Protein AF-A0A7V1JKI2-F1 (afdb_monomer_lite)

Structure (mmCIF, N/CA/C/O backbone):
data_AF-A0A7V1JKI2-F1
#
_entry.id   AF-A0A7V1JKI2-F1
#
loop_
_atom_site.group_PDB
_atom_site.id
_atom_site.type_symbol
_atom_site.label_atom_id
_atom_site.label_alt_id
_atom_site.label_comp_id
_atom_site.label_asym_id
_atom_site.label_entity_id
_atom_site.label_seq_id
_atom_site.pdbx_PDB_ins_code
_atom_site.Cartn_x
_atom_site.Cartn_y
_atom_site.Cartn_z
_atom_site.occupancy
_atom_site.B_iso_or_equiv
_atom_site.auth_seq_id
_atom_site.auth_comp_id
_atom_site.auth_asym_id
_atom_site.auth_atom_id
_atom_site.pdbx_PDB_model_num
ATOM 1 N N . MET A 1 1 ? -50.872 -0.831 -0.477 1.00 39.09 1 MET A N 1
ATOM 2 C CA . MET A 1 1 ? -51.182 0.027 0.691 1.00 39.09 1 MET A CA 1
ATOM 3 C C . MET A 1 1 ? -50.382 -0.323 1.954 1.00 39.09 1 MET A C 1
ATOM 5 O O . MET A 1 1 ? -49.853 0.589 2.568 1.00 39.09 1 MET A O 1
ATOM 9 N N . PHE A 1 2 ? -50.173 -1.600 2.306 1.00 35.00 2 PHE A N 1
ATOM 10 C CA . PHE A 1 2 ? -49.439 -2.001 3.529 1.00 35.00 2 PHE A CA 1
ATOM 11 C C . PHE A 1 2 ? -47.931 -1.629 3.564 1.00 35.00 2 PHE A C 1
ATOM 13 O O . PHE A 1 2 ? -47.375 -1.390 4.629 1.00 35.00 2 PHE A O 1
ATOM 20 N N . ARG A 1 3 ? -47.265 -1.492 2.403 1.00 34.59 3 ARG A N 1
ATOM 21 C CA . ARG A 1 3 ? -45.842 -1.076 2.310 1.00 34.59 3 ARG A CA 1
ATOM 22 C C . ARG A 1 3 ? -45.596 0.435 2.444 1.00 34.59 3 ARG A C 1
ATOM 24 O O . ARG A 1 3 ? -44.470 0.835 2.714 1.00 34.59 3 ARG A O 1
ATOM 31 N N . GLN A 1 4 ? -46.617 1.277 2.265 1.00 35.78 4 GLN A N 1
ATOM 32 C CA . GLN A 1 4 ? -46.481 2.730 2.460 1.00 35.78 4 GLN A CA 1
ATOM 33 C C . GLN A 1 4 ? -46.630 3.127 3.935 1.00 35.78 4 GLN A C 1
ATOM 35 O O . GLN A 1 4 ? -45.962 4.058 4.370 1.00 35.78 4 GLN A O 1
ATOM 40 N N . LEU A 1 5 ? -47.387 2.360 4.731 1.00 34.12 5 LEU A N 1
ATOM 41 C CA . LEU A 1 5 ? -47.491 2.559 6.183 1.00 34.12 5 LEU A CA 1
ATOM 42 C C . LEU A 1 5 ? -46.189 2.208 6.930 1.00 34.12 5 LEU A C 1
ATOM 44 O O . LEU A 1 5 ? -45.829 2.902 7.875 1.00 34.12 5 LEU A O 1
ATOM 48 N N . GLN A 1 6 ? -45.404 1.235 6.451 1.00 36.06 6 GLN A N 1
ATOM 49 C CA . GLN A 1 6 ? -44.074 0.941 7.017 1.00 36.06 6 GLN A CA 1
ATOM 50 C C . GLN A 1 6 ? -43.023 2.028 6.740 1.00 36.06 6 GLN A C 1
ATOM 52 O O . GLN A 1 6 ? -42.094 2.188 7.526 1.00 36.06 6 GLN A O 1
ATOM 57 N N . LYS A 1 7 ? -43.162 2.800 5.653 1.00 34.78 7 LYS A N 1
ATOM 58 C CA . LYS A 1 7 ? -42.236 3.904 5.338 1.00 34.78 7 LYS A CA 1
ATOM 59 C C . LYS A 1 7 ? -42.530 5.190 6.114 1.00 34.78 7 LYS A C 1
ATOM 61 O O . LYS A 1 7 ? -41.659 6.048 6.189 1.00 34.78 7 LYS A O 1
ATOM 66 N N . VAL A 1 8 ? -43.718 5.309 6.707 1.00 34.31 8 VAL A N 1
ATOM 67 C CA . VAL A 1 8 ? -44.114 6.472 7.521 1.00 34.31 8 VAL A CA 1
ATOM 68 C C . VAL A 1 8 ? -44.011 6.177 9.027 1.00 34.31 8 VAL A C 1
ATOM 70 O O . VAL A 1 8 ? -43.753 7.093 9.799 1.00 34.31 8 VAL A O 1
ATOM 73 N N . ALA A 1 9 ? -44.058 4.905 9.441 1.00 32.34 9 ALA A N 1
ATOM 74 C CA . ALA A 1 9 ? -43.814 4.471 10.826 1.00 32.34 9 ALA A CA 1
ATOM 75 C C . ALA A 1 9 ? -42.322 4.441 11.239 1.00 32.34 9 ALA A C 1
ATOM 77 O O . ALA A 1 9 ? -41.996 4.139 12.381 1.00 32.34 9 ALA A O 1
ATOM 78 N N . GLY A 1 10 ? -41.400 4.751 10.317 1.00 28.00 10 GLY A N 1
ATOM 79 C CA . GLY A 1 10 ? -39.952 4.815 10.569 1.00 28.00 10 GLY A CA 1
ATOM 80 C C . GLY A 1 10 ? -39.462 6.126 11.198 1.00 28.00 10 GLY A C 1
ATOM 81 O O . GLY A 1 10 ? -38.266 6.271 11.450 1.00 28.00 10 GLY A O 1
ATOM 82 N N . ARG A 1 11 ? -40.355 7.089 11.468 1.00 38.03 11 ARG A N 1
ATOM 83 C CA . ARG A 1 11 ? -40.062 8.159 12.428 1.00 38.03 11 ARG A CA 1
ATOM 84 C C . ARG A 1 11 ? -40.192 7.550 13.812 1.00 38.03 11 ARG A C 1
ATOM 86 O O . ARG A 1 11 ? -41.292 7.382 14.310 1.00 38.03 11 ARG A O 1
ATOM 93 N N . VAL A 1 12 ? -39.035 7.168 14.338 1.00 38.66 12 VAL A N 1
ATOM 94 C CA . VAL A 1 12 ? -38.784 6.565 15.644 1.00 38.66 12 VAL A CA 1
ATOM 95 C C . VAL A 1 12 ? -39.618 7.245 16.736 1.00 38.66 12 VAL A C 1
ATOM 97 O O . VAL A 1 12 ? -39.172 8.191 17.382 1.00 38.66 12 VAL A O 1
ATOM 100 N N . GLU A 1 13 ? -40.825 6.736 16.972 1.00 31.34 13 GLU A N 1
ATOM 101 C CA . GLU A 1 13 ? -41.459 6.798 18.280 1.00 31.34 13 GLU A CA 1
ATOM 102 C C . GLU A 1 13 ? -40.585 5.951 19.204 1.00 31.34 13 GLU A C 1
ATOM 104 O O . GLU A 1 13 ? -40.728 4.733 19.313 1.00 31.34 13 GLU A O 1
ATOM 109 N N . LYS A 1 14 ? -39.620 6.604 19.860 1.00 36.06 14 LYS A N 1
ATOM 110 C CA . LYS A 1 14 ? -39.108 6.100 21.128 1.00 36.06 14 LYS A CA 1
ATOM 111 C C . LYS A 1 14 ? -40.286 6.146 22.093 1.00 36.06 14 LYS A C 1
ATOM 113 O O . LYS A 1 14 ? -40.539 7.175 22.713 1.00 36.06 14 LYS A O 1
ATOM 118 N N . ILE A 1 15 ? -41.005 5.036 22.221 1.00 29.50 15 ILE A N 1
ATOM 119 C CA . ILE A 1 15 ? -41.863 4.803 23.379 1.00 29.50 15 ILE A CA 1
ATOM 120 C C . ILE A 1 15 ? -40.904 4.569 24.551 1.00 29.50 15 ILE A C 1
ATOM 122 O O . ILE A 1 15 ? -40.597 3.442 24.924 1.00 29.50 15 ILE A O 1
ATOM 126 N N . TYR A 1 16 ? -40.342 5.659 25.076 1.00 40.72 16 TYR A N 1
ATOM 127 C CA . TYR A 1 16 ? -39.785 5.669 26.416 1.00 40.72 16 TYR A CA 1
ATOM 128 C C . TYR A 1 16 ? -40.953 5.316 27.338 1.00 40.72 16 TYR A C 1
ATOM 130 O O . TYR A 1 16 ? -41.956 6.026 27.376 1.00 40.72 16 TYR A O 1
ATOM 138 N N . THR A 1 17 ? -40.839 4.233 28.097 1.00 34.38 17 THR A N 1
ATOM 139 C CA . THR A 1 17 ? -41.605 4.068 29.338 1.00 34.38 17 THR A CA 1
ATOM 140 C C . THR A 1 17 ? -40.689 4.466 30.497 1.00 34.38 17 THR A C 1
ATOM 142 O O . THR A 1 17 ? -40.120 3.592 31.149 1.00 34.38 17 THR A O 1
ATOM 145 N N . PRO A 1 18 ? -40.507 5.777 30.761 1.00 41.66 18 PRO A N 1
ATOM 146 C CA . PRO A 1 18 ? -39.494 6.294 31.686 1.00 41.66 18 PRO A CA 1
ATOM 147 C C . PRO A 1 18 ? -39.791 5.984 33.163 1.00 41.66 18 PRO A C 1
ATOM 149 O O . PRO A 1 18 ? -38.932 6.173 34.024 1.00 41.66 18 PRO A O 1
ATOM 152 N N . VAL A 1 19 ? -40.999 5.504 33.477 1.00 39.25 19 VAL A N 1
ATOM 153 C CA . VAL A 1 19 ? -41.484 5.358 34.858 1.00 39.25 19 VAL A CA 1
ATOM 154 C C . VAL A 1 19 ? -40.894 4.125 35.557 1.00 39.25 19 VAL A C 1
ATOM 156 O O . VAL A 1 19 ? -40.525 4.217 36.723 1.00 39.25 19 VAL A O 1
ATOM 159 N N . GLN A 1 20 ? -40.711 2.996 34.858 1.00 51.28 20 GLN A N 1
ATOM 160 C CA . GLN A 1 20 ? -40.115 1.793 35.470 1.00 51.28 20 GLN A CA 1
ATOM 161 C C . GLN A 1 20 ? -38.596 1.936 35.692 1.00 51.28 20 GLN A C 1
ATOM 163 O O . GLN A 1 20 ? -38.054 1.403 36.660 1.00 51.28 20 GLN A O 1
ATOM 168 N N . GLU A 1 21 ? -37.899 2.691 34.838 1.00 58.41 21 GLU A N 1
ATOM 169 C CA . GLU A 1 21 ? -36.433 2.830 34.877 1.00 58.41 21 GLU A CA 1
ATOM 170 C C . GLU A 1 21 ? -35.927 3.649 36.074 1.00 58.41 21 GLU A C 1
ATOM 172 O O . GLU A 1 21 ? -34.903 3.304 36.675 1.00 58.41 21 GLU A O 1
ATOM 177 N N . HIS A 1 22 ? -36.661 4.694 36.473 1.00 66.06 22 HIS A N 1
ATOM 178 C CA . HIS A 1 22 ? -36.311 5.509 37.642 1.00 66.06 22 HIS A CA 1
ATOM 179 C C . HIS A 1 22 ? -36.378 4.696 38.942 1.00 66.06 22 HIS A C 1
ATOM 181 O O . HIS A 1 22 ? -35.482 4.790 39.789 1.00 66.06 22 HIS A O 1
ATOM 187 N N . GLU A 1 23 ? -37.394 3.840 39.083 1.00 73.75 23 GLU A N 1
ATOM 188 C CA . GLU A 1 23 ? -37.534 2.962 40.245 1.00 73.75 23 GLU A CA 1
ATOM 189 C C . GLU A 1 23 ? -36.361 1.984 40.336 1.00 73.75 23 GLU A C 1
ATOM 191 O O . GLU A 1 23 ? -35.713 1.883 41.380 1.00 73.75 23 GLU A O 1
ATOM 196 N N . ILE A 1 24 ? -36.018 1.326 39.228 1.00 82.06 24 ILE A N 1
ATOM 197 C CA . ILE A 1 24 ? -34.923 0.350 39.173 1.00 82.06 24 ILE A CA 1
ATOM 198 C C . ILE A 1 24 ? -33.578 0.996 39.507 1.00 82.06 24 ILE A C 1
ATOM 200 O O . ILE A 1 24 ? -32.815 0.450 40.306 1.00 82.06 24 ILE A O 1
ATOM 204 N N . THR A 1 25 ? -33.304 2.174 38.949 1.00 87.69 25 THR A N 1
ATOM 205 C CA . THR A 1 25 ? -32.070 2.923 39.210 1.00 87.69 25 THR A CA 1
ATOM 206 C C . THR A 1 25 ? -31.923 3.237 40.701 1.00 87.69 25 THR A C 1
ATOM 208 O O . THR A 1 25 ? -30.878 2.979 41.306 1.00 87.69 25 THR A O 1
ATOM 211 N N . SER A 1 26 ? -33.009 3.693 41.337 1.00 85.75 26 SER A N 1
ATOM 212 C CA . SER A 1 26 ? -33.025 3.972 42.776 1.00 85.75 26 SER A CA 1
ATOM 213 C C . SER A 1 26 ? -32.804 2.712 43.632 1.00 85.75 26 SER A C 1
ATOM 215 O O . SER A 1 26 ? -32.120 2.769 44.661 1.00 85.75 26 SER A O 1
ATOM 217 N N . VAL A 1 27 ? -33.325 1.557 43.194 1.00 88.50 27 VAL A N 1
ATOM 218 C CA . VAL A 1 27 ? -33.132 0.255 43.854 1.00 88.50 27 VAL A CA 1
ATOM 219 C C . VAL A 1 27 ? -31.681 -0.207 43.743 1.00 88.50 27 VAL A C 1
ATOM 221 O O . VAL A 1 27 ? -31.121 -0.671 44.738 1.00 88.50 27 VAL A O 1
ATOM 224 N N . ILE A 1 28 ? -31.060 -0.063 42.567 1.00 90.00 28 ILE A N 1
ATOM 225 C CA . ILE A 1 28 ? -29.648 -0.406 42.347 1.00 90.00 28 ILE A CA 1
ATOM 226 C C . ILE A 1 28 ? -28.761 0.410 43.289 1.00 90.00 28 ILE A C 1
ATOM 228 O O . ILE A 1 28 ? -27.967 -0.169 44.033 1.00 90.00 28 ILE A O 1
ATOM 232 N N . ARG A 1 29 ? -28.959 1.735 43.327 1.00 90.12 29 ARG A N 1
ATOM 233 C CA . ARG A 1 29 ? -28.215 2.641 44.211 1.00 90.12 29 ARG A CA 1
ATOM 234 C C . ARG A 1 29 ? -28.322 2.222 45.678 1.00 90.12 29 ARG A C 1
ATOM 236 O O . ARG A 1 29 ? -27.298 2.023 46.324 1.00 90.12 29 ARG A O 1
ATOM 243 N N . ARG A 1 30 ? -29.546 2.031 46.190 1.00 90.56 30 ARG A N 1
ATOM 244 C CA . ARG A 1 30 ? -29.798 1.667 47.601 1.00 90.56 30 ARG A CA 1
ATOM 245 C C . ARG A 1 30 ? -29.219 0.310 47.999 1.00 90.56 30 ARG A C 1
ATOM 247 O O . ARG A 1 30 ? -28.892 0.112 49.162 1.00 90.56 30 ARG A O 1
ATOM 254 N N . ARG A 1 31 ? -29.130 -0.643 47.065 1.00 92.75 31 ARG A N 1
ATOM 255 C CA . ARG A 1 31 ? -28.575 -1.976 47.346 1.00 92.75 31 ARG A CA 1
ATOM 256 C C . ARG A 1 31 ? -27.051 -2.003 47.361 1.00 92.75 31 ARG A C 1
ATOM 258 O O . ARG A 1 31 ? -26.489 -2.830 48.068 1.00 92.75 31 ARG A O 1
ATOM 265 N N . LEU A 1 32 ? -26.401 -1.151 46.569 1.00 93.81 32 LEU A N 1
ATOM 266 C CA . LEU A 1 32 ? -24.941 -1.118 46.455 1.00 93.81 32 LEU A CA 1
ATOM 267 C C . LEU A 1 32 ? -24.291 -0.129 47.427 1.00 93.81 32 LEU A C 1
ATOM 269 O O . LEU A 1 32 ? -23.176 -0.374 47.879 1.00 93.81 32 LEU A O 1
ATOM 273 N N . PHE A 1 33 ? -24.981 0.960 47.769 1.00 93.69 33 PHE A N 1
ATOM 274 C CA . PHE A 1 33 ? -24.452 2.020 48.620 1.00 93.69 33 PHE A CA 1
ATOM 275 C C . PHE A 1 33 ? -25.376 2.275 49.806 1.00 93.69 33 PHE A C 1
ATOM 277 O O . PHE A 1 33 ? -26.537 2.648 49.640 1.00 93.69 33 PHE A O 1
ATOM 284 N N . ALA A 1 34 ? -24.830 2.120 51.013 1.00 93.00 34 ALA A N 1
ATOM 285 C CA . ALA A 1 34 ? -25.552 2.408 52.250 1.00 93.00 34 ALA A CA 1
ATOM 286 C C . ALA A 1 34 ? -25.772 3.917 52.467 1.00 93.00 34 ALA A C 1
ATOM 288 O O . ALA A 1 34 ? -26.763 4.314 53.073 1.00 93.00 34 ALA A O 1
ATOM 289 N N . PHE A 1 35 ? -24.855 4.755 51.973 1.00 93.56 35 PHE A N 1
ATOM 290 C CA . PHE A 1 35 ? -24.877 6.203 52.160 1.00 93.56 35 PHE A CA 1
ATOM 291 C C . PHE A 1 35 ? -24.310 6.932 50.936 1.00 93.56 35 PHE A C 1
ATOM 293 O O . PHE A 1 35 ? -23.339 6.475 50.334 1.00 93.56 35 PHE A O 1
ATOM 300 N N . ILE A 1 36 ? -24.902 8.083 50.601 1.00 93.25 36 ILE A N 1
ATOM 301 C CA . ILE A 1 36 ? -24.435 9.014 49.567 1.00 93.25 36 ILE A CA 1
ATOM 302 C C . ILE A 1 36 ? -24.383 10.414 50.181 1.00 93.25 36 ILE A C 1
ATOM 304 O O . ILE A 1 36 ? -25.377 10.899 50.716 1.00 93.25 36 ILE A O 1
ATOM 308 N N . ALA A 1 37 ? -23.235 11.082 50.072 1.00 94.81 37 ALA A N 1
ATOM 309 C CA . ALA A 1 37 ? -23.098 12.475 50.479 1.00 94.81 37 ALA A CA 1
ATOM 310 C C . ALA A 1 37 ? -23.763 13.395 49.438 1.00 94.81 37 ALA A C 1
ATOM 312 O O . ALA A 1 37 ? -23.151 13.733 48.426 1.00 94.81 37 ALA A O 1
ATOM 313 N N . GLU A 1 38 ? -25.015 13.800 49.678 1.00 94.62 38 GLU A N 1
ATOM 314 C CA . GLU A 1 38 ? -25.832 14.545 48.702 1.00 94.62 38 GLU A CA 1
ATOM 315 C C . GLU A 1 38 ? -25.179 15.837 48.202 1.00 94.62 38 GLU A C 1
ATOM 317 O O . GLU A 1 38 ? -25.223 16.125 47.007 1.00 94.62 38 GLU A O 1
ATOM 322 N N . GLN A 1 39 ? -24.537 16.599 49.091 1.00 96.06 39 GLN A N 1
ATOM 323 C CA . GLN A 1 39 ? -23.857 17.834 48.703 1.00 96.06 39 GLN A CA 1
ATOM 324 C C . GLN A 1 39 ? -22.726 17.552 47.705 1.00 96.06 39 GLN A C 1
ATOM 326 O O . GLN A 1 39 ? -22.629 18.208 46.670 1.00 96.06 39 GLN A O 1
ATOM 331 N N . ARG A 1 40 ? -21.933 16.505 47.963 1.00 94.94 40 ARG A N 1
ATOM 332 C CA . ARG A 1 40 ? -20.841 16.093 47.078 1.00 94.94 40 ARG A CA 1
ATOM 333 C C . ARG A 1 40 ? -21.354 15.547 45.749 1.00 94.94 40 ARG A C 1
ATOM 335 O O . ARG A 1 40 ? -20.773 15.837 44.710 1.00 94.94 40 ARG A O 1
ATOM 342 N N . MET A 1 41 ? -22.451 14.792 45.774 1.00 96.50 41 MET A N 1
ATOM 343 C CA . MET A 1 41 ? -23.136 14.341 44.562 1.00 96.50 41 MET A CA 1
ATOM 344 C C . MET A 1 41 ? -23.542 15.535 43.691 1.00 96.50 41 MET A C 1
ATOM 346 O O . MET A 1 41 ? -23.219 15.548 42.508 1.00 96.50 41 MET A O 1
ATOM 350 N N . ARG A 1 42 ? -24.210 16.552 44.258 1.00 97.19 42 ARG A N 1
ATOM 351 C CA . ARG A 1 42 ? -24.651 17.739 43.501 1.00 97.19 42 ARG A CA 1
ATOM 352 C C . ARG A 1 42 ? -23.480 18.507 42.887 1.00 97.19 42 ARG A C 1
ATOM 354 O O . ARG A 1 42 ? -23.595 18.961 41.751 1.00 97.19 42 ARG A O 1
ATOM 361 N N . GLU A 1 43 ? -22.362 18.621 43.607 1.00 96.62 43 GLU A N 1
ATOM 362 C CA . GLU A 1 43 ? -21.119 19.210 43.088 1.00 96.62 43 GLU A CA 1
ATOM 363 C C . GLU A 1 43 ? -20.579 18.423 41.889 1.00 96.62 43 GLU A C 1
ATOM 365 O O . GLU A 1 43 ? -20.333 19.007 40.837 1.00 96.62 43 GLU A O 1
ATOM 370 N N . VAL A 1 44 ? -20.434 17.100 42.023 1.00 96.44 44 VAL A N 1
ATOM 371 C CA . VAL A 1 44 ? -19.902 16.234 40.959 1.00 96.44 44 VAL A CA 1
ATOM 372 C C . VAL A 1 44 ? -20.811 16.230 39.730 1.00 96.44 44 VAL A C 1
ATOM 374 O O . VAL A 1 44 ? -20.329 16.381 38.607 1.00 96.44 44 VAL A O 1
ATOM 377 N N . VAL A 1 45 ? -22.123 16.087 39.929 1.00 97.44 45 VAL A N 1
ATOM 378 C CA . VAL A 1 45 ? -23.105 16.114 38.837 1.00 97.44 45 VAL A CA 1
ATOM 379 C C . VAL A 1 45 ? -23.098 17.480 38.148 1.00 97.44 45 VAL A C 1
ATOM 381 O O . VAL A 1 45 ? -23.139 17.537 36.922 1.00 97.44 45 VAL A O 1
ATOM 384 N N . GLY A 1 46 ? -22.999 18.573 38.912 1.00 96.94 46 GLY A N 1
ATOM 385 C CA . GLY A 1 46 ? -22.865 19.925 38.369 1.00 96.94 46 GLY A CA 1
ATOM 386 C C . GLY A 1 46 ? -21.622 20.083 37.496 1.00 96.94 46 GLY A C 1
ATOM 387 O O . GLY A 1 46 ? -21.749 20.461 36.338 1.00 96.94 46 GLY A O 1
ATOM 388 N N . GLN A 1 47 ? -20.452 19.694 38.007 1.00 96.00 47 GLN A N 1
ATOM 389 C CA . GLN A 1 47 ? -19.189 19.759 37.263 1.00 96.00 47 GLN A CA 1
ATOM 390 C C . GLN A 1 47 ? -19.227 18.937 35.971 1.00 96.00 47 GLN A C 1
ATOM 392 O O . GLN A 1 47 ? -18.756 19.393 34.930 1.00 96.00 47 GLN A O 1
ATOM 397 N N . PHE A 1 48 ? -19.798 17.729 36.018 1.00 96.31 48 PHE A N 1
ATOM 398 C CA . PHE A 1 48 ? -19.963 16.917 34.816 1.00 96.31 48 PHE A CA 1
ATOM 399 C C . PHE A 1 48 ? -20.916 17.568 33.813 1.00 96.31 48 PHE A C 1
ATOM 401 O O . PHE A 1 48 ? -20.637 17.539 32.621 1.00 96.31 48 PHE A O 1
ATOM 408 N N . LEU A 1 49 ? -22.033 18.146 34.265 1.00 96.56 49 LEU A N 1
ATOM 409 C CA . LEU A 1 49 ? -22.986 18.819 33.381 1.00 96.56 49 LEU A CA 1
ATOM 410 C C . LEU A 1 49 ? -22.382 20.040 32.702 1.00 96.56 49 LEU A C 1
ATOM 412 O O . LEU A 1 49 ? -22.572 20.195 31.501 1.00 96.56 49 LEU A O 1
ATOM 416 N N . ASP A 1 50 ? -21.646 20.868 33.441 1.00 96.19 50 ASP A N 1
ATOM 417 C CA . ASP A 1 50 ? -20.976 22.045 32.883 1.00 96.19 50 ASP A CA 1
ATOM 418 C C . ASP A 1 50 ? -20.006 21.621 31.770 1.00 96.19 50 ASP A C 1
ATOM 420 O O . ASP A 1 50 ? -20.037 22.162 30.663 1.00 96.19 50 ASP A O 1
ATOM 424 N N . TYR A 1 51 ? -19.221 20.570 32.028 1.00 95.81 51 TYR A N 1
ATOM 425 C CA . TYR A 1 51 ? -18.353 19.942 31.033 1.00 95.81 51 TYR A CA 1
ATOM 426 C C . TYR A 1 51 ? -19.141 19.365 29.845 1.00 95.81 51 TYR A C 1
ATOM 428 O O . TYR A 1 51 ? -18.816 19.632 28.690 1.00 95.81 51 TYR A O 1
ATOM 436 N N . ALA A 1 52 ? -20.201 18.597 30.102 1.00 95.19 52 ALA A N 1
ATOM 437 C CA . ALA A 1 52 ? -20.991 17.938 29.069 1.00 95.19 52 ALA A CA 1
ATOM 438 C C . ALA A 1 52 ? -21.733 18.935 28.170 1.00 95.19 52 ALA A C 1
ATOM 440 O O . ALA A 1 52 ? -21.907 18.665 26.984 1.00 95.19 52 ALA A O 1
ATOM 441 N N . VAL A 1 53 ? -22.156 20.084 28.700 1.00 95.25 53 VAL A N 1
ATOM 442 C CA . VAL A 1 53 ? -22.731 21.177 27.907 1.00 95.25 53 VAL A CA 1
ATOM 443 C C . VAL A 1 53 ? -21.645 21.842 27.065 1.00 95.25 53 VAL A C 1
ATOM 445 O O . VAL A 1 53 ? -21.827 21.976 25.855 1.00 95.25 53 VAL A O 1
ATOM 448 N N . ALA A 1 54 ? -20.504 22.197 27.667 1.00 95.19 54 ALA A N 1
ATOM 449 C CA . ALA A 1 54 ? -19.393 22.838 26.962 1.00 95.19 54 ALA A CA 1
ATOM 450 C C . ALA A 1 54 ? -18.865 21.984 25.793 1.00 95.19 54 ALA A C 1
ATOM 452 O O . ALA A 1 54 ? -18.620 22.495 24.704 1.00 95.19 54 ALA A O 1
ATOM 453 N N . GLU A 1 55 ? -18.768 20.670 25.991 1.00 95.00 55 GLU A N 1
ATOM 454 C CA . GLU A 1 55 ? -18.269 19.711 25.000 1.00 95.00 55 GLU A CA 1
ATOM 455 C C . GLU A 1 55 ? -19.380 19.124 24.102 1.00 95.00 55 GLU A C 1
ATOM 457 O O . GLU A 1 55 ? -19.125 18.218 23.304 1.00 95.00 55 GLU A O 1
ATOM 462 N N . SER A 1 56 ? -20.623 19.622 24.208 1.00 93.88 56 SER A N 1
ATOM 463 C CA . SER A 1 56 ? -21.786 19.154 23.428 1.00 93.88 56 SER A CA 1
ATOM 464 C C . SER A 1 56 ? -22.018 17.638 23.515 1.00 93.88 56 SER A C 1
ATOM 466 O O . SER A 1 56 ? -22.278 16.951 22.524 1.00 93.88 56 SER A O 1
ATOM 468 N N . LEU A 1 57 ? -21.896 17.100 24.725 1.00 94.12 57 LEU A N 1
ATOM 469 C CA . LEU A 1 57 ? -21.974 15.676 25.005 1.00 94.12 57 LEU A CA 1
ATOM 470 C C . LEU A 1 57 ? -23.374 15.201 25.361 1.00 94.12 57 LEU A C 1
ATOM 472 O O . LEU A 1 57 ? -23.594 13.999 25.306 1.00 94.12 57 LEU A O 1
ATOM 476 N N . LEU A 1 58 ? -24.325 16.067 25.707 1.00 94.12 58 LEU A N 1
ATOM 477 C CA . LEU A 1 58 ? -25.667 15.622 26.100 1.00 94.12 58 LEU A CA 1
ATOM 478 C C . LEU A 1 58 ? -26.377 14.827 24.982 1.00 94.12 58 LEU A C 1
ATOM 480 O O . LEU A 1 58 ? -26.154 15.083 23.794 1.00 94.12 58 LEU A O 1
ATOM 484 N N . PRO A 1 59 ? -27.220 13.832 25.325 1.00 92.50 59 PRO A N 1
ATOM 485 C CA . PRO A 1 59 ? -28.006 13.114 24.328 1.00 92.50 59 PRO A CA 1
ATOM 486 C C . PRO A 1 59 ? -28.906 14.061 23.522 1.00 92.50 59 PRO A C 1
ATOM 488 O O . PRO A 1 59 ? -29.465 15.017 24.057 1.00 92.50 59 PRO A O 1
ATOM 491 N N . ALA A 1 60 ? -29.078 13.778 22.228 1.00 88.19 60 ALA A N 1
ATOM 492 C CA . ALA A 1 60 ? -29.902 14.610 21.357 1.00 88.19 60 ALA A CA 1
ATOM 493 C C . ALA A 1 60 ? -31.352 14.687 21.866 1.00 88.19 60 ALA A C 1
ATOM 495 O O . ALA A 1 60 ? -31.994 13.653 22.066 1.00 88.19 60 ALA A O 1
ATOM 496 N N . GLY A 1 61 ? -31.857 15.911 22.035 1.00 88.69 61 GLY A N 1
ATOM 497 C CA . GLY A 1 61 ? -33.217 16.181 22.509 1.00 88.69 61 GLY A CA 1
ATOM 498 C C . GLY A 1 61 ? -33.417 16.070 24.024 1.00 88.69 61 GLY A C 1
ATOM 499 O O . GLY A 1 61 ? -34.560 16.137 24.458 1.00 88.69 61 GLY A O 1
ATOM 500 N N . VAL A 1 62 ? -32.348 15.894 24.811 1.00 92.44 62 VAL A N 1
ATOM 501 C CA . VAL A 1 62 ? -32.410 15.879 26.281 1.00 92.44 62 VAL A CA 1
ATOM 502 C C . VAL A 1 62 ? -31.922 17.217 26.828 1.00 92.44 62 VAL A C 1
ATOM 504 O O . VAL A 1 62 ? -30.798 17.636 26.548 1.00 92.44 62 VAL A O 1
ATOM 507 N N . GLU A 1 63 ? -32.754 17.866 27.639 1.00 93.81 63 GLU A N 1
ATOM 508 C CA . GLU A 1 63 ? -32.405 19.130 28.289 1.00 93.81 63 GLU A CA 1
ATOM 509 C C . GLU A 1 63 ? -31.378 18.917 29.422 1.00 93.81 63 GLU A C 1
ATOM 511 O O . GLU A 1 63 ? -31.424 17.897 30.122 1.00 93.81 63 GLU A O 1
ATOM 516 N N . PRO A 1 64 ? -30.474 19.882 29.692 1.00 95.12 64 PRO A N 1
ATOM 517 C CA . PRO A 1 64 ? -29.492 19.760 30.775 1.00 95.12 64 PRO A CA 1
ATOM 518 C C . PRO A 1 64 ? -30.119 19.501 32.155 1.00 95.12 64 PRO A C 1
ATOM 520 O O . PRO A 1 64 ? -29.551 18.777 32.974 1.00 95.12 64 PRO A O 1
ATOM 523 N N . SER A 1 65 ? -31.298 20.072 32.421 1.00 95.56 65 SER A N 1
ATOM 524 C CA . SER A 1 65 ? -32.047 19.874 33.670 1.00 95.56 65 SER A CA 1
ATOM 525 C C . SER A 1 65 ? -32.595 18.452 33.808 1.00 95.56 65 SER A C 1
ATOM 527 O O . SER A 1 65 ? -32.545 17.880 34.896 1.00 95.56 65 SER A O 1
ATOM 529 N N . GLU A 1 66 ? -33.064 17.860 32.711 1.00 95.25 66 GLU A N 1
ATOM 530 C CA . GLU A 1 66 ? -33.537 16.478 32.668 1.00 95.25 66 GLU A CA 1
ATOM 531 C C . GLU A 1 66 ? -32.373 15.506 32.892 1.00 95.25 66 GLU A C 1
ATOM 533 O O . GLU A 1 66 ? -32.446 14.616 33.743 1.00 95.25 66 GLU A O 1
ATOM 538 N N . TYR A 1 67 ? -31.249 15.717 32.197 1.00 95.38 67 TYR A N 1
ATOM 539 C CA . TYR A 1 67 ? -30.060 14.885 32.379 1.00 95.38 67 TYR A CA 1
ATOM 540 C C . TYR A 1 67 ? -29.510 14.977 33.810 1.00 95.38 67 TYR A C 1
ATOM 542 O O . TYR A 1 67 ? -29.112 13.961 34.384 1.00 95.38 67 TYR A O 1
ATOM 550 N N . ARG A 1 68 ? -29.538 16.172 34.422 1.00 97.00 68 ARG A N 1
ATOM 551 C CA . ARG A 1 68 ? -29.173 16.369 35.834 1.00 97.00 68 ARG A CA 1
ATOM 552 C C . ARG A 1 68 ? -29.965 15.456 36.754 1.00 97.00 68 ARG A C 1
ATOM 554 O O . ARG A 1 68 ? -29.365 14.738 37.547 1.00 97.00 68 ARG A O 1
ATOM 561 N N . GLN A 1 69 ? -31.290 15.463 36.628 1.00 94.94 69 GLN A N 1
ATOM 562 C CA . GLN A 1 69 ? -32.165 14.644 37.467 1.00 94.94 69 GLN A CA 1
ATOM 563 C C . GLN A 1 69 ? -31.867 13.154 37.288 1.00 94.94 69 GLN A C 1
ATOM 565 O O . GLN A 1 69 ? -31.734 12.431 38.276 1.00 94.94 69 GLN A O 1
ATOM 570 N N . ARG A 1 70 ? -31.677 12.702 36.041 1.00 94.25 70 ARG A N 1
ATOM 571 C CA . ARG A 1 70 ? -31.298 11.309 35.756 1.00 94.25 70 ARG A CA 1
ATOM 572 C C . ARG A 1 70 ? -29.983 10.933 36.436 1.00 94.25 70 ARG A C 1
ATOM 574 O O . ARG A 1 70 ? -29.911 9.880 37.067 1.00 94.25 70 ARG A O 1
ATOM 581 N N . PHE A 1 71 ? -28.973 11.801 36.363 1.00 95.69 71 PHE A N 1
ATOM 582 C CA . PHE A 1 71 ? -27.672 11.534 36.970 1.00 95.69 71 PHE A CA 1
ATOM 583 C C . PHE A 1 71 ? -27.719 11.567 38.506 1.00 95.69 71 PHE A C 1
ATOM 585 O O . PHE A 1 71 ? -27.148 10.698 39.156 1.00 95.69 71 PHE A O 1
ATOM 592 N N . GLU A 1 72 ? -28.459 12.486 39.125 1.00 95.88 72 GLU A N 1
ATOM 593 C CA . GLU A 1 72 ? -28.641 12.497 40.587 1.00 95.88 72 GLU A CA 1
ATOM 594 C C . GLU A 1 72 ? -29.330 11.217 41.099 1.00 95.88 72 GLU A C 1
ATOM 596 O O . GLU A 1 72 ? -29.006 10.704 42.175 1.00 95.88 72 GLU A O 1
ATOM 601 N N . VAL A 1 73 ? -30.256 10.650 40.318 1.00 94.00 73 VAL A N 1
ATOM 602 C CA . VAL A 1 73 ? -30.913 9.378 40.649 1.00 94.00 73 VAL A CA 1
ATOM 603 C C . VAL A 1 73 ? -29.955 8.192 40.490 1.00 94.00 73 VAL A C 1
ATOM 605 O O . VAL A 1 73 ? -29.958 7.305 41.349 1.00 94.00 73 VAL A O 1
ATOM 608 N N . SER A 1 74 ? -29.122 8.177 39.443 1.00 94.44 74 SER A N 1
ATOM 609 C CA . SER A 1 74 ? -28.183 7.082 39.154 1.00 94.44 74 SER A CA 1
ATOM 610 C C . SER A 1 74 ? -26.847 7.164 39.891 1.00 94.44 74 SER A C 1
ATOM 612 O O . SER A 1 74 ? -26.137 6.159 39.953 1.00 94.44 74 SER A O 1
ATOM 614 N N . TYR A 1 75 ? -26.506 8.311 40.484 1.00 95.69 75 TYR A N 1
ATOM 615 C CA . TYR A 1 75 ? -25.238 8.523 41.181 1.00 95.69 75 TYR A CA 1
ATOM 616 C C . TYR A 1 75 ? -24.974 7.422 42.231 1.00 95.69 75 TYR A C 1
ATOM 618 O O . TYR A 1 75 ? -25.866 7.114 43.030 1.00 95.69 75 TYR A O 1
ATOM 626 N N . PRO A 1 76 ? -23.767 6.820 42.268 1.00 95.31 76 PRO A N 1
ATOM 627 C CA . PRO A 1 76 ? -22.520 7.268 41.634 1.00 95.31 76 PRO A CA 1
ATOM 628 C C . PRO A 1 76 ? -22.281 6.761 40.205 1.00 95.31 76 PRO A C 1
ATOM 630 O O . PRO A 1 76 ? -21.172 6.895 39.697 1.00 95.31 76 PRO A O 1
ATOM 633 N N . PHE A 1 77 ? -23.280 6.186 39.540 1.00 96.31 77 PHE A N 1
ATOM 634 C CA . PHE A 1 77 ? -23.164 5.743 38.152 1.00 96.31 77 PHE A CA 1
ATOM 635 C C . PHE A 1 77 ? -23.610 6.840 37.186 1.00 96.31 77 PHE A C 1
ATOM 637 O O . PHE A 1 77 ? -24.656 7.463 37.385 1.00 96.31 77 PHE A O 1
ATOM 644 N N . LEU A 1 78 ? -22.846 7.045 36.115 1.00 96.25 78 LEU A N 1
ATOM 645 C CA . LEU A 1 78 ? -23.289 7.818 34.959 1.00 96.25 78 LEU A CA 1
ATOM 646 C C . LEU A 1 78 ? -24.565 7.164 34.379 1.00 96.25 78 LEU A C 1
ATOM 648 O O . LEU A 1 78 ? -24.604 5.929 34.336 1.00 96.25 78 LEU A O 1
ATOM 652 N N . PRO A 1 79 ? -25.595 7.924 33.944 1.00 95.12 79 PRO A N 1
ATOM 653 C CA . PRO A 1 79 ? -26.870 7.356 33.491 1.00 95.12 79 PRO A CA 1
ATOM 654 C C . PRO A 1 79 ? -26.722 6.212 32.478 1.00 95.12 79 PRO A C 1
ATOM 656 O O . PRO A 1 79 ? -27.349 5.162 32.625 1.00 95.12 79 PRO A O 1
ATOM 659 N N . GLU A 1 80 ? -25.804 6.359 31.519 1.00 94.94 80 GLU A N 1
ATOM 660 C CA . GLU A 1 80 ? -25.522 5.371 30.476 1.00 94.94 80 GLU A CA 1
ATOM 661 C C . GLU A 1 80 ? -25.089 4.001 31.016 1.00 94.94 80 GLU A C 1
ATOM 663 O O . GLU A 1 80 ? -25.315 2.989 30.356 1.00 94.94 80 GLU A O 1
ATOM 668 N N . VAL A 1 81 ? -24.485 3.928 32.208 1.00 96.44 81 VAL A N 1
ATOM 669 C CA . VAL A 1 81 ? -24.107 2.644 32.820 1.00 96.44 81 VAL A CA 1
ATOM 670 C C . VAL A 1 81 ? -25.347 1.798 33.080 1.00 96.44 81 VAL A C 1
ATOM 672 O O . VAL A 1 81 ? -25.369 0.607 32.769 1.00 96.44 81 VAL A O 1
ATOM 675 N N . VAL A 1 82 ? -26.388 2.414 33.641 1.00 92.44 82 VAL A N 1
ATOM 676 C CA . VAL A 1 82 ? -27.638 1.717 33.949 1.00 92.44 82 VAL A CA 1
ATOM 677 C C . VAL A 1 82 ? -28.401 1.428 32.662 1.00 92.44 82 VAL A C 1
ATOM 679 O O . VAL A 1 82 ? -28.848 0.296 32.486 1.00 92.44 82 VAL A O 1
ATOM 682 N N . ASP A 1 83 ? -28.471 2.394 31.741 1.00 91.38 83 ASP A N 1
ATOM 683 C CA . ASP A 1 83 ? -29.144 2.227 30.449 1.00 91.38 83 ASP A CA 1
ATOM 684 C C . ASP A 1 83 ? -28.552 1.037 29.671 1.00 91.38 83 ASP A C 1
ATOM 686 O O . ASP A 1 83 ? -29.272 0.117 29.283 1.00 91.38 83 ASP A O 1
ATOM 690 N N . VAL A 1 84 ? -27.225 0.981 29.509 1.00 93.94 84 VAL A N 1
ATOM 691 C CA . VAL A 1 84 ? -26.558 -0.100 28.766 1.00 93.94 84 VAL A CA 1
ATOM 692 C C . VAL A 1 84 ? -26.724 -1.445 29.465 1.00 93.94 84 VAL A C 1
ATOM 694 O O . VAL A 1 84 ? -27.080 -2.431 28.816 1.00 93.94 84 VAL A O 1
ATOM 697 N N . LEU A 1 85 ? -26.510 -1.523 30.779 1.00 93.06 85 LEU A N 1
ATOM 698 C CA . LEU A 1 85 ? -26.635 -2.799 31.481 1.00 93.06 85 LEU A CA 1
ATOM 699 C C . LEU A 1 85 ? -28.079 -3.308 31.536 1.00 93.06 85 LEU A C 1
ATOM 701 O O . LEU A 1 85 ? -28.309 -4.511 31.425 1.00 93.06 85 LEU A O 1
ATOM 705 N N . TYR A 1 86 ? -29.059 -2.424 31.705 1.00 88.81 86 TYR A N 1
ATOM 706 C CA . TYR A 1 86 ? -30.448 -2.833 31.874 1.00 88.81 86 TYR A CA 1
ATOM 707 C C . TYR A 1 86 ? -31.173 -3.035 30.539 1.00 88.81 86 TYR A C 1
ATOM 709 O O . TYR A 1 86 ? -31.869 -4.037 30.372 1.00 88.81 86 TYR A O 1
ATOM 717 N N . GLN A 1 87 ? -30.995 -2.125 29.578 1.00 86.81 87 GLN A N 1
ATOM 718 C CA . GLN A 1 87 ? -31.683 -2.186 28.286 1.00 86.81 87 GLN A CA 1
ATOM 719 C C . GLN A 1 87 ? -30.962 -3.116 27.309 1.00 86.81 87 GLN A C 1
ATOM 721 O O . GLN A 1 87 ? -31.605 -3.944 26.664 1.00 86.81 87 GLN A O 1
ATOM 726 N N . ARG A 1 88 ? -29.627 -3.027 27.214 1.00 91.38 88 ARG A N 1
ATOM 727 C CA . ARG A 1 88 ? -28.860 -3.843 26.261 1.00 91.38 88 ARG A CA 1
ATOM 728 C C . ARG A 1 88 ? -28.509 -5.197 26.843 1.00 91.38 88 ARG A C 1
ATOM 730 O O . ARG A 1 88 ? -29.035 -6.202 26.373 1.00 91.38 88 ARG A O 1
ATOM 737 N N . TRP A 1 89 ? -27.704 -5.254 27.898 1.00 92.81 89 TRP A N 1
ATOM 738 C CA . TRP A 1 89 ? -27.318 -6.541 28.492 1.00 92.81 89 TRP A CA 1
ATOM 739 C C . TRP A 1 89 ? -28.511 -7.260 29.132 1.00 92.81 89 TRP A C 1
ATOM 741 O O . TRP A 1 89 ? -28.669 -8.467 28.978 1.00 92.81 89 TRP A O 1
ATOM 751 N N . GLY A 1 90 ? -29.436 -6.520 29.742 1.00 89.94 90 GLY A N 1
ATOM 752 C CA . GLY A 1 90 ? -30.677 -7.073 30.280 1.00 89.94 90 GLY A CA 1
ATOM 753 C C . GLY A 1 90 ? -31.665 -7.614 29.240 1.00 89.94 90 GLY A C 1
ATOM 754 O O . GLY A 1 90 ? -32.636 -8.279 29.614 1.00 89.94 90 GLY A O 1
ATOM 755 N N . SER A 1 91 ? -31.445 -7.375 27.946 1.00 90.06 91 SER A N 1
ATOM 756 C CA . SER A 1 91 ? -32.262 -7.994 26.894 1.00 90.06 91 SER A CA 1
ATOM 757 C C . SER A 1 91 ? -31.874 -9.450 26.600 1.00 90.06 91 SER A C 1
ATOM 759 O O . SER A 1 91 ? -32.685 -10.174 26.024 1.00 90.06 91 SER A O 1
ATOM 761 N N . PHE A 1 92 ? -30.700 -9.924 27.040 1.00 90.19 92 PHE A N 1
ATOM 762 C CA . PHE A 1 92 ? -30.346 -11.343 26.950 1.00 90.19 92 PHE A CA 1
ATOM 763 C C . PHE A 1 92 ? -31.228 -12.187 27.879 1.00 90.19 92 PHE A C 1
ATOM 765 O O . PHE A 1 92 ? -31.341 -11.907 29.070 1.00 90.19 92 PHE A O 1
ATOM 772 N N . THR A 1 93 ? -31.789 -13.286 27.371 1.00 86.81 93 THR A N 1
ATOM 773 C CA . THR A 1 93 ? -32.619 -14.212 28.169 1.00 86.81 93 THR A CA 1
ATOM 774 C C . THR A 1 93 ? -31.840 -14.882 29.301 1.00 86.81 93 THR A C 1
ATOM 776 O O . THR A 1 93 ? -32.402 -15.184 30.352 1.00 86.81 93 THR A O 1
ATOM 779 N N . SER A 1 94 ? -30.535 -15.085 29.110 1.00 87.38 94 SER A N 1
ATOM 780 C CA . SER A 1 94 ? -29.624 -15.616 30.124 1.00 87.38 94 SER A CA 1
ATOM 781 C C . SER A 1 94 ? -29.243 -14.582 31.190 1.00 87.38 94 SER A C 1
ATOM 783 O O . SER A 1 94 ? -28.794 -14.966 32.272 1.00 87.38 94 SER A O 1
ATOM 785 N N . PHE A 1 95 ? -29.425 -13.283 30.928 1.00 88.75 95 PHE A N 1
ATOM 786 C CA . PHE A 1 95 ? -29.073 -12.207 31.850 1.00 88.75 95 PHE A CA 1
ATOM 787 C C . PHE A 1 95 ? -30.258 -11.889 32.763 1.00 88.75 95 PHE A C 1
ATOM 789 O O . PHE A 1 95 ? -31.262 -11.305 32.357 1.00 88.75 95 PHE A O 1
ATOM 796 N N . GLN A 1 96 ? -30.146 -12.252 34.041 1.00 85.00 96 GLN A N 1
ATOM 797 C CA . GLN A 1 96 ? -31.186 -11.989 35.038 1.00 85.00 96 GLN A CA 1
ATOM 798 C C . GLN A 1 96 ? -31.262 -10.491 35.378 1.00 85.00 96 GLN A C 1
ATOM 800 O O . GLN A 1 96 ? -30.799 -10.112 36.450 1.00 85.00 96 GLN A O 1
ATOM 805 N N . ARG A 1 97 ? -31.827 -9.653 34.490 1.00 82.62 97 ARG A N 1
ATOM 806 C CA . ARG A 1 97 ? -31.849 -8.168 34.519 1.00 82.62 97 ARG A CA 1
ATOM 807 C C . ARG A 1 97 ? -31.384 -7.554 35.838 1.00 82.62 97 ARG A C 1
ATOM 809 O O . ARG A 1 97 ? -30.223 -7.193 35.972 1.00 82.62 97 ARG A O 1
ATOM 816 N N . THR A 1 98 ? -32.241 -7.511 36.855 1.00 84.69 98 THR A N 1
ATOM 817 C CA . THR A 1 98 ? -31.928 -6.842 38.126 1.00 84.69 98 THR A CA 1
ATOM 818 C C . THR A 1 98 ? -30.783 -7.503 38.909 1.00 84.69 98 THR A C 1
ATOM 820 O O . THR A 1 98 ? -29.932 -6.805 39.456 1.00 84.69 98 THR A O 1
ATOM 823 N N . ARG A 1 99 ? -30.723 -8.840 38.978 1.00 87.31 99 ARG A N 1
ATOM 824 C CA . ARG A 1 99 ? -29.679 -9.565 39.730 1.00 87.31 99 ARG A CA 1
ATOM 825 C C . ARG A 1 99 ? -28.332 -9.553 39.006 1.00 87.31 99 ARG A C 1
ATOM 827 O O . ARG A 1 99 ? -27.309 -9.413 39.668 1.00 87.31 99 ARG A O 1
ATOM 834 N N . GLY A 1 100 ? -28.343 -9.670 37.680 1.00 89.31 100 GLY A N 1
ATOM 835 C CA . GLY A 1 100 ? -27.163 -9.577 36.821 1.00 89.31 100 GLY A CA 1
ATOM 836 C C . GLY A 1 100 ? -26.532 -8.191 36.895 1.00 89.31 100 GLY A C 1
ATOM 837 O O . GLY A 1 100 ? -25.341 -8.089 37.179 1.00 89.31 100 GLY A O 1
ATOM 838 N N . VAL A 1 101 ? -27.338 -7.125 36.769 1.00 92.38 101 VAL A N 1
ATOM 839 C CA . VAL A 1 101 ? -26.851 -5.742 36.923 1.00 92.38 101 VAL A CA 1
ATOM 840 C C . VAL A 1 101 ? -26.240 -5.526 38.309 1.00 92.38 101 VAL A C 1
ATOM 842 O O . VAL A 1 101 ? -25.104 -5.070 38.403 1.00 92.38 101 VAL A O 1
ATOM 845 N N . LEU A 1 102 ? -26.940 -5.899 39.387 1.00 92.69 102 LEU A N 1
ATOM 846 C CA . LEU A 1 102 ? -26.415 -5.750 40.752 1.00 92.69 102 LEU A CA 1
ATOM 847 C C . LEU A 1 102 ? -25.110 -6.520 40.963 1.00 92.69 102 LEU A C 1
ATOM 849 O O . LEU A 1 102 ? -24.184 -5.992 41.572 1.00 92.69 102 LEU A O 1
ATOM 853 N N . ARG A 1 103 ? -25.025 -7.755 40.458 1.00 92.56 103 ARG A N 1
ATOM 854 C CA . ARG A 1 103 ? -23.815 -8.571 40.562 1.00 92.56 103 ARG A CA 1
ATOM 855 C C . ARG A 1 103 ? -22.652 -7.908 39.834 1.00 92.56 103 ARG A C 1
ATOM 857 O O . ARG A 1 103 ? -21.599 -7.725 40.436 1.00 92.56 103 ARG A O 1
ATOM 864 N N . LEU A 1 104 ? -22.843 -7.516 38.578 1.00 94.06 104 LEU A N 1
ATOM 865 C CA . LEU A 1 104 ? -21.786 -6.908 37.780 1.00 94.06 104 LEU A CA 1
ATOM 866 C C . LEU A 1 104 ? -21.326 -5.573 38.381 1.00 94.06 104 LEU A C 1
ATOM 868 O O . LEU A 1 104 ? -20.131 -5.373 38.583 1.00 94.06 104 LEU A O 1
ATOM 872 N N . LEU A 1 105 ? -22.263 -4.700 38.762 1.00 95.75 105 LEU A N 1
ATOM 873 C CA . LEU A 1 105 ? -21.929 -3.432 39.408 1.00 95.75 105 LEU A CA 1
ATOM 874 C C . LEU A 1 105 ? -21.274 -3.627 40.777 1.00 95.75 105 LEU A C 1
ATOM 876 O O . LEU A 1 105 ? -20.399 -2.846 41.125 1.00 95.75 105 LEU A O 1
ATOM 880 N N . SER A 1 106 ? -21.617 -4.673 41.537 1.00 95.06 106 SER A N 1
ATOM 881 C CA . SER A 1 106 ? -20.920 -4.966 42.796 1.00 95.06 106 SER A CA 1
ATOM 882 C C . SER A 1 106 ? -19.436 -5.285 42.578 1.00 95.06 106 SER A C 1
ATOM 884 O O . SER A 1 106 ? -18.602 -4.815 43.348 1.00 95.06 106 SER A O 1
ATOM 886 N N . LEU A 1 107 ? -19.093 -5.993 41.492 1.00 95.75 107 LEU A N 1
ATOM 887 C CA . LEU A 1 107 ? -17.702 -6.261 41.109 1.00 95.75 107 LEU A CA 1
ATOM 888 C C . LEU A 1 107 ? -16.980 -4.974 40.693 1.00 95.75 107 LEU A C 1
ATOM 890 O O . LEU A 1 107 ? -15.849 -4.745 41.116 1.00 95.75 107 LEU A O 1
ATOM 894 N N . VAL A 1 108 ? -17.644 -4.118 39.908 1.00 96.38 108 VAL A N 1
ATOM 895 C CA . VAL A 1 108 ? -17.102 -2.813 39.489 1.00 96.38 108 VAL A CA 1
ATOM 896 C C . VAL A 1 108 ? -16.832 -1.927 40.705 1.00 96.38 108 VAL A C 1
ATOM 898 O O . VAL A 1 108 ? -15.721 -1.434 40.875 1.00 96.38 108 VAL A O 1
ATOM 901 N N . VAL A 1 109 ? -17.813 -1.769 41.596 1.00 95.56 109 VAL A N 1
ATOM 902 C CA . VAL A 1 109 ? -17.670 -0.967 42.819 1.00 95.56 109 VAL A CA 1
ATOM 903 C C . VAL A 1 109 ? -16.564 -1.528 43.709 1.00 95.56 109 VAL A C 1
ATOM 905 O O . VAL A 1 109 ? -15.741 -0.765 44.205 1.00 95.56 109 VAL A O 1
ATOM 908 N N . HIS A 1 110 ? -16.485 -2.852 43.871 1.00 94.62 110 HIS A N 1
ATOM 909 C CA . HIS A 1 110 ? -15.419 -3.479 44.648 1.00 94.62 110 HIS A CA 1
ATOM 910 C C . HIS A 1 110 ? -14.025 -3.193 44.070 1.00 94.62 110 HIS A C 1
ATOM 912 O O . HIS A 1 110 ? -13.109 -2.893 44.832 1.00 94.62 110 HIS A O 1
ATOM 918 N N . ALA A 1 111 ? -13.868 -3.241 42.744 1.00 93.69 111 ALA A N 1
ATOM 919 C CA . ALA A 1 111 ? -12.603 -2.955 42.065 1.00 93.69 111 ALA A CA 1
ATOM 920 C C . ALA A 1 111 ? -12.194 -1.470 42.128 1.00 93.69 111 ALA A C 1
ATOM 922 O O . ALA A 1 111 ? -11.011 -1.145 42.010 1.00 93.69 111 ALA A O 1
ATOM 923 N N . LEU A 1 112 ? -13.161 -0.565 42.306 1.00 94.69 112 LEU A N 1
ATOM 924 C CA . LEU A 1 112 ? -12.947 0.885 42.300 1.00 94.69 112 LEU A CA 1
ATOM 925 C C . LEU A 1 112 ? -12.963 1.521 43.696 1.00 94.69 112 LEU A C 1
ATOM 927 O O . LEU A 1 112 ? -12.649 2.702 43.804 1.00 94.69 112 LEU A O 1
ATOM 931 N N . LYS A 1 113 ? -13.291 0.772 44.758 1.00 90.94 113 LYS A N 1
ATOM 932 C CA . LYS A 1 113 ? -13.513 1.306 46.117 1.00 90.94 113 LYS A CA 1
ATOM 933 C C . LYS A 1 113 ? -12.338 2.119 46.686 1.00 90.94 113 LYS A C 1
ATOM 935 O O . LYS A 1 113 ? -12.565 3.032 47.470 1.00 90.94 113 LYS A O 1
ATOM 940 N N . ASP A 1 114 ? -11.111 1.793 46.279 1.00 91.44 114 ASP A N 1
ATOM 941 C CA . ASP A 1 114 ? -9.879 2.439 46.750 1.00 91.44 114 ASP A CA 1
ATOM 942 C C . ASP A 1 114 ? -9.385 3.537 45.782 1.00 91.44 114 ASP A C 1
ATOM 944 O O . ASP A 1 114 ? -8.320 4.121 45.982 1.00 91.44 114 ASP A O 1
ATOM 948 N N . ARG A 1 115 ? -10.134 3.828 44.705 1.00 89.88 115 ARG A N 1
ATOM 949 C CA . ARG A 1 115 ? -9.795 4.859 43.712 1.00 89.88 115 ARG A CA 1
ATOM 950 C C . ARG A 1 115 ? -10.576 6.147 43.956 1.00 89.88 115 ARG A C 1
ATOM 952 O O . ARG A 1 115 ? -11.790 6.138 44.131 1.00 89.88 115 ARG A O 1
ATOM 959 N N . ALA A 1 116 ? -9.884 7.278 43.860 1.00 88.31 116 ALA A N 1
ATOM 960 C CA . ALA A 1 116 ? -10.488 8.605 43.942 1.00 88.31 116 ALA A CA 1
ATOM 961 C C . ALA A 1 116 ? -11.063 9.043 42.581 1.00 88.31 116 ALA A C 1
ATOM 963 O O . ALA A 1 116 ? -10.478 9.877 41.893 1.00 88.31 116 ALA A O 1
ATOM 964 N N . ILE A 1 117 ? -12.197 8.462 42.181 1.00 91.62 117 ILE A N 1
ATOM 965 C CA . ILE A 1 117 ? -12.941 8.860 40.973 1.00 91.62 117 ILE A CA 1
ATOM 966 C C . ILE A 1 117 ? -14.261 9.556 41.345 1.00 91.62 117 ILE A C 1
ATOM 968 O O . ILE A 1 117 ? -14.878 9.192 42.346 1.00 91.62 117 ILE A O 1
ATOM 972 N N . PRO A 1 118 ? -14.711 10.563 40.571 1.00 92.69 118 PRO A N 1
ATOM 973 C CA . PRO A 1 118 ? -15.910 11.333 40.907 1.00 92.69 118 PRO A CA 1
ATOM 974 C C . PRO A 1 118 ? -17.212 10.549 40.677 1.00 92.69 118 PRO A C 1
ATOM 976 O O . PRO A 1 118 ? -18.173 10.712 41.422 1.00 92.69 118 PRO A O 1
ATOM 979 N N . TYR A 1 119 ? -17.247 9.700 39.654 1.00 95.19 119 TYR A N 1
ATOM 980 C CA . TYR A 1 119 ? -18.380 8.853 39.288 1.00 95.19 119 TYR A CA 1
ATOM 981 C C . TYR A 1 119 ? -17.876 7.638 38.500 1.00 95.19 119 TYR A C 1
ATOM 983 O O . TYR A 1 119 ? -16.725 7.608 38.065 1.00 95.19 119 TYR A O 1
ATOM 991 N N . ILE A 1 120 ? -18.744 6.645 38.316 1.00 96.62 120 ILE A N 1
ATOM 992 C CA . ILE A 1 120 ? -18.469 5.409 37.581 1.00 96.62 120 ILE A CA 1
ATOM 993 C C . ILE A 1 120 ? -19.136 5.487 36.207 1.00 96.62 120 ILE A C 1
ATOM 995 O O . ILE A 1 120 ? -20.338 5.726 36.098 1.00 96.62 120 ILE A O 1
ATOM 999 N N . SER A 1 121 ? -18.357 5.248 35.162 1.00 97.19 121 SER A N 1
ATOM 1000 C CA . SER A 1 121 ? -18.764 5.189 33.758 1.00 97.19 121 SER A CA 1
ATOM 1001 C C . SER A 1 121 ? -18.565 3.781 33.182 1.00 97.19 121 SER A C 1
ATOM 1003 O O . SER A 1 121 ? -17.975 2.906 33.818 1.00 97.19 121 SER A O 1
ATOM 1005 N N . LEU A 1 122 ? -19.024 3.550 31.947 1.00 97.19 122 LEU A N 1
ATOM 1006 C CA . LEU A 1 122 ? -18.788 2.280 31.243 1.00 97.19 122 LEU A CA 1
ATOM 1007 C C . LEU A 1 122 ? -17.291 2.012 31.019 1.00 97.19 122 LEU A C 1
ATOM 1009 O O . LEU A 1 122 ? -16.865 0.862 31.018 1.00 97.19 122 LEU A O 1
ATOM 1013 N N . ALA A 1 123 ? -16.476 3.061 30.899 1.00 96.81 123 ALA A N 1
ATOM 1014 C CA . ALA A 1 123 ? -15.032 2.936 30.745 1.00 96.81 123 ALA A CA 1
ATOM 1015 C C . ALA A 1 123 ? -14.319 2.371 31.987 1.00 96.81 123 ALA A C 1
ATOM 1017 O O . ALA A 1 123 ? -13.168 1.951 31.883 1.00 96.81 123 ALA A O 1
ATOM 1018 N N . ASP A 1 124 ? -14.977 2.363 33.151 1.00 96.56 124 ASP A N 1
ATOM 1019 C CA . ASP A 1 124 ? -14.376 1.940 34.422 1.00 96.56 124 ASP A CA 1
ATOM 1020 C C . ASP A 1 124 ? -14.562 0.439 34.713 1.00 96.56 124 ASP A C 1
ATOM 1022 O O . ASP A 1 124 ? -14.142 -0.057 35.761 1.00 96.56 124 ASP A O 1
ATOM 1026 N N . PHE A 1 125 ? -15.162 -0.306 33.781 1.00 96.69 125 PHE A N 1
ATOM 1027 C CA . PHE A 1 125 ? -15.287 -1.759 33.860 1.00 96.69 125 PHE A CA 1
ATOM 1028 C C . PHE A 1 125 ? -13.938 -2.402 33.541 1.00 96.69 125 PHE A C 1
ATOM 1030 O O . PHE A 1 125 ? -13.511 -2.478 32.389 1.00 96.69 125 PHE A O 1
ATOM 1037 N N . ASP A 1 126 ? -13.250 -2.867 34.578 1.00 94.88 126 ASP A N 1
ATOM 1038 C CA . ASP A 1 126 ? -11.943 -3.492 34.432 1.00 94.88 126 ASP A CA 1
ATOM 1039 C C . ASP A 1 126 ? -12.055 -4.900 33.830 1.00 94.88 126 ASP A C 1
ATOM 1041 O O . ASP A 1 126 ? -12.219 -5.897 34.536 1.00 94.88 126 ASP A O 1
ATOM 1045 N N . LEU A 1 127 ? -11.920 -4.984 32.506 1.00 95.94 127 LEU A N 1
ATOM 1046 C CA . LEU A 1 127 ? -11.944 -6.251 31.776 1.00 95.94 127 LEU A CA 1
ATOM 1047 C C . LEU A 1 127 ? -10.740 -7.157 32.081 1.00 95.94 127 LEU A C 1
ATOM 1049 O O . LEU A 1 127 ? -10.757 -8.323 31.682 1.00 95.94 127 LEU A O 1
ATOM 1053 N N . THR A 1 128 ? -9.713 -6.689 32.806 1.00 94.50 128 THR A N 1
ATOM 1054 C CA . THR A 1 128 ? -8.641 -7.569 33.304 1.00 94.50 128 THR A CA 1
ATOM 1055 C C . THR A 1 128 ? -9.122 -8.445 34.465 1.00 94.50 128 THR A C 1
ATOM 1057 O O . THR A 1 128 ? -8.635 -9.571 34.622 1.00 94.50 128 THR A O 1
ATOM 1060 N N . ASN A 1 129 ? -10.142 -7.995 35.210 1.00 94.81 129 ASN A N 1
ATOM 1061 C CA . ASN A 1 129 ? -10.768 -8.752 36.288 1.00 94.81 129 ASN A CA 1
ATOM 1062 C C . ASN A 1 129 ? -11.487 -9.991 35.729 1.00 94.81 129 ASN A C 1
ATOM 1064 O O . ASN A 1 129 ? -12.478 -9.896 34.998 1.00 94.81 129 ASN A O 1
ATOM 1068 N N . GLN A 1 130 ? -11.000 -11.175 36.107 1.00 93.44 130 GLN A N 1
ATOM 1069 C CA . GLN A 1 130 ? -11.516 -12.440 35.586 1.00 93.44 130 GLN A CA 1
ATOM 1070 C C . GLN A 1 130 ? -12.978 -12.698 35.962 1.00 93.44 130 GLN A C 1
ATOM 1072 O O . GLN A 1 130 ? -13.706 -13.276 35.160 1.00 93.44 130 GLN A O 1
ATOM 1077 N N . GLU A 1 131 ? -13.428 -12.297 37.152 1.00 94.44 131 GLU A N 1
ATOM 1078 C CA . GLU A 1 131 ? -14.816 -12.514 37.572 1.00 94.44 131 GLU A CA 1
ATOM 1079 C C . GLU A 1 131 ? -15.779 -11.656 36.755 1.00 94.44 131 GLU A C 1
ATOM 1081 O O . GLU A 1 131 ? -16.793 -12.162 36.271 1.00 94.44 131 GLU A O 1
ATOM 1086 N N . MET A 1 132 ? -15.426 -10.385 36.544 1.00 94.00 132 MET A N 1
ATOM 1087 C CA . MET A 1 132 ? -16.206 -9.460 35.722 1.00 94.00 132 MET A CA 1
ATOM 1088 C C . MET A 1 132 ? -16.273 -9.945 34.273 1.00 94.00 132 MET A C 1
ATOM 1090 O O . MET A 1 132 ? -17.358 -10.051 33.700 1.00 94.00 132 MET A O 1
ATOM 1094 N N . ARG A 1 133 ? -15.121 -10.317 33.704 1.00 94.62 133 ARG A N 1
ATOM 1095 C CA . ARG A 1 133 ? -15.035 -10.838 32.339 1.00 94.62 133 ARG A CA 1
ATOM 1096 C C . ARG A 1 133 ? -15.853 -12.117 32.174 1.00 94.62 133 ARG A C 1
ATOM 1098 O O . ARG A 1 133 ? -16.651 -12.208 31.248 1.00 94.62 133 ARG A O 1
ATOM 1105 N N . ARG A 1 134 ? -15.745 -13.071 33.105 1.00 93.75 134 ARG A N 1
ATOM 1106 C CA . ARG A 1 134 ? -16.557 -14.301 33.095 1.00 93.75 134 ARG A CA 1
ATOM 1107 C C . ARG A 1 134 ? -18.052 -14.015 33.171 1.00 93.75 134 ARG A C 1
ATOM 1109 O O . ARG A 1 134 ? -18.818 -14.749 32.558 1.00 93.75 134 ARG A O 1
ATOM 1116 N N . GLU A 1 135 ? -18.483 -13.001 33.918 1.00 93.38 135 GLU A N 1
ATOM 1117 C CA . GLU A 1 135 ? -19.902 -12.642 33.978 1.00 93.38 135 GLU A CA 1
ATOM 1118 C C . GLU A 1 135 ? -20.410 -12.130 32.625 1.00 93.38 135 GLU A C 1
ATOM 1120 O O . GLU A 1 135 ? -21.469 -12.561 32.187 1.00 93.38 135 GLU A O 1
ATOM 1125 N N . LEU A 1 136 ? -19.631 -11.304 31.920 1.00 94.94 136 LEU A N 1
ATOM 1126 C CA . LEU A 1 136 ? -19.979 -10.818 30.579 1.00 94.94 136 LEU A CA 1
ATOM 1127 C C . LEU A 1 136 ? -19.961 -11.950 29.533 1.00 94.94 136 LEU A C 1
ATOM 1129 O O . LEU A 1 136 ? -20.929 -12.127 28.791 1.00 94.94 136 LEU A O 1
ATOM 1133 N N . LEU A 1 137 ? -18.897 -12.764 29.511 1.00 95.12 137 LEU A N 1
ATOM 1134 C CA . LEU A 1 137 ? -18.691 -13.833 28.520 1.00 95.12 137 LEU A CA 1
ATOM 1135 C C . LEU A 1 137 ? -19.772 -14.922 28.552 1.00 95.12 137 LEU A C 1
ATOM 1137 O O . LEU A 1 137 ? -20.062 -15.516 27.516 1.00 95.12 137 LEU A O 1
ATOM 1141 N N . LYS A 1 138 ? -20.428 -15.157 29.698 1.00 94.06 138 LYS A N 1
ATOM 1142 C CA . LYS A 1 138 ? -21.572 -16.088 29.800 1.00 94.06 138 LYS A CA 1
ATOM 1143 C C . LYS A 1 138 ? -22.719 -15.751 28.848 1.00 94.06 138 LYS A C 1
ATOM 1145 O O . LYS A 1 138 ? -23.510 -16.634 28.527 1.00 94.06 138 LYS A O 1
ATOM 1150 N N . HIS A 1 139 ? -22.838 -14.488 28.445 1.00 93.44 139 HIS A N 1
ATOM 1151 C CA . HIS A 1 139 ? -23.940 -14.011 27.613 1.00 93.44 139 HIS A CA 1
ATOM 1152 C C . HIS A 1 139 ? -23.556 -13.866 26.141 1.00 93.44 139 HIS A C 1
ATOM 1154 O O . HIS A 1 139 ? -24.419 -14.024 25.284 1.00 93.44 139 HIS A O 1
ATOM 1160 N N . ILE A 1 140 ? -22.282 -13.588 25.853 1.00 94.06 140 ILE A N 1
ATOM 1161 C CA . ILE A 1 140 ? -21.807 -13.267 24.497 1.00 94.06 140 ILE A CA 1
ATOM 1162 C C . ILE A 1 140 ? -20.953 -14.369 23.864 1.00 94.06 140 ILE A C 1
ATOM 1164 O O . ILE A 1 140 ? -20.732 -14.320 22.662 1.00 94.06 140 ILE A O 1
ATOM 1168 N N . GLY A 1 141 ? -20.506 -15.355 24.647 1.00 94.31 141 GLY A N 1
ATOM 1169 C CA . GLY A 1 141 ? -19.704 -16.485 24.180 1.00 94.31 141 GLY A CA 1
ATOM 1170 C C . GLY A 1 141 ? -18.225 -16.405 24.597 1.00 94.31 141 GLY A C 1
ATOM 1171 O O . GLY A 1 141 ? -17.683 -15.308 24.772 1.00 94.31 141 GLY A O 1
ATOM 1172 N N . PRO A 1 142 ? -17.557 -17.559 24.799 1.00 95.12 142 PRO A N 1
ATOM 1173 C CA . PRO A 1 142 ? -16.158 -17.629 25.231 1.00 95.12 142 PRO A CA 1
ATOM 1174 C C . PRO A 1 142 ? -15.159 -17.097 24.194 1.00 95.12 142 PRO A C 1
ATOM 1176 O O . PRO A 1 142 ? -14.056 -16.704 24.563 1.00 95.12 142 PRO A O 1
ATOM 1179 N N . GLU A 1 143 ? -15.523 -17.050 22.913 1.00 94.12 143 GLU A N 1
ATOM 1180 C CA . GLU A 1 143 ? -14.672 -16.544 21.835 1.00 94.12 143 GLU A CA 1
ATOM 1181 C C . GLU A 1 143 ? -14.207 -15.099 22.074 1.00 94.12 143 GLU A C 1
ATOM 1183 O O . GLU A 1 143 ? -13.078 -14.745 21.726 1.00 94.12 143 GLU A O 1
ATOM 1188 N N . TYR A 1 144 ? -15.026 -14.285 22.747 1.00 96.69 144 TYR A N 1
ATOM 1189 C CA . TYR A 1 144 ? -14.701 -12.897 23.065 1.00 96.69 144 TYR A CA 1
ATOM 1190 C C . TYR A 1 144 ? -13.606 -12.749 24.128 1.00 96.69 144 TYR A C 1
ATOM 1192 O O . TYR A 1 144 ? -13.075 -11.652 24.276 1.00 96.69 144 TYR A O 1
ATOM 1200 N N . ASP A 1 145 ? -13.206 -13.816 24.828 1.00 95.94 145 ASP A N 1
ATOM 1201 C CA . ASP A 1 145 ? -12.048 -13.764 25.732 1.00 95.94 145 ASP A CA 1
ATOM 1202 C C . ASP A 1 145 ? -10.763 -13.455 24.946 1.00 95.94 145 ASP A C 1
ATOM 1204 O O . ASP A 1 145 ? -9.981 -12.591 25.342 1.00 95.94 145 ASP A O 1
ATOM 1208 N N . SER A 1 146 ? -10.605 -14.075 23.769 1.00 94.56 146 SER A N 1
ATOM 1209 C CA . SER A 1 146 ? -9.487 -13.801 22.856 1.00 94.56 146 SER A CA 1
ATOM 1210 C C . SER A 1 146 ? -9.546 -12.392 22.257 1.00 94.56 146 SER A C 1
ATOM 1212 O O . SER A 1 146 ? -8.510 -11.748 22.116 1.00 94.56 146 SER A O 1
ATOM 1214 N N . VAL A 1 147 ? -10.751 -11.879 21.979 1.00 96.56 147 VAL A N 1
ATOM 1215 C CA . VAL A 1 147 ? -10.966 -10.507 21.487 1.00 96.56 147 VAL A CA 1
ATOM 1216 C C . VAL A 1 147 ? -10.550 -9.487 22.544 1.00 96.56 147 VAL A C 1
ATOM 1218 O O . VAL A 1 147 ? -9.771 -8.582 22.258 1.00 96.56 147 VAL A O 1
ATOM 1221 N N . ILE A 1 148 ? -11.017 -9.660 23.785 1.00 97.31 148 ILE A N 1
ATOM 1222 C CA . ILE A 1 148 ? -10.645 -8.799 24.913 1.00 97.31 148 ILE A CA 1
ATOM 1223 C C . ILE A 1 148 ? -9.130 -8.845 25.125 1.00 97.31 148 ILE A C 1
ATOM 1225 O O . ILE A 1 148 ? -8.505 -7.795 25.278 1.00 97.31 148 ILE A O 1
ATOM 1229 N N . ALA A 1 149 ? -8.531 -10.039 25.097 1.00 96.00 149 ALA A N 1
ATOM 1230 C CA . ALA A 1 149 ? -7.093 -10.209 25.257 1.00 96.00 149 ALA A CA 1
ATOM 1231 C C . ALA A 1 149 ? -6.295 -9.491 24.158 1.00 96.00 149 ALA A C 1
ATOM 1233 O O . ALA A 1 149 ? -5.362 -8.758 24.482 1.00 96.00 149 ALA A O 1
ATOM 1234 N N . ALA A 1 150 ? -6.672 -9.667 22.890 1.00 94.56 150 ALA A N 1
ATOM 1235 C CA . ALA A 1 150 ? -5.954 -9.111 21.747 1.00 94.56 150 ALA A CA 1
ATOM 1236 C C . ALA A 1 150 ? -6.096 -7.587 21.628 1.00 94.56 150 ALA A C 1
ATOM 1238 O O . ALA A 1 150 ? -5.113 -6.899 21.367 1.00 94.56 150 ALA A O 1
ATOM 1239 N N . ASP A 1 151 ? -7.299 -7.048 21.835 1.00 96.94 151 ASP A N 1
ATOM 1240 C CA . ASP A 1 151 ? -7.583 -5.647 21.514 1.00 96.94 151 ASP A CA 1
ATOM 1241 C C . ASP A 1 151 ? -7.606 -4.716 22.725 1.00 96.94 151 ASP A C 1
ATOM 1243 O O . ASP A 1 151 ? -7.351 -3.523 22.560 1.00 96.94 151 ASP A O 1
ATOM 1247 N N . ILE A 1 152 ? -7.873 -5.228 23.934 1.00 97.50 152 ILE A N 1
ATOM 1248 C CA . ILE A 1 152 ? -8.108 -4.390 25.121 1.00 97.50 152 ILE A CA 1
ATOM 1249 C C . ILE A 1 152 ? -7.087 -4.651 26.233 1.00 97.50 152 ILE A C 1
ATOM 1251 O O . ILE A 1 152 ? -6.409 -3.730 26.681 1.00 97.50 152 ILE A O 1
ATOM 1255 N N . THR A 1 153 ? -6.988 -5.887 26.728 1.00 95.88 153 THR A N 1
ATOM 1256 C CA . THR A 1 153 ? -6.332 -6.155 28.018 1.00 95.88 153 THR A CA 1
ATOM 1257 C C . THR A 1 153 ? -4.894 -6.636 27.919 1.00 95.88 153 THR A C 1
ATOM 1259 O O . THR A 1 153 ? -4.152 -6.435 28.882 1.00 95.88 153 THR A O 1
ATOM 1262 N N . GLY A 1 154 ? -4.505 -7.291 26.821 1.00 92.69 154 GLY A N 1
ATOM 1263 C CA . GLY A 1 154 ? -3.155 -7.821 26.622 1.00 92.69 154 GLY A CA 1
ATOM 1264 C C . GLY A 1 154 ? -2.082 -6.736 26.691 1.00 92.69 154 GLY A C 1
ATOM 1265 O O . GLY A 1 154 ? -2.365 -5.558 26.499 1.00 92.69 154 GLY A O 1
ATOM 1266 N N . GLU A 1 155 ? -0.844 -7.124 26.986 1.00 90.12 155 GLU A N 1
ATOM 1267 C CA . GLU A 1 155 ? 0.280 -6.182 27.081 1.00 90.12 155 GLU A CA 1
ATOM 1268 C C . GLU A 1 155 ? 0.531 -5.471 25.743 1.00 90.12 155 GLU A C 1
ATOM 1270 O O . GLU A 1 155 ? 0.614 -4.248 25.694 1.00 90.12 155 GLU A O 1
ATOM 1275 N N . GLU A 1 156 ? 0.485 -6.237 24.653 1.00 92.00 156 GLU A N 1
ATOM 1276 C CA . GLU A 1 156 ? 0.621 -5.762 23.273 1.00 92.00 156 GLU A CA 1
ATOM 1277 C C . GLU A 1 156 ? -0.704 -5.330 22.625 1.00 92.00 156 GLU A C 1
ATOM 1279 O O . GLU A 1 156 ? -0.769 -5.156 21.400 1.00 92.00 156 GLU A O 1
ATOM 1284 N N . ALA A 1 157 ? -1.765 -5.176 23.425 1.00 95.06 157 ALA A N 1
ATOM 1285 C CA . ALA A 1 157 ? -3.098 -4.899 22.916 1.00 95.06 157 ALA A CA 1
ATOM 1286 C C . ALA A 1 157 ? -3.194 -3.533 22.232 1.00 95.06 157 ALA A C 1
ATOM 1288 O O . ALA A 1 157 ? -2.606 -2.541 22.677 1.00 95.06 157 ALA A O 1
ATOM 1289 N N . GLY A 1 158 ? -3.998 -3.471 21.167 1.00 93.75 158 GLY A N 1
ATOM 1290 C CA . GLY A 1 158 ? -4.180 -2.256 20.372 1.00 93.75 158 GLY A CA 1
ATOM 1291 C C . GLY A 1 158 ? -4.609 -1.048 21.212 1.00 93.75 158 GLY A C 1
ATOM 1292 O O . GLY A 1 158 ? -4.067 0.041 21.029 1.00 93.75 158 GLY A O 1
ATOM 1293 N N . ALA A 1 159 ? -5.496 -1.237 22.193 1.00 96.69 159 ALA A N 1
ATOM 1294 C CA . ALA A 1 159 ? -5.942 -0.154 23.068 1.00 96.69 159 ALA A CA 1
ATOM 1295 C C . ALA A 1 159 ? -4.820 0.441 23.937 1.00 96.69 159 ALA A C 1
ATOM 1297 O O . ALA A 1 159 ? -4.757 1.660 24.097 1.00 96.69 159 ALA A O 1
ATOM 1298 N N . ARG A 1 160 ? -3.889 -0.390 24.428 1.00 95.31 160 ARG A N 1
ATOM 1299 C CA . ARG A 1 160 ? -2.728 0.077 25.206 1.00 95.31 160 ARG A CA 1
ATOM 1300 C C . ARG A 1 160 ? -1.721 0.833 24.346 1.00 95.31 160 ARG A C 1
ATOM 1302 O O . ARG A 1 160 ? -1.125 1.807 24.801 1.00 95.31 160 ARG A O 1
ATOM 1309 N N . LYS A 1 161 ? -1.552 0.415 23.089 1.00 95.00 161 LYS A N 1
ATOM 1310 C CA . LYS A 1 161 ? -0.723 1.145 22.118 1.00 95.00 161 LYS A CA 1
ATOM 1311 C C . LYS A 1 161 ? -1.293 2.538 21.866 1.00 95.00 161 LYS A C 1
ATOM 1313 O O . LYS A 1 161 ? -0.559 3.517 21.950 1.00 95.00 161 LYS A O 1
ATOM 1318 N N . VAL A 1 162 ? -2.612 2.639 21.686 1.00 95.75 162 VAL A N 1
ATOM 1319 C CA . VAL A 1 162 ? -3.293 3.937 21.548 1.00 95.75 162 VAL A CA 1
ATOM 1320 C C . VAL A 1 162 ? -3.147 4.799 22.808 1.00 95.75 162 VAL A C 1
ATOM 1322 O O . VAL A 1 162 ? -2.933 6.002 22.682 1.00 95.75 162 VAL A O 1
ATOM 1325 N N . ASP A 1 163 ? -3.169 4.214 24.014 1.00 94.88 163 ASP A N 1
ATOM 1326 C CA . ASP A 1 163 ? -2.910 4.968 25.254 1.00 94.88 163 ASP A CA 1
ATOM 1327 C C . ASP A 1 163 ? -1.556 5.693 25.233 1.00 94.88 163 ASP A C 1
ATOM 1329 O O . ASP A 1 163 ? -1.450 6.816 25.724 1.00 94.88 163 ASP A O 1
ATOM 1333 N N . SER A 1 164 ? -0.526 5.067 24.657 1.00 92.50 164 SER A N 1
ATOM 1334 C CA . SER A 1 164 ? 0.807 5.671 24.530 1.00 92.50 164 SER A CA 1
ATOM 1335 C C . SER A 1 164 ? 0.908 6.701 23.402 1.00 92.50 164 SER A C 1
ATOM 1337 O O . SER A 1 164 ? 1.694 7.642 23.523 1.00 92.50 164 SER A O 1
ATOM 1339 N N . GLU A 1 165 ? 0.114 6.549 22.338 1.00 93.12 165 GLU A N 1
ATOM 1340 C CA . GLU A 1 165 ? 0.168 7.369 21.116 1.00 93.12 165 GLU A CA 1
ATOM 1341 C C . GLU A 1 165 ? -0.533 8.725 21.225 1.00 93.12 165 GLU A C 1
ATOM 1343 O O . GLU A 1 165 ? -0.115 9.667 20.560 1.00 93.12 165 GLU A O 1
ATOM 1348 N N . LEU A 1 166 ? -1.535 8.862 22.100 1.00 89.25 166 LEU A N 1
ATOM 1349 C CA . LEU A 1 166 ? -2.272 10.123 22.304 1.00 89.25 166 LEU A CA 1
ATOM 1350 C C . LEU A 1 166 ? -1.416 11.253 22.911 1.00 89.25 166 LEU A C 1
ATOM 1352 O O . LEU A 1 166 ? -1.881 12.379 23.058 1.00 89.25 166 LEU A O 1
ATOM 1356 N N . GLY A 1 167 ? -0.160 10.971 23.256 1.00 85.12 167 GLY A N 1
ATOM 1357 C CA . GLY A 1 167 ? 0.819 11.944 23.723 1.00 85.12 167 GLY A CA 1
ATOM 1358 C C . GLY A 1 167 ? 0.994 11.967 25.249 1.00 85.12 167 GLY A C 1
ATOM 1359 O O . GLY A 1 167 ? 0.112 11.528 25.995 1.00 85.12 167 GLY A O 1
ATOM 1360 N N . PRO A 1 168 ? 2.129 12.498 25.751 1.00 86.50 168 PRO A N 1
ATOM 1361 C CA . PRO A 1 168 ? 2.525 12.360 27.158 1.00 86.50 168 PRO A CA 1
ATOM 1362 C C . PRO A 1 168 ? 1.504 12.908 28.166 1.00 86.50 168 PRO A C 1
ATOM 1364 O O . PRO A 1 168 ? 1.352 12.357 29.253 1.00 86.50 168 PRO A O 1
ATOM 1367 N N . SER A 1 169 ? 0.766 13.962 27.803 1.00 88.62 169 SER A N 1
ATOM 1368 C CA . SER A 1 169 ? -0.230 14.605 28.671 1.00 88.62 169 SER A CA 1
ATOM 1369 C C . SER A 1 169 ? -1.455 13.732 28.973 1.00 88.62 169 SER A C 1
ATOM 1371 O O . SER A 1 169 ? -2.122 13.966 29.978 1.00 88.62 169 SER A O 1
ATOM 1373 N N . TYR A 1 170 ? -1.754 12.731 28.136 1.00 89.69 170 TYR A N 1
ATOM 1374 C CA . TYR A 1 170 ? -2.954 11.893 28.268 1.00 89.69 170 TYR A CA 1
ATOM 1375 C C . TYR A 1 170 ? -2.656 10.434 28.634 1.00 89.69 170 TYR A C 1
ATOM 1377 O O . TYR A 1 170 ? -3.586 9.693 28.959 1.00 89.69 170 TYR A O 1
ATOM 1385 N N . GLN A 1 171 ? -1.383 10.022 28.664 1.00 85.62 171 GLN A N 1
ATOM 1386 C CA . GLN A 1 171 ? -0.980 8.642 28.978 1.00 85.62 171 GLN A CA 1
ATOM 1387 C C . GLN A 1 171 ? -1.552 8.143 30.316 1.00 85.62 171 GLN A C 1
ATOM 1389 O O . GLN A 1 171 ? -2.052 7.022 30.405 1.00 85.62 171 GLN A O 1
ATOM 1394 N N . GLY A 1 172 ? -1.565 8.993 31.351 1.00 86.38 172 GLY A N 1
ATOM 1395 C CA . GLY A 1 172 ? -2.116 8.645 32.668 1.00 86.38 172 GLY A CA 1
ATOM 1396 C C . GLY A 1 172 ? -3.631 8.387 32.681 1.00 86.38 172 GLY A C 1
ATOM 1397 O O . GLY A 1 172 ? -4.133 7.709 33.578 1.00 86.38 172 GLY A O 1
ATOM 1398 N N . LEU A 1 173 ? -4.363 8.887 31.680 1.00 90.75 173 LEU A N 1
ATOM 1399 C CA . LEU A 1 173 ? -5.818 8.739 31.574 1.00 90.75 173 LEU A CA 1
ATOM 1400 C C . LEU A 1 173 ? -6.232 7.429 30.897 1.00 90.75 173 LEU A C 1
ATOM 1402 O O . LEU A 1 173 ? -7.379 7.010 31.057 1.00 90.75 173 LEU A O 1
ATOM 1406 N N . ARG A 1 174 ? -5.315 6.772 30.171 1.00 93.69 174 ARG A N 1
ATOM 1407 C CA . ARG A 1 174 ? -5.566 5.520 29.435 1.00 93.69 174 ARG A CA 1
ATOM 1408 C C . ARG A 1 174 ? -6.803 5.602 28.526 1.00 93.69 174 ARG A C 1
ATOM 1410 O O . ARG A 1 174 ? -7.706 4.765 28.598 1.00 93.69 174 ARG A O 1
ATOM 1417 N N . LEU A 1 175 ? -6.890 6.669 27.726 1.00 95.56 175 LEU A N 1
ATOM 1418 C CA . LEU A 1 175 ? -8.071 6.976 26.911 1.00 95.56 175 LEU A CA 1
ATOM 1419 C C . LEU A 1 175 ? -8.365 5.923 25.830 1.00 95.56 175 LEU A C 1
ATOM 1421 O O . LEU A 1 175 ? -9.534 5.639 25.589 1.00 95.56 175 LEU A O 1
ATOM 1425 N N . GLY A 1 176 ? -7.352 5.307 25.223 1.00 96.69 176 GLY A N 1
ATOM 1426 C CA . GLY A 1 176 ? -7.508 4.178 24.304 1.00 96.69 176 GLY A CA 1
ATOM 1427 C C . GLY A 1 176 ? -8.177 2.981 24.982 1.00 96.69 176 GLY A C 1
ATOM 1428 O O . GLY A 1 176 ? -9.187 2.480 24.484 1.00 96.69 176 GLY A O 1
ATOM 1429 N N . THR A 1 177 ? -7.704 2.583 26.167 1.00 97.19 177 THR A N 1
ATOM 1430 C CA . THR A 1 177 ? -8.337 1.518 26.968 1.00 97.19 177 THR A CA 1
ATOM 1431 C C . THR A 1 177 ? -9.758 1.899 27.393 1.00 97.19 177 THR A C 1
ATOM 1433 O O . THR A 1 177 ? -10.685 1.104 27.234 1.00 97.19 177 THR A O 1
ATOM 1436 N N . ARG A 1 178 ? -9.971 3.130 27.880 1.00 97.00 178 ARG A N 1
ATOM 1437 C CA . ARG A 1 178 ? -11.299 3.629 28.290 1.00 97.00 178 ARG A CA 1
ATOM 1438 C C . ARG A 1 178 ? -12.309 3.596 27.143 1.00 97.00 178 ARG A C 1
ATOM 1440 O O . ARG A 1 178 ? -13.451 3.165 27.333 1.00 97.00 178 ARG A O 1
ATOM 1447 N N . VAL A 1 179 ? -11.892 4.025 25.953 1.00 98.19 179 VAL A N 1
ATOM 1448 C CA . VAL A 1 179 ? -12.717 4.000 24.742 1.00 98.19 179 VAL A CA 1
ATOM 1449 C C . VAL A 1 179 ? -13.010 2.569 24.310 1.00 98.19 179 VAL A C 1
ATOM 1451 O O . VAL A 1 179 ? -14.173 2.243 24.078 1.00 98.19 179 VAL A O 1
ATOM 1454 N N . ALA A 1 180 ? -12.001 1.699 24.254 1.00 98.31 180 ALA A N 1
ATOM 1455 C CA . ALA A 1 180 ? -12.186 0.311 23.846 1.00 98.31 180 ALA A CA 1
ATOM 1456 C C . ALA A 1 180 ? -13.149 -0.440 24.783 1.00 98.31 180 ALA A C 1
ATOM 1458 O O . ALA A 1 180 ? -14.099 -1.062 24.309 1.00 98.31 180 ALA A O 1
ATOM 1459 N N . THR A 1 181 ? -12.991 -0.305 26.104 1.00 98.25 181 THR A N 1
ATOM 1460 C CA . THR A 1 181 ? -13.910 -0.883 27.102 1.00 98.25 181 THR A CA 1
ATOM 1461 C C . THR A 1 181 ? -15.335 -0.360 26.935 1.00 98.25 181 THR A C 1
ATOM 1463 O O . THR A 1 181 ? -16.295 -1.132 26.951 1.00 98.25 181 THR A O 1
ATOM 1466 N N . THR A 1 182 ? -15.486 0.950 26.727 1.00 98.25 182 THR A N 1
ATOM 1467 C CA . THR A 1 182 ? -16.792 1.571 26.483 1.00 98.25 182 THR A CA 1
ATOM 1468 C C . THR A 1 182 ? -17.458 0.958 25.255 1.00 98.25 182 THR A C 1
ATOM 1470 O O . THR A 1 182 ? -18.584 0.467 25.341 1.00 98.25 182 THR A O 1
ATOM 1473 N N . ILE A 1 183 ? -16.758 0.936 24.116 1.00 98.31 183 ILE A N 1
ATOM 1474 C CA . ILE A 1 183 ? -17.286 0.371 22.872 1.00 98.31 183 ILE A CA 1
ATOM 1475 C C . ILE A 1 183 ? -17.639 -1.105 23.066 1.00 98.31 183 ILE A C 1
ATOM 1477 O O . ILE A 1 183 ? -18.709 -1.529 22.632 1.00 98.31 183 ILE A O 1
ATOM 1481 N N . PHE A 1 184 ? -16.795 -1.875 23.757 1.00 98.06 184 PHE A N 1
ATOM 1482 C CA . PHE A 1 184 ? -17.052 -3.280 24.067 1.00 98.06 184 PHE A CA 1
ATOM 1483 C C . PHE A 1 184 ? -18.387 -3.463 24.796 1.00 98.06 184 PHE A C 1
ATOM 1485 O O . PHE A 1 184 ? -19.227 -4.238 24.344 1.00 98.06 184 PHE A O 1
ATOM 1492 N N . LEU A 1 185 ? -18.655 -2.689 25.850 1.00 97.50 185 LEU A N 1
ATOM 1493 C CA . LEU A 1 185 ? -19.924 -2.781 26.580 1.00 97.50 185 LEU A CA 1
ATOM 1494 C C . LEU A 1 185 ? -21.138 -2.350 25.751 1.00 97.50 185 LEU A C 1
ATOM 1496 O O . LEU A 1 185 ? -22.219 -2.909 25.926 1.00 97.50 185 LEU A O 1
ATOM 1500 N N . TYR A 1 186 ? -20.977 -1.410 24.822 1.00 97.38 186 TYR A N 1
ATOM 1501 C CA . TYR A 1 186 ? -22.035 -1.041 23.878 1.00 97.38 186 TYR A CA 1
ATOM 1502 C C . TYR A 1 186 ? -22.228 -2.057 22.739 1.00 97.38 186 TYR A C 1
ATOM 1504 O O . TYR A 1 186 ? -23.244 -2.005 22.042 1.00 97.38 186 TYR A O 1
ATOM 1512 N N . SER A 1 187 ? -21.282 -2.967 22.506 1.00 96.62 187 SER A N 1
ATOM 1513 C CA . SER A 1 187 ? -21.289 -3.842 21.324 1.00 96.62 187 SER A CA 1
ATOM 1514 C C . SER A 1 187 ? -22.374 -4.916 21.362 1.00 96.62 187 SER A C 1
ATOM 1516 O O . SER A 1 187 ? -22.778 -5.396 20.305 1.00 96.62 187 SER A O 1
ATOM 1518 N N . PHE A 1 188 ? -22.883 -5.252 22.548 1.00 95.19 188 PHE A N 1
ATOM 1519 C CA . PHE A 1 188 ? -23.733 -6.421 22.756 1.00 95.19 188 PHE A CA 1
ATOM 1520 C C . PHE A 1 188 ? -25.130 -6.057 23.255 1.00 95.19 188 PHE A C 1
ATOM 1522 O O . PHE A 1 188 ? -25.299 -5.218 24.139 1.00 95.19 188 PHE A O 1
ATOM 1529 N N . SER A 1 189 ? -26.133 -6.739 22.706 1.00 93.12 189 SER A N 1
ATOM 1530 C CA . SER A 1 189 ? -27.494 -6.811 23.232 1.00 93.12 189 SER A CA 1
ATOM 1531 C C . SER A 1 189 ? -28.129 -8.141 22.807 1.00 93.12 189 SER A C 1
ATOM 1533 O O . SER A 1 189 ? -27.650 -8.795 21.882 1.00 93.12 189 SER A O 1
ATOM 1535 N N . GLY A 1 190 ? -29.216 -8.543 23.464 1.00 83.56 190 GLY A N 1
ATOM 1536 C CA . GLY A 1 190 ? -30.058 -9.669 23.051 1.00 83.56 190 GLY A CA 1
ATOM 1537 C C . GLY A 1 190 ? -30.989 -9.355 21.872 1.00 83.56 190 GLY A C 1
ATOM 1538 O O . GLY A 1 190 ? -31.789 -10.208 21.496 1.00 83.56 190 GLY A O 1
ATOM 1539 N N . GLY A 1 191 ? -30.921 -8.143 21.308 1.00 82.75 191 GLY A N 1
ATOM 1540 C CA . GLY A 1 191 ? -31.717 -7.695 20.166 1.00 82.75 191 GLY A CA 1
ATOM 1541 C C . GLY A 1 191 ? -30.867 -7.337 18.942 1.00 82.75 191 GLY A C 1
ATOM 1542 O O . GLY A 1 191 ? -29.720 -7.747 18.805 1.00 82.75 191 GLY A O 1
ATOM 1543 N N . VAL A 1 192 ? -31.447 -6.551 18.027 1.00 78.25 192 VAL A N 1
ATOM 1544 C CA . VAL A 1 192 ? -30.774 -6.105 16.786 1.00 78.25 192 VAL A CA 1
ATOM 1545 C C . VAL A 1 192 ? -29.824 -4.924 17.040 1.00 78.25 192 VAL A C 1
ATOM 1547 O O . VAL A 1 192 ? -28.922 -4.655 16.247 1.00 78.25 192 VAL A O 1
ATOM 1550 N N . GLU A 1 193 ? -30.018 -4.188 18.138 1.00 80.25 193 GLU A N 1
ATOM 1551 C CA . GLU A 1 193 ? -29.209 -3.013 18.448 1.00 80.25 193 GLU A CA 1
ATOM 1552 C C . GLU A 1 193 ? -27.786 -3.405 18.869 1.00 80.25 193 GLU A C 1
ATOM 1554 O O . GLU A 1 193 ? -27.586 -4.154 19.823 1.00 80.25 193 GLU A O 1
ATOM 1559 N N . ARG A 1 194 ? -26.785 -2.847 18.186 1.00 88.31 194 ARG A N 1
ATOM 1560 C CA . ARG A 1 194 ? -25.368 -3.034 18.511 1.00 88.31 194 ARG A CA 1
ATOM 1561 C C . ARG A 1 194 ? -24.569 -1.752 18.321 1.00 88.31 194 ARG A C 1
ATOM 1563 O O . ARG A 1 194 ? -24.897 -0.933 17.458 1.00 88.31 194 ARG A O 1
ATOM 1570 N N . GLY A 1 195 ? -23.512 -1.613 19.113 1.00 94.62 195 GLY A N 1
ATOM 1571 C CA . GLY A 1 195 ? -22.493 -0.576 18.974 1.00 94.62 195 GLY A CA 1
ATOM 1572 C C . GLY A 1 195 ? -22.845 0.789 19.537 1.00 94.62 195 GLY A C 1
ATOM 1573 O O . GLY A 1 195 ? -23.982 1.056 19.933 1.00 94.62 195 GLY A O 1
ATOM 1574 N N . ALA A 1 196 ? -21.833 1.647 19.568 1.00 95.94 196 ALA A N 1
ATOM 1575 C CA . ALA A 1 196 ? -21.898 3.001 20.095 1.00 95.94 196 ALA A CA 1
ATOM 1576 C C . ALA A 1 196 ? -21.707 4.033 18.985 1.00 95.94 196 ALA A C 1
ATOM 1578 O O . ALA A 1 196 ? -20.882 3.863 18.089 1.00 95.94 196 ALA A O 1
ATOM 1579 N N . THR A 1 197 ? -22.446 5.127 19.067 1.00 96.12 197 THR A N 1
ATOM 1580 C CA . THR A 1 197 ? -22.164 6.363 18.335 1.00 96.12 197 THR A CA 1
ATOM 1581 C C . THR A 1 197 ? -20.970 7.084 18.957 1.00 96.12 197 THR A C 1
ATOM 1583 O O . THR A 1 197 ? -20.668 6.915 20.140 1.00 96.12 197 THR A O 1
ATOM 1586 N N . LEU A 1 198 ? -20.314 7.955 18.187 1.00 96.25 198 LEU A N 1
ATOM 1587 C CA . LEU A 1 198 ? -19.190 8.745 18.697 1.00 96.25 198 LEU A CA 1
ATOM 1588 C C . LEU A 1 198 ? -19.570 9.575 19.940 1.00 96.25 198 LEU A C 1
ATOM 1590 O O . LEU A 1 198 ? -18.782 9.665 20.876 1.00 96.25 198 LEU A O 1
ATOM 1594 N N . SER A 1 199 ? -20.779 10.142 19.985 1.00 94.94 199 SER A N 1
ATOM 1595 C CA . SER A 1 199 ? -21.245 10.926 21.138 1.00 94.94 199 SER A CA 1
ATOM 1596 C C . SER A 1 199 ? -21.447 10.074 22.399 1.00 94.94 199 SER A C 1
ATOM 1598 O O . SER A 1 199 ? -21.117 10.528 23.491 1.00 94.94 199 SER A O 1
ATOM 1600 N N . GLU A 1 200 ? -21.942 8.837 22.265 1.00 96.25 200 GLU A N 1
ATOM 1601 C CA . GLU A 1 200 ? -22.058 7.885 23.387 1.00 96.25 200 GLU A CA 1
ATOM 1602 C C . GLU A 1 200 ? -20.682 7.483 23.929 1.00 96.25 200 GLU A C 1
ATOM 1604 O O . GLU A 1 200 ? -20.474 7.471 25.146 1.00 96.25 200 GLU A O 1
ATOM 1609 N N . VAL A 1 201 ? -19.728 7.219 23.028 1.00 97.62 201 VAL A N 1
ATOM 1610 C CA . VAL A 1 201 ? -18.343 6.911 23.402 1.00 97.62 201 VAL A CA 1
ATOM 1611 C C . VAL A 1 201 ? -17.707 8.089 24.131 1.00 97.62 201 VAL A C 1
ATOM 1613 O O . VAL A 1 201 ? -17.148 7.892 25.206 1.00 97.62 201 VAL A O 1
ATOM 1616 N N . LYS A 1 202 ? -17.835 9.313 23.599 1.00 96.81 202 LYS A N 1
ATOM 1617 C CA . LYS A 1 202 ? -17.314 10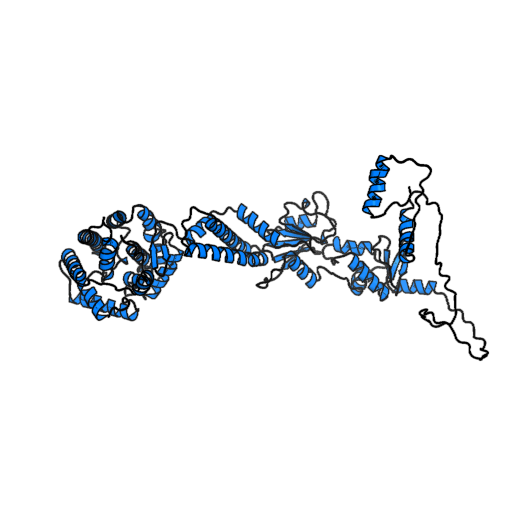.527 24.243 1.00 96.81 202 LYS A CA 1
ATOM 1618 C C . LYS A 1 202 ? -17.849 10.678 25.663 1.00 96.81 202 LYS A C 1
ATOM 1620 O O . LYS A 1 202 ? -17.044 10.700 26.584 1.00 96.81 202 LYS A O 1
ATOM 1625 N N . ARG A 1 203 ? -19.176 10.669 25.855 1.00 95.69 203 ARG A N 1
ATOM 1626 C CA . ARG A 1 203 ? -19.801 10.781 27.190 1.00 95.69 203 ARG A CA 1
ATOM 1627 C C . ARG A 1 203 ? -19.250 9.785 28.206 1.00 95.69 203 ARG A C 1
ATOM 1629 O O . ARG A 1 203 ? -19.036 10.137 29.360 1.00 95.69 203 ARG A O 1
ATOM 1636 N N . SER A 1 204 ? -19.064 8.539 27.780 1.00 96.06 204 SER A N 1
ATOM 1637 C CA . SER A 1 204 ? -18.703 7.444 28.682 1.00 96.06 204 SER A CA 1
ATOM 1638 C C . SER A 1 204 ? -17.194 7.321 28.915 1.00 96.06 204 SER A C 1
ATOM 1640 O O . SER A 1 204 ? -16.789 6.871 29.981 1.00 96.06 204 SER A O 1
ATOM 1642 N N . ALA A 1 205 ? -16.355 7.704 27.948 1.00 96.00 205 ALA A N 1
ATOM 1643 C CA . ALA A 1 205 ? -14.907 7.502 28.020 1.00 96.00 205 ALA A CA 1
ATOM 1644 C C . ALA A 1 205 ? -14.121 8.740 28.477 1.00 96.00 205 ALA A C 1
ATOM 1646 O O . ALA A 1 205 ? -13.010 8.582 28.989 1.00 96.00 205 ALA A O 1
ATOM 1647 N N . THR A 1 206 ? -14.665 9.956 28.354 1.00 92.88 206 THR A N 1
ATOM 1648 C CA . THR A 1 206 ? -13.993 11.171 28.842 1.00 92.88 206 THR A CA 1
ATOM 1649 C C . THR A 1 206 ? -13.778 11.138 30.352 1.00 92.88 206 THR A C 1
ATOM 1651 O O . THR A 1 206 ? -14.631 10.680 31.114 1.00 92.88 206 THR A O 1
ATOM 1654 N N . THR A 1 207 ? -12.644 11.673 30.788 1.00 84.69 207 THR A N 1
ATOM 1655 C CA . THR A 1 207 ? -12.429 12.118 32.164 1.00 84.69 207 THR A CA 1
ATOM 1656 C C . THR A 1 207 ? -12.557 13.637 32.124 1.00 84.69 207 THR A C 1
ATOM 1658 O O . THR A 1 207 ? -11.956 14.252 31.255 1.00 84.69 207 THR A O 1
ATOM 1661 N N . THR A 1 208 ? -13.350 14.278 32.981 1.00 85.25 208 THR A N 1
ATOM 1662 C CA . THR A 1 208 ? -13.659 15.729 32.899 1.00 85.25 208 THR A CA 1
ATOM 1663 C C . THR A 1 208 ? -12.437 16.671 32.847 1.00 85.25 208 THR A C 1
ATOM 1665 O O . THR A 1 208 ? -12.596 17.864 32.619 1.00 85.25 208 THR A O 1
ATOM 1668 N N . GLY A 1 209 ? -11.216 16.154 33.031 1.00 85.75 209 GLY A N 1
ATOM 1669 C CA . GLY A 1 209 ? -9.947 16.852 32.812 1.00 85.75 209 GLY A CA 1
ATOM 1670 C C . GLY A 1 209 ? -9.370 16.787 31.387 1.00 85.75 209 GLY A C 1
ATOM 1671 O O . GLY A 1 209 ? -8.282 17.318 31.179 1.00 85.75 209 GLY A O 1
ATOM 1672 N N . ASN A 1 210 ? -10.031 16.154 30.410 1.00 89.56 210 ASN A N 1
ATOM 1673 C CA . ASN A 1 210 ? -9.590 16.131 29.010 1.00 89.56 210 ASN A CA 1
ATOM 1674 C C . ASN A 1 210 ? -10.682 16.629 28.045 1.00 89.56 210 ASN A C 1
ATOM 1676 O O . ASN A 1 210 ? -11.857 16.346 28.272 1.00 89.56 210 ASN A O 1
ATOM 1680 N N . PRO A 1 211 ? -10.329 17.298 26.931 1.00 93.50 211 PRO A N 1
ATOM 1681 C CA . PRO A 1 211 ? -11.296 17.633 25.883 1.00 93.50 211 PRO A CA 1
ATOM 1682 C C . PRO A 1 211 ? -11.909 16.376 25.255 1.00 93.50 211 PRO A C 1
ATOM 1684 O O . PRO A 1 211 ? -11.227 15.354 25.098 1.00 93.50 211 PRO A O 1
ATOM 1687 N N . ALA A 1 212 ? -13.175 16.439 24.836 1.00 94.56 212 ALA A N 1
ATOM 1688 C CA . ALA A 1 212 ? -13.846 15.299 24.214 1.00 94.56 212 ALA A CA 1
ATOM 1689 C C . ALA A 1 212 ? -13.337 15.011 22.790 1.00 94.56 212 ALA A C 1
ATOM 1691 O O . ALA A 1 212 ? -13.561 13.922 22.251 1.00 94.56 212 ALA A O 1
ATOM 1692 N N . SER A 1 213 ? -12.638 15.964 22.166 1.00 95.19 213 SER A N 1
ATOM 1693 C CA . SER A 1 213 ? -11.941 15.773 20.889 1.00 95.19 213 SER A CA 1
ATOM 1694 C C . SER A 1 213 ? -10.838 14.715 20.974 1.00 95.19 213 SER A C 1
ATOM 1696 O O . SER A 1 213 ? -10.735 13.901 20.063 1.00 95.19 213 SER A O 1
ATOM 1698 N N . VAL A 1 214 ? -10.104 14.637 22.089 1.00 95.62 214 VAL A N 1
ATOM 1699 C CA . VAL A 1 214 ? -9.048 13.626 22.304 1.00 95.62 214 VAL A CA 1
ATOM 1700 C C . VAL A 1 214 ? -9.638 12.214 22.333 1.00 95.62 214 VAL A C 1
ATOM 1702 O O . VAL A 1 214 ? -9.047 11.258 21.841 1.00 95.62 214 VAL A O 1
ATOM 1705 N N . VAL A 1 215 ? -10.862 12.068 22.849 1.00 96.44 215 VAL A N 1
ATOM 1706 C CA . VAL A 1 215 ? -11.588 10.793 22.789 1.00 96.44 215 VAL A CA 1
ATOM 1707 C C . VAL A 1 215 ? -12.006 10.449 21.356 1.00 96.44 215 VAL A C 1
ATOM 1709 O O . VAL A 1 215 ? -11.974 9.280 20.985 1.00 96.44 215 VAL A O 1
ATOM 1712 N N . ALA A 1 216 ? -12.364 11.436 20.527 1.00 96.12 216 ALA A N 1
ATOM 1713 C CA . ALA A 1 216 ? -12.619 11.178 19.107 1.00 96.12 216 ALA A CA 1
ATOM 1714 C C . ALA A 1 216 ? -11.358 10.731 18.367 1.00 96.12 216 ALA A C 1
ATOM 1716 O O . ALA A 1 216 ? -11.422 9.792 17.580 1.00 96.12 216 ALA A O 1
ATOM 1717 N N . GLU A 1 217 ? -10.224 11.365 18.654 1.00 96.31 217 GLU A N 1
ATOM 1718 C CA . GLU A 1 217 ? -8.925 10.956 18.125 1.00 96.31 217 GLU A CA 1
ATOM 1719 C C . GLU A 1 217 ? -8.589 9.517 18.534 1.00 96.31 217 GLU A C 1
ATOM 1721 O O . GLU A 1 217 ? -8.244 8.700 17.683 1.00 96.31 217 GLU A O 1
ATOM 1726 N N . ALA A 1 218 ? -8.810 9.161 19.804 1.00 96.94 218 ALA A N 1
ATOM 1727 C CA . ALA A 1 218 ? -8.645 7.792 20.282 1.00 96.94 218 ALA A CA 1
ATOM 1728 C C . ALA A 1 218 ? -9.528 6.795 19.510 1.00 96.94 218 ALA A C 1
ATOM 1730 O O . ALA A 1 218 ? -9.044 5.734 19.131 1.00 96.94 218 ALA A O 1
ATOM 1731 N N . VAL A 1 219 ? -10.798 7.119 19.227 1.00 97.00 219 VAL A N 1
ATOM 1732 C CA . VAL A 1 219 ? -11.688 6.258 18.417 1.00 97.00 219 VAL A CA 1
ATOM 1733 C C . VAL A 1 219 ? -11.123 6.017 17.015 1.00 97.00 219 VAL A C 1
ATOM 1735 O O . VAL A 1 219 ? -11.145 4.880 16.543 1.00 97.00 219 VAL A O 1
ATOM 1738 N N . GLU A 1 220 ? -10.610 7.054 16.352 1.00 95.25 220 GLU A N 1
ATOM 1739 C CA . GLU A 1 220 ? -10.037 6.923 15.007 1.00 95.25 220 GLU A CA 1
ATOM 1740 C C . GLU A 1 220 ? -8.725 6.116 15.026 1.00 95.25 220 GLU A C 1
ATOM 1742 O O . GLU A 1 220 ? -8.562 5.199 14.218 1.00 95.25 220 GLU A O 1
ATOM 1747 N N . LEU A 1 221 ? -7.833 6.360 15.996 1.00 95.44 221 LEU A N 1
ATOM 1748 C CA . LEU A 1 221 ? -6.606 5.570 16.177 1.00 95.44 221 LEU A CA 1
ATOM 1749 C C . LEU A 1 221 ? -6.913 4.093 16.455 1.00 95.44 221 LEU A C 1
ATOM 1751 O O . LEU A 1 221 ? -6.306 3.206 15.851 1.00 95.44 221 LEU A O 1
ATOM 1755 N N . LEU A 1 222 ? -7.894 3.811 17.319 1.00 95.81 222 LEU A N 1
ATOM 1756 C CA . LEU A 1 222 ? -8.340 2.446 17.599 1.00 95.81 222 LEU A CA 1
ATOM 1757 C C . LEU A 1 222 ? -8.860 1.753 16.333 1.00 95.81 222 LEU A C 1
ATOM 1759 O O . LEU A 1 222 ? -8.577 0.573 16.139 1.00 95.81 222 LEU A O 1
ATOM 1763 N N . GLY A 1 223 ? -9.551 2.474 15.444 1.00 91.81 223 GLY A N 1
ATOM 1764 C CA . GLY A 1 223 ? -10.010 1.950 14.154 1.00 91.81 223 GLY A CA 1
ATOM 1765 C C . GLY A 1 223 ? -8.882 1.409 13.266 1.00 91.81 223 GLY A C 1
ATOM 1766 O O . GLY A 1 223 ? -9.088 0.444 12.535 1.00 91.81 223 GLY A O 1
ATOM 1767 N N . GLY A 1 224 ? -7.679 1.983 13.364 1.00 88.31 224 GLY A N 1
ATOM 1768 C CA . GLY A 1 224 ? -6.493 1.510 12.646 1.00 88.31 224 GLY A CA 1
ATOM 1769 C C . GLY A 1 224 ? -5.699 0.408 13.359 1.00 88.31 224 GLY A C 1
ATOM 1770 O O . GLY A 1 224 ? -4.872 -0.240 12.719 1.00 88.31 224 GLY A O 1
ATOM 1771 N N . ARG A 1 225 ? -5.914 0.198 14.667 1.00 91.44 225 ARG A N 1
ATOM 1772 C CA . ARG A 1 225 ? -5.085 -0.686 15.513 1.00 91.44 225 ARG A CA 1
ATOM 1773 C C . ARG A 1 225 ? -5.783 -1.948 15.995 1.00 91.44 225 ARG A C 1
ATOM 1775 O O . ARG A 1 225 ? -5.113 -2.960 16.180 1.00 91.44 225 ARG A O 1
ATOM 1782 N N . LEU A 1 226 ? -7.086 -1.883 16.244 1.00 95.00 226 LEU A N 1
ATOM 1783 C CA . LEU A 1 226 ? -7.838 -3.004 16.797 1.00 95.00 226 LEU A CA 1
ATOM 1784 C C . LEU A 1 226 ? -8.183 -3.991 15.692 1.00 95.00 226 LEU A C 1
ATOM 1786 O O . LEU A 1 226 ? -8.503 -3.609 14.568 1.00 95.00 226 LEU A O 1
ATOM 1790 N N . PHE A 1 227 ? -8.118 -5.271 16.024 1.00 93.56 227 PHE A N 1
ATOM 1791 C CA . PHE A 1 227 ? -8.307 -6.374 15.098 1.00 93.56 227 PHE A CA 1
ATOM 1792 C C . PHE A 1 227 ? -9.792 -6.643 14.877 1.00 93.56 227 PHE A C 1
ATOM 1794 O O . PHE A 1 227 ? -10.194 -6.982 13.768 1.00 93.56 227 PHE A O 1
ATOM 1801 N N . TYR A 1 228 ? -10.604 -6.475 15.918 1.00 95.56 228 TYR A N 1
ATOM 1802 C CA . TYR A 1 228 ? -11.988 -6.940 15.990 1.00 95.56 228 TYR A CA 1
ATOM 1803 C C . TYR A 1 228 ? -13.018 -5.808 16.061 1.00 95.56 228 TYR A C 1
ATOM 1805 O O . TYR A 1 228 ? -14.228 -6.058 16.138 1.00 95.56 228 TYR A O 1
ATOM 1813 N N . LEU A 1 229 ? -12.548 -4.559 16.031 1.00 95.81 229 LEU A N 1
ATOM 1814 C CA . LEU A 1 229 ? -13.382 -3.365 16.001 1.00 95.81 229 LEU A CA 1
ATOM 1815 C C . LEU A 1 229 ? -13.925 -3.126 14.585 1.00 95.81 229 LEU A C 1
ATOM 1817 O O . LEU A 1 229 ? -13.162 -3.020 13.625 1.00 95.81 229 LEU A O 1
ATOM 1821 N N . GLN A 1 230 ? -15.245 -3.010 14.472 1.00 93.12 230 GLN A N 1
ATOM 1822 C CA . GLN A 1 230 ? -15.985 -2.753 13.239 1.00 93.12 230 GLN A CA 1
ATOM 1823 C C . GLN A 1 230 ? -16.645 -1.371 13.290 1.00 93.12 230 GLN A C 1
ATOM 1825 O O . GLN A 1 230 ? -17.042 -0.892 14.358 1.00 93.12 230 GLN A O 1
ATOM 1830 N N . ARG A 1 231 ? -16.825 -0.754 12.118 1.00 91.19 231 ARG A N 1
ATOM 1831 C CA . ARG A 1 231 ? -17.577 0.494 11.939 1.00 91.19 231 ARG A CA 1
ATOM 1832 C C . ARG A 1 231 ? -18.685 0.260 10.920 1.00 91.19 231 ARG A C 1
ATOM 1834 O O . ARG A 1 231 ? -18.409 -0.165 9.807 1.00 91.19 231 ARG A O 1
ATOM 1841 N N . GLN A 1 232 ? -19.930 0.534 11.298 1.00 88.19 232 GLN A N 1
ATOM 1842 C CA . GLN A 1 232 ? -21.083 0.395 10.406 1.00 88.19 232 GLN A CA 1
ATOM 1843 C C . GLN A 1 232 ? -22.127 1.461 10.723 1.00 88.19 232 GLN A C 1
ATOM 1845 O O . GLN A 1 232 ? -22.480 1.660 11.886 1.00 88.19 232 GLN A O 1
ATOM 1850 N N . SER A 1 233 ? -22.630 2.149 9.694 1.00 87.12 233 SER A N 1
ATOM 1851 C CA . SER A 1 233 ? -23.720 3.135 9.818 1.00 87.12 233 SER A CA 1
ATOM 1852 C C . SER A 1 233 ? -23.512 4.170 10.944 1.00 87.12 233 SER A C 1
ATOM 1854 O O . SER A 1 233 ? -24.433 4.490 11.693 1.00 87.12 233 SER A O 1
ATOM 1856 N N . GLY A 1 234 ? -22.280 4.670 11.101 1.00 88.19 234 GLY A N 1
ATOM 1857 C CA . GLY A 1 234 ? -21.928 5.666 12.125 1.00 88.19 234 GLY A CA 1
ATOM 1858 C C . GLY A 1 234 ? -21.766 5.122 13.552 1.00 88.19 234 GLY A C 1
ATOM 1859 O O . GLY A 1 234 ? -21.519 5.907 14.468 1.00 88.19 234 GLY A O 1
ATOM 1860 N N . LYS A 1 235 ? -21.871 3.803 13.748 1.00 94.44 235 LYS A N 1
ATOM 1861 C CA . LYS A 1 235 ? -21.603 3.126 15.021 1.00 94.44 235 LYS A CA 1
ATOM 1862 C C . LYS A 1 235 ? -20.307 2.323 14.970 1.00 94.44 235 LYS A C 1
ATOM 1864 O O . LYS A 1 235 ? -19.927 1.816 13.915 1.00 94.44 235 LYS A O 1
ATOM 1869 N N . VAL A 1 236 ? -19.674 2.177 16.127 1.00 96.31 236 VAL A N 1
ATOM 1870 C CA . VAL A 1 236 ? -18.498 1.329 16.359 1.00 96.31 236 VAL A CA 1
ATOM 1871 C C . VAL A 1 236 ? -18.845 0.196 17.325 1.00 96.31 236 VAL A C 1
ATOM 1873 O O . VAL A 1 236 ? -19.580 0.412 18.292 1.00 96.31 236 VAL A O 1
ATOM 1876 N N . PHE A 1 237 ? -18.378 -1.021 17.046 1.00 96.62 237 PHE A N 1
ATOM 1877 C CA . PHE A 1 237 ? -18.645 -2.208 17.868 1.00 96.62 237 PHE A CA 1
ATOM 1878 C C . PHE A 1 237 ? -17.606 -3.307 17.657 1.00 96.62 237 PHE A C 1
ATOM 1880 O O . PHE A 1 237 ? -17.003 -3.407 16.595 1.00 96.62 237 PHE A O 1
ATOM 1887 N N . PHE A 1 238 ? -17.433 -4.159 18.659 1.00 96.88 238 PHE A N 1
ATOM 1888 C CA . PHE A 1 238 ? -16.635 -5.371 18.583 1.00 96.88 238 PHE A CA 1
ATOM 1889 C C . PHE A 1 238 ? -17.431 -6.526 17.987 1.00 96.88 238 PHE A C 1
ATOM 1891 O O . PHE A 1 238 ? -18.628 -6.684 18.229 1.00 96.88 238 PHE A O 1
ATOM 1898 N N . THR A 1 239 ? -16.726 -7.366 17.241 1.00 93.94 239 THR A N 1
ATOM 1899 C CA . THR A 1 239 ? -17.204 -8.670 16.770 1.00 93.94 239 THR A CA 1
ATOM 1900 C C . THR A 1 239 ? -16.151 -9.730 17.068 1.00 93.94 239 THR A C 1
ATOM 1902 O O . THR A 1 239 ? -15.038 -9.398 17.447 1.00 93.94 239 THR A O 1
ATOM 1905 N N . ASN A 1 240 ? -16.465 -11.007 16.895 1.00 91.56 240 ASN A N 1
ATOM 1906 C CA . ASN A 1 240 ? -15.465 -12.080 16.941 1.00 91.56 240 ASN A CA 1
ATOM 1907 C C . ASN A 1 240 ? -14.746 -12.289 15.592 1.00 91.56 240 ASN A C 1
ATOM 1909 O O . ASN A 1 240 ? -13.944 -13.209 15.459 1.00 91.56 240 ASN A O 1
ATOM 1913 N N . GLN A 1 241 ? -15.034 -11.455 14.586 1.00 90.31 241 GLN A N 1
ATOM 1914 C CA . GLN A 1 241 ? -14.422 -11.519 13.263 1.00 90.31 241 GLN A CA 1
ATOM 1915 C C . GLN A 1 241 ? -13.421 -10.373 13.076 1.00 90.31 241 GLN A C 1
ATOM 1917 O O . GLN A 1 241 ? -13.734 -9.231 13.432 1.00 90.31 241 GLN A O 1
ATOM 1922 N N . PRO A 1 242 ? -12.239 -10.643 12.494 1.00 90.31 242 PRO A N 1
ATOM 1923 C CA . PRO A 1 242 ? -11.301 -9.591 12.132 1.00 90.31 242 PRO A CA 1
ATOM 1924 C C . PRO A 1 242 ? -11.935 -8.555 11.195 1.00 90.31 242 PRO A C 1
ATOM 1926 O O . PRO A 1 242 ? -12.746 -8.890 10.329 1.00 90.31 242 PRO A O 1
ATOM 1929 N N . ASN A 1 243 ? -11.561 -7.289 11.345 1.00 91.69 243 ASN A N 1
ATOM 1930 C CA . ASN A 1 243 ? -11.975 -6.236 10.426 1.00 91.69 243 ASN A CA 1
ATOM 1931 C C . ASN A 1 243 ? -11.232 -6.317 9.088 1.00 91.69 243 ASN A C 1
ATOM 1933 O O . ASN A 1 243 ? -10.203 -6.983 8.950 1.00 91.69 243 ASN A O 1
ATOM 1937 N N . LEU A 1 244 ? -11.777 -5.629 8.083 1.00 91.06 244 LEU A N 1
ATOM 1938 C CA . LEU A 1 244 ? -11.258 -5.688 6.719 1.00 91.06 244 LEU A CA 1
ATOM 1939 C C . LEU A 1 244 ? -9.796 -5.229 6.634 1.00 91.06 244 LEU A C 1
ATOM 1941 O O . LEU A 1 244 ? -9.005 -5.864 5.941 1.00 91.06 244 LEU A O 1
ATOM 1945 N N . ASN A 1 245 ? -9.423 -4.182 7.375 1.00 89.69 245 ASN A N 1
ATOM 1946 C CA . ASN A 1 245 ? -8.043 -3.701 7.426 1.00 89.69 245 ASN A CA 1
ATOM 1947 C C . ASN A 1 245 ? -7.094 -4.782 7.959 1.00 89.69 245 ASN A C 1
ATOM 1949 O O . ASN A 1 245 ? -6.030 -5.018 7.390 1.00 89.69 245 ASN A O 1
ATOM 1953 N N . ARG A 1 246 ? -7.492 -5.504 9.012 1.00 89.88 246 ARG A N 1
ATOM 1954 C CA . ARG A 1 246 ? -6.676 -6.589 9.550 1.00 89.88 246 ARG A CA 1
ATOM 1955 C C . ARG A 1 246 ? -6.558 -7.746 8.567 1.00 89.88 246 ARG A C 1
ATOM 1957 O O . ARG A 1 246 ? -5.454 -8.252 8.381 1.00 89.88 246 ARG A O 1
ATOM 1964 N N . ILE A 1 247 ? -7.657 -8.130 7.916 1.00 92.25 247 ILE A N 1
ATOM 1965 C CA . ILE A 1 247 ? -7.634 -9.152 6.861 1.00 92.25 247 ILE A CA 1
ATOM 1966 C C . ILE A 1 247 ? -6.667 -8.721 5.751 1.00 92.25 247 ILE A C 1
ATOM 1968 O O . ILE A 1 247 ? -5.824 -9.517 5.349 1.00 92.25 247 ILE A O 1
ATOM 1972 N N . LEU A 1 248 ? -6.728 -7.462 5.307 1.00 94.00 248 LEU A N 1
ATOM 1973 C CA . LEU A 1 248 ? -5.829 -6.902 4.297 1.00 94.00 248 LEU A CA 1
ATOM 1974 C C . LEU A 1 248 ? -4.361 -7.005 4.713 1.00 94.00 248 LEU A C 1
ATOM 1976 O O . LEU A 1 248 ? -3.568 -7.567 3.964 1.00 94.00 248 LEU A O 1
ATOM 1980 N N . LEU A 1 249 ? -4.005 -6.522 5.905 1.00 91.81 249 LEU A N 1
ATOM 1981 C CA . LEU A 1 249 ? -2.628 -6.568 6.404 1.00 91.81 249 LEU A CA 1
ATOM 1982 C C . LEU A 1 249 ? -2.112 -8.004 6.516 1.00 91.81 249 LEU A C 1
ATOM 1984 O O . LEU A 1 249 ? -1.031 -8.309 6.023 1.00 91.81 249 LEU A O 1
ATOM 1988 N N . THR A 1 250 ? -2.913 -8.912 7.075 1.00 92.44 250 THR A N 1
ATOM 1989 C CA . THR A 1 250 ? -2.547 -10.329 7.165 1.00 92.44 250 THR A CA 1
ATOM 1990 C C . THR A 1 250 ? -2.377 -10.958 5.784 1.00 92.44 250 THR A C 1
ATOM 1992 O O . THR A 1 250 ? -1.463 -11.751 5.583 1.00 92.44 250 THR A O 1
ATOM 1995 N N . ARG A 1 251 ? -3.207 -10.612 4.794 1.00 94.81 251 ARG A N 1
ATOM 1996 C CA . ARG A 1 251 ? -3.004 -11.084 3.417 1.00 94.81 251 ARG A CA 1
ATOM 1997 C C . ARG A 1 251 ? -1.726 -10.500 2.817 1.00 94.81 251 ARG A C 1
ATOM 1999 O O . ARG A 1 251 ? -0.982 -11.256 2.217 1.00 94.81 251 ARG A O 1
ATOM 2006 N N . MET A 1 252 ? -1.431 -9.217 3.035 1.00 96.25 252 MET A N 1
ATOM 2007 C CA . MET A 1 252 ? -0.202 -8.568 2.556 1.00 96.25 252 MET A CA 1
ATOM 2008 C C . MET A 1 252 ? 1.076 -9.204 3.125 1.00 96.25 252 MET A C 1
ATOM 2010 O O . MET A 1 252 ? 2.041 -9.405 2.383 1.00 96.25 252 MET A O 1
ATOM 2014 N N . GLU A 1 253 ? 1.075 -9.516 4.424 1.00 94.38 253 GLU A N 1
ATOM 2015 C CA . GLU A 1 253 ? 2.174 -10.187 5.134 1.00 94.38 253 GLU A CA 1
ATOM 2016 C C . GLU A 1 253 ? 2.406 -11.611 4.605 1.00 94.38 253 GLU A C 1
ATOM 2018 O O . GLU A 1 253 ? 3.549 -12.031 4.464 1.00 94.38 253 GLU A O 1
ATOM 2023 N N . ASN A 1 254 ? 1.333 -12.322 4.244 1.00 95.06 254 ASN A N 1
ATOM 2024 C CA . ASN A 1 254 ? 1.386 -13.699 3.743 1.00 95.06 254 ASN A CA 1
ATOM 2025 C C . ASN A 1 254 ? 1.677 -13.818 2.234 1.00 95.06 254 ASN A C 1
ATOM 2027 O O . ASN A 1 254 ? 1.623 -14.920 1.690 1.00 95.06 254 ASN A O 1
ATOM 2031 N N . ILE A 1 255 ? 1.939 -12.715 1.523 1.00 96.31 255 ILE A N 1
ATOM 2032 C CA . ILE A 1 255 ? 2.324 -12.795 0.109 1.00 96.31 255 ILE A CA 1
ATOM 2033 C C . ILE A 1 255 ? 3.798 -13.180 -0.007 1.00 96.31 255 ILE A C 1
ATOM 2035 O O . ILE A 1 255 ? 4.688 -12.475 0.476 1.00 96.31 255 ILE A O 1
ATOM 2039 N N . GLU A 1 256 ? 4.048 -14.267 -0.728 1.00 96.25 256 GLU A N 1
ATOM 2040 C CA . GLU A 1 256 ? 5.393 -14.767 -0.987 1.00 96.25 256 GLU A CA 1
ATOM 2041 C C . GLU A 1 256 ? 6.212 -13.811 -1.880 1.00 96.25 256 GLU A C 1
ATOM 2043 O O . GLU A 1 256 ? 5.688 -13.281 -2.869 1.00 96.25 256 GLU A O 1
ATOM 2048 N N . PRO A 1 257 ? 7.523 -13.630 -1.623 1.00 95.12 257 PRO A N 1
ATOM 2049 C CA . PRO A 1 257 ? 8.396 -12.793 -2.458 1.00 95.12 257 PRO A CA 1
ATOM 2050 C C . PRO A 1 257 ? 8.443 -13.207 -3.941 1.00 95.12 257 PRO A C 1
ATOM 2052 O O . PRO A 1 257 ? 8.658 -12.378 -4.832 1.00 95.12 257 PRO A O 1
ATOM 2055 N N . SER A 1 258 ? 8.221 -14.490 -4.234 1.00 95.44 258 SER A N 1
ATOM 2056 C CA . SER A 1 258 ? 8.147 -15.010 -5.604 1.00 95.44 258 SER A CA 1
ATOM 2057 C C . SER A 1 258 ? 6.927 -14.477 -6.363 1.00 95.44 258 SER A C 1
ATOM 2059 O O . SER A 1 258 ? 7.055 -14.125 -7.535 1.00 95.44 258 SER A O 1
ATOM 2061 N N . ALA A 1 259 ? 5.778 -14.334 -5.693 1.00 96.25 259 ALA A N 1
ATOM 2062 C CA . ALA A 1 259 ? 4.569 -13.755 -6.274 1.00 96.25 259 ALA A CA 1
ATOM 2063 C C . ALA A 1 259 ? 4.765 -12.269 -6.602 1.00 96.25 259 ALA A C 1
ATOM 2065 O O . ALA A 1 259 ? 4.372 -11.822 -7.674 1.00 96.25 259 ALA A O 1
ATOM 2066 N N . ILE A 1 260 ? 5.459 -11.531 -5.729 1.00 96.50 260 ILE A N 1
ATOM 2067 C CA . ILE A 1 260 ? 5.851 -10.133 -5.975 1.00 96.50 260 ILE A CA 1
ATOM 2068 C C . ILE A 1 260 ? 6.752 -10.019 -7.202 1.00 96.50 260 ILE A C 1
ATOM 2070 O O . ILE A 1 260 ? 6.547 -9.165 -8.057 1.00 96.50 260 ILE A O 1
ATOM 2074 N N . THR A 1 261 ? 7.736 -10.908 -7.314 1.00 94.81 261 THR A N 1
ATOM 2075 C CA . THR A 1 261 ? 8.658 -10.925 -8.454 1.00 94.81 261 THR A CA 1
ATOM 2076 C C . THR A 1 261 ? 7.927 -11.245 -9.763 1.00 94.81 261 THR A C 1
ATOM 2078 O O . THR A 1 261 ? 8.191 -10.620 -10.788 1.00 94.81 261 THR A O 1
ATOM 2081 N N . ALA A 1 262 ? 6.990 -12.196 -9.746 1.00 95.62 262 ALA A N 1
ATOM 2082 C CA . ALA A 1 262 ? 6.175 -12.533 -10.912 1.00 95.62 262 ALA A CA 1
ATOM 2083 C C . ALA A 1 262 ? 5.253 -11.374 -11.327 1.00 95.62 262 ALA A C 1
ATOM 2085 O O . ALA A 1 262 ? 5.170 -11.057 -12.513 1.00 95.62 262 ALA A O 1
ATOM 2086 N N . GLU A 1 263 ? 4.619 -10.725 -10.350 1.00 95.56 263 GLU A N 1
ATOM 2087 C CA . GLU A 1 263 ? 3.760 -9.560 -10.557 1.00 95.56 263 GLU A CA 1
ATOM 2088 C C . GLU A 1 263 ? 4.529 -8.392 -11.173 1.00 95.56 263 GLU A C 1
ATOM 2090 O O . GLU A 1 263 ? 4.121 -7.844 -12.193 1.00 95.56 263 GLU A O 1
ATOM 2095 N N . GLU A 1 264 ? 5.680 -8.042 -10.602 1.00 96.38 264 GLU A N 1
ATOM 2096 C CA . GLU A 1 264 ? 6.513 -6.954 -11.106 1.00 96.38 264 GLU A CA 1
ATOM 2097 C C . GLU A 1 264 ? 6.949 -7.223 -12.559 1.00 96.38 264 GLU A C 1
ATOM 2099 O O . GLU A 1 264 ? 6.896 -6.328 -13.404 1.00 96.38 264 GLU A O 1
ATOM 2104 N N . LYS A 1 265 ? 7.278 -8.479 -12.898 1.00 95.31 265 LYS A N 1
ATOM 2105 C CA . LYS A 1 265 ? 7.607 -8.872 -14.276 1.00 95.31 265 LYS A CA 1
ATOM 2106 C C . LYS A 1 265 ? 6.424 -8.705 -15.229 1.00 95.31 265 LYS A C 1
ATOM 2108 O O . LYS A 1 265 ? 6.622 -8.275 -16.365 1.00 95.31 265 LYS A O 1
ATOM 2113 N N . ALA A 1 266 ? 5.220 -9.073 -14.790 1.00 94.75 266 ALA A N 1
ATOM 2114 C CA . ALA A 1 266 ? 3.998 -8.927 -15.575 1.00 94.75 266 ALA A CA 1
ATOM 2115 C C . ALA A 1 266 ? 3.688 -7.446 -15.834 1.00 94.75 266 ALA A C 1
ATOM 2117 O O . ALA A 1 266 ? 3.501 -7.056 -16.985 1.00 94.75 266 ALA A O 1
ATOM 2118 N N . LEU A 1 267 ? 3.768 -6.609 -14.794 1.00 93.81 267 LEU A N 1
ATOM 2119 C CA . LEU A 1 267 ? 3.577 -5.162 -14.905 1.00 93.81 267 LEU A CA 1
ATOM 2120 C C . LEU A 1 267 ? 4.564 -4.522 -15.885 1.00 93.81 267 LEU A C 1
ATOM 2122 O O . LEU A 1 267 ? 4.168 -3.698 -16.703 1.00 93.81 267 LEU A O 1
ATOM 2126 N N . LEU A 1 268 ? 5.842 -4.910 -15.838 1.00 94.94 268 LEU A N 1
ATOM 2127 C CA . LEU A 1 268 ? 6.835 -4.420 -16.795 1.00 94.94 268 LEU A CA 1
ATOM 2128 C C . LEU A 1 268 ? 6.524 -4.851 -18.222 1.00 94.94 268 LEU A C 1
ATOM 2130 O O . LEU A 1 268 ? 6.639 -4.040 -19.137 1.00 94.94 268 LEU A O 1
ATOM 2134 N N . LYS A 1 269 ? 6.121 -6.110 -18.417 1.00 94.19 269 LYS A N 1
ATOM 2135 C CA . LYS A 1 269 ? 5.779 -6.650 -19.735 1.00 94.19 269 LYS A CA 1
ATOM 2136 C C . LYS A 1 269 ? 4.614 -5.897 -20.376 1.00 94.19 269 LYS A C 1
ATOM 2138 O O . LYS A 1 269 ? 4.672 -5.621 -21.568 1.00 94.19 269 LYS A O 1
ATOM 2143 N N . ASP A 1 270 ? 3.616 -5.513 -19.587 1.00 92.25 270 ASP A N 1
ATOM 2144 C CA . ASP A 1 270 ? 2.467 -4.734 -20.062 1.00 92.25 270 ASP A CA 1
ATOM 2145 C C . ASP A 1 270 ? 2.820 -3.262 -20.350 1.00 92.25 270 ASP A C 1
ATOM 2147 O O . ASP A 1 270 ? 2.065 -2.550 -21.014 1.00 92.25 270 ASP A O 1
ATOM 2151 N N . ARG A 1 271 ? 3.977 -2.790 -19.865 1.00 91.31 271 ARG A N 1
ATOM 2152 C CA . ARG A 1 271 ? 4.454 -1.403 -19.996 1.00 91.31 271 ARG A CA 1
ATOM 2153 C C . ARG A 1 271 ? 5.552 -1.219 -21.036 1.00 91.31 271 ARG A C 1
ATOM 2155 O O . ARG A 1 271 ? 6.093 -0.119 -21.139 1.00 91.31 271 ARG A O 1
ATOM 2162 N N . VAL A 1 272 ? 5.870 -2.252 -21.811 1.00 93.31 272 VAL A N 1
ATOM 2163 C CA . VAL A 1 272 ? 6.875 -2.190 -22.877 1.00 93.31 272 VAL A CA 1
ATOM 2164 C C . VAL A 1 272 ? 6.289 -2.648 -24.211 1.00 93.31 272 VAL A C 1
ATOM 2166 O O . VAL A 1 272 ? 5.615 -3.672 -24.285 1.00 93.31 272 VAL A O 1
ATOM 2169 N N . GLY A 1 273 ? 6.529 -1.876 -25.273 1.00 88.00 273 GLY A N 1
ATOM 2170 C CA . GLY A 1 273 ? 5.978 -2.132 -26.609 1.00 88.00 273 GLY A CA 1
ATOM 2171 C C . GLY A 1 273 ? 6.939 -2.844 -27.563 1.00 88.00 273 GLY A C 1
ATOM 2172 O O . GLY A 1 273 ? 6.502 -3.586 -28.441 1.00 88.00 273 GLY A O 1
ATOM 2173 N N . GLY A 1 274 ? 8.244 -2.623 -27.411 1.00 89.56 274 GLY A N 1
ATOM 2174 C CA . GLY A 1 274 ? 9.283 -3.244 -28.228 1.00 89.56 274 GLY A CA 1
ATOM 2175 C C . GLY A 1 274 ? 9.363 -2.723 -29.667 1.00 89.56 274 GLY A C 1
ATOM 2176 O O . GLY A 1 274 ? 9.885 -3.427 -30.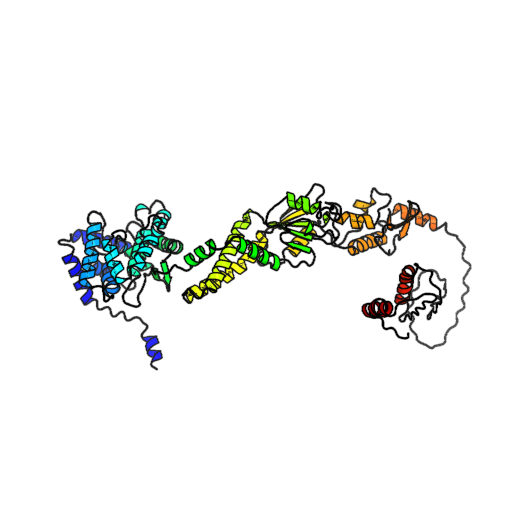530 1.00 89.56 274 GLY A O 1
ATOM 2177 N N . ARG A 1 275 ? 8.805 -1.537 -29.960 1.00 89.31 275 ARG A N 1
ATOM 2178 C CA . ARG A 1 275 ? 8.660 -1.031 -31.341 1.00 89.31 275 ARG A CA 1
ATOM 2179 C C . ARG A 1 275 ? 9.967 -0.486 -31.912 1.00 89.31 275 ARG A C 1
ATOM 2181 O O . ARG A 1 275 ? 10.349 -0.855 -33.017 1.00 89.31 275 ARG A O 1
ATOM 2188 N N . ARG A 1 276 ? 10.629 0.407 -31.172 1.00 91.81 276 ARG A N 1
ATOM 2189 C CA . ARG A 1 276 ? 11.887 1.068 -31.578 1.00 91.81 276 ARG A CA 1
ATOM 2190 C C . ARG A 1 276 ? 13.120 0.494 -30.882 1.00 91.81 276 ARG A C 1
ATOM 2192 O O . ARG A 1 276 ? 14.212 0.523 -31.443 1.00 91.81 276 ARG A O 1
ATOM 2199 N N . LEU A 1 277 ? 12.941 -0.045 -29.677 1.00 94.88 277 LEU A N 1
ATOM 2200 C CA . LEU A 1 277 ? 13.978 -0.713 -28.894 1.00 94.88 277 LEU A CA 1
ATOM 2201 C C . LEU A 1 277 ? 13.548 -2.155 -28.643 1.00 94.88 277 LEU A C 1
ATOM 2203 O O . LEU A 1 277 ? 12.444 -2.396 -28.162 1.00 94.88 277 LEU A O 1
ATOM 2207 N N . LYS A 1 278 ? 14.416 -3.129 -28.916 1.00 95.94 278 LYS A N 1
ATOM 2208 C CA . LYS A 1 278 ? 14.138 -4.527 -28.575 1.00 95.94 278 LYS A CA 1
ATOM 2209 C C . LYS A 1 278 ? 14.328 -4.733 -27.074 1.00 95.94 278 LYS A C 1
ATOM 2211 O O . LYS A 1 278 ? 15.436 -4.578 -26.565 1.00 95.94 278 LYS A O 1
ATOM 2216 N N . VAL A 1 279 ? 13.254 -5.079 -26.371 1.00 97.00 279 VAL A N 1
ATOM 2217 C CA . VAL A 1 279 ? 13.246 -5.118 -24.903 1.00 97.00 279 VAL A CA 1
ATOM 2218 C C . VAL A 1 279 ? 13.603 -6.504 -24.361 1.00 97.00 279 VAL A C 1
ATOM 2220 O O . VAL A 1 279 ? 13.058 -7.512 -24.807 1.00 97.00 279 VAL A O 1
ATOM 2223 N N . PHE A 1 280 ? 14.483 -6.545 -23.359 1.00 96.56 280 PHE A N 1
ATOM 2224 C CA . PHE A 1 280 ? 14.867 -7.744 -22.613 1.00 96.56 280 PHE A CA 1
ATOM 2225 C C . PHE A 1 280 ? 14.598 -7.522 -21.123 1.00 96.56 280 PHE A C 1
ATOM 2227 O O . PHE A 1 280 ? 15.200 -6.649 -20.502 1.00 96.56 280 PHE A O 1
ATOM 2234 N N . LEU A 1 281 ? 13.680 -8.303 -20.548 1.00 95.75 281 LEU A N 1
ATOM 2235 C CA . LEU A 1 281 ? 13.279 -8.177 -19.145 1.00 95.75 281 LEU A CA 1
ATOM 2236 C C . LEU A 1 281 ? 14.052 -9.159 -18.266 1.00 95.75 281 LEU A C 1
ATOM 2238 O O . LEU A 1 281 ? 13.846 -10.369 -18.384 1.00 95.75 281 LEU A O 1
ATOM 2242 N N . TRP A 1 282 ? 14.870 -8.621 -17.360 1.00 94.81 282 TRP A N 1
ATOM 2243 C CA . TRP A 1 282 ? 15.630 -9.368 -16.352 1.00 94.81 282 TRP A CA 1
ATOM 2244 C C . TRP A 1 282 ? 16.386 -10.568 -16.948 1.00 94.81 282 TRP A C 1
ATOM 2246 O O . TRP A 1 282 ? 16.097 -11.715 -16.588 1.00 94.81 282 TRP A O 1
ATOM 2256 N N . PRO A 1 283 ? 17.309 -10.325 -17.899 1.00 93.56 283 PRO A N 1
ATOM 2257 C CA . PRO A 1 283 ? 18.169 -11.381 -18.415 1.00 93.56 283 PRO A CA 1
ATOM 2258 C C . PRO A 1 283 ? 18.968 -12.006 -17.269 1.00 93.56 283 PRO A C 1
ATOM 2260 O O . PRO A 1 283 ? 19.414 -11.316 -16.353 1.00 93.56 283 PRO A O 1
ATOM 2263 N N . THR A 1 284 ? 19.140 -13.320 -17.334 1.00 85.69 284 THR A N 1
ATOM 2264 C CA . THR A 1 284 ? 19.908 -14.086 -16.343 1.00 85.69 284 THR A CA 1
ATOM 2265 C C . THR A 1 284 ? 21.371 -14.226 -16.737 1.00 85.69 284 THR A C 1
ATOM 2267 O O . THR A 1 284 ? 22.223 -14.452 -15.883 1.00 85.69 284 THR A O 1
ATOM 2270 N N . SER A 1 285 ? 21.665 -14.072 -18.029 1.00 88.38 285 SER A N 1
ATOM 2271 C CA . SER A 1 285 ? 23.014 -14.098 -18.579 1.00 88.38 285 SER A CA 1
ATOM 2272 C C . SER A 1 285 ? 23.151 -13.145 -19.766 1.00 88.38 285 SER A C 1
ATOM 2274 O O . SER A 1 285 ? 22.174 -12.753 -20.405 1.00 88.38 285 SER A O 1
ATOM 2276 N N . ASP A 1 286 ? 24.385 -12.802 -20.116 1.00 89.56 286 ASP A N 1
ATOM 2277 C CA . ASP A 1 286 ? 24.707 -12.034 -21.320 1.00 89.56 286 ASP A CA 1
ATOM 2278 C C . ASP A 1 286 ? 24.434 -12.806 -22.627 1.00 89.56 286 ASP A C 1
ATOM 2280 O O . ASP A 1 286 ? 24.249 -12.191 -23.683 1.00 89.56 286 ASP A O 1
ATOM 2284 N N . ALA A 1 287 ? 24.332 -14.140 -22.559 1.00 91.31 287 ALA A N 1
ATOM 2285 C CA . ALA A 1 287 ? 23.947 -14.992 -23.683 1.00 91.31 287 ALA A CA 1
ATOM 2286 C C . ALA A 1 287 ? 22.469 -14.823 -24.085 1.00 91.31 287 ALA A C 1
ATOM 2288 O O . ALA A 1 287 ? 22.132 -15.041 -25.252 1.00 91.31 287 ALA A O 1
ATOM 2289 N N . ASP A 1 288 ? 21.612 -14.366 -23.162 1.00 91.06 288 ASP A N 1
ATOM 2290 C CA . ASP A 1 288 ? 20.183 -14.118 -23.406 1.00 91.06 288 ASP A CA 1
ATOM 2291 C C . ASP A 1 288 ? 19.958 -12.946 -24.386 1.00 91.06 288 ASP A C 1
ATOM 2293 O O . ASP A 1 288 ? 18.876 -12.792 -24.960 1.00 91.06 288 ASP A O 1
ATOM 2297 N N . ILE A 1 289 ? 20.985 -12.111 -24.595 1.00 95.31 289 ILE A N 1
ATOM 2298 C CA . ILE A 1 289 ? 20.909 -10.894 -25.403 1.00 95.31 289 ILE A CA 1
ATOM 2299 C C . ILE A 1 289 ? 21.676 -11.098 -26.720 1.00 95.31 289 ILE A C 1
ATOM 2301 O O . ILE A 1 289 ? 22.913 -11.169 -26.719 1.00 95.31 289 ILE A O 1
ATOM 2305 N N . PRO A 1 290 ? 20.987 -11.123 -27.878 1.00 94.38 290 PRO A N 1
ATOM 2306 C CA . PRO A 1 290 ? 21.622 -11.317 -29.173 1.00 94.38 290 PRO A CA 1
ATOM 2307 C C . PRO A 1 290 ? 22.593 -10.173 -29.493 1.00 94.38 290 PRO A C 1
ATOM 2309 O O . PRO A 1 290 ? 22.441 -9.050 -29.019 1.00 94.38 290 PRO A O 1
ATOM 2312 N N . ASP A 1 291 ? 23.610 -10.462 -30.300 1.00 94.75 291 ASP A N 1
ATOM 2313 C CA . ASP A 1 291 ? 24.571 -9.469 -30.792 1.00 94.75 291 ASP A CA 1
ATOM 2314 C C . ASP A 1 291 ? 24.213 -9.115 -32.236 1.00 94.75 291 ASP A C 1
ATOM 2316 O O . ASP A 1 291 ? 24.690 -9.728 -33.186 1.00 94.75 291 ASP A O 1
ATOM 2320 N N . THR A 1 292 ? 23.266 -8.195 -32.364 1.00 93.06 292 THR A N 1
ATOM 2321 C CA . THR A 1 292 ? 22.662 -7.738 -33.621 1.00 93.06 292 THR A CA 1
ATOM 2322 C C . THR A 1 292 ? 22.716 -6.209 -33.701 1.00 93.06 292 THR A C 1
ATOM 2324 O O . THR A 1 292 ? 22.881 -5.566 -32.661 1.00 93.06 292 THR A O 1
ATOM 2327 N N . PRO A 1 293 ? 22.564 -5.594 -34.884 1.00 89.94 293 PRO A N 1
ATOM 2328 C CA . PRO A 1 293 ? 22.652 -4.141 -35.029 1.00 89.94 293 PRO A CA 1
ATOM 2329 C C . PRO A 1 293 ? 21.457 -3.370 -34.442 1.00 89.94 293 PRO A C 1
ATOM 2331 O O . PRO A 1 293 ? 21.566 -2.161 -34.258 1.00 89.94 293 PRO A O 1
ATOM 2334 N N . GLU A 1 294 ? 20.326 -4.021 -34.133 1.00 92.50 294 GLU A N 1
ATOM 2335 C CA . GLU A 1 294 ? 19.167 -3.313 -33.572 1.00 92.50 294 GLU A CA 1
ATOM 2336 C C . GLU A 1 294 ? 19.448 -2.787 -32.160 1.00 92.50 294 GLU A C 1
ATOM 2338 O O . GLU A 1 294 ? 20.137 -3.431 -31.365 1.00 92.50 294 GLU A O 1
ATOM 2343 N N . LEU A 1 295 ? 18.854 -1.646 -31.820 1.00 95.00 295 LEU A N 1
ATOM 2344 C CA . LEU A 1 295 ? 18.931 -1.076 -30.480 1.00 95.00 295 LEU A CA 1
ATOM 2345 C C . LEU A 1 295 ? 18.146 -1.928 -29.475 1.00 95.00 295 LEU A C 1
ATOM 2347 O O . LEU A 1 295 ? 17.048 -2.407 -29.769 1.00 95.00 295 LEU A O 1
ATOM 2351 N N . LYS A 1 296 ? 18.708 -2.123 -28.281 1.00 96.44 296 LYS A N 1
ATOM 2352 C CA . LYS A 1 296 ? 18.170 -3.020 -27.253 1.00 96.44 296 LYS A CA 1
ATOM 2353 C C . LYS A 1 296 ? 18.049 -2.290 -25.931 1.00 96.44 296 LYS A C 1
ATOM 2355 O O . LYS A 1 296 ? 18.982 -1.609 -25.516 1.00 96.44 296 LYS A O 1
ATOM 2360 N N . LEU A 1 297 ? 16.926 -2.492 -25.258 1.00 97.88 297 LEU A N 1
ATOM 2361 C CA . LEU A 1 297 ? 16.684 -1.990 -23.915 1.00 97.88 297 LEU A CA 1
ATOM 2362 C C . LEU A 1 297 ? 16.610 -3.164 -22.944 1.00 97.88 297 LEU A C 1
ATOM 2364 O O . LEU A 1 297 ? 15.731 -4.016 -23.045 1.00 97.88 297 LEU A O 1
ATOM 2368 N N . ILE A 1 298 ? 17.540 -3.213 -22.005 1.00 97.94 298 ILE A N 1
ATOM 2369 C CA . ILE A 1 298 ? 17.624 -4.237 -20.976 1.00 97.94 298 ILE A CA 1
ATOM 2370 C C . ILE A 1 298 ? 17.052 -3.654 -19.691 1.00 97.94 298 ILE A C 1
ATOM 2372 O O . ILE A 1 298 ? 17.596 -2.691 -19.158 1.00 97.94 298 ILE A O 1
ATOM 2376 N N . LEU A 1 299 ? 15.971 -4.233 -19.176 1.00 97.56 299 LEU A N 1
ATOM 2377 C CA . LEU A 1 299 ? 15.442 -3.850 -17.872 1.00 97.56 299 LEU A CA 1
ATOM 2378 C C . LEU A 1 299 ? 16.080 -4.724 -16.802 1.00 97.56 299 LEU A C 1
ATOM 2380 O O . LEU A 1 299 ? 16.040 -5.953 -16.906 1.00 97.56 299 LEU A O 1
ATOM 2384 N N . LEU A 1 300 ? 16.623 -4.094 -15.763 1.00 95.88 300 LEU A N 1
ATOM 2385 C CA . LEU A 1 300 ? 17.172 -4.770 -14.592 1.00 95.88 300 LEU A CA 1
ATOM 2386 C C . LEU A 1 300 ? 16.386 -4.374 -13.348 1.00 95.88 300 LEU A C 1
ATOM 2388 O O . LEU A 1 300 ? 16.088 -3.202 -13.119 1.00 95.88 300 LEU A O 1
ATOM 2392 N N . ARG A 1 301 ? 16.066 -5.378 -12.534 1.00 93.94 301 ARG A N 1
ATOM 2393 C CA . ARG A 1 301 ? 15.372 -5.185 -11.260 1.00 93.94 301 ARG A CA 1
ATOM 2394 C C . ARG A 1 301 ? 16.257 -4.512 -10.211 1.00 93.94 301 ARG A C 1
ATOM 2396 O O . ARG A 1 301 ? 15.751 -3.866 -9.305 1.00 93.94 301 ARG A O 1
ATOM 2403 N N . GLU A 1 302 ? 17.565 -4.698 -10.336 1.00 93.12 302 GLU A N 1
ATOM 2404 C CA . GLU A 1 302 ? 18.591 -4.233 -9.410 1.00 93.12 302 GLU A CA 1
ATOM 2405 C C . GLU A 1 302 ? 19.770 -3.672 -10.187 1.00 93.12 302 GLU A C 1
ATOM 2407 O O . GLU A 1 302 ? 20.055 -4.102 -11.310 1.00 93.12 302 GLU A O 1
ATOM 2412 N N . ARG A 1 303 ? 20.465 -2.708 -9.580 1.00 94.00 303 ARG A N 1
ATOM 2413 C CA . ARG A 1 303 ? 21.706 -2.189 -10.140 1.00 94.00 303 ARG A CA 1
ATOM 2414 C C . ARG A 1 303 ? 22.809 -3.222 -9.960 1.00 94.00 303 ARG A C 1
ATOM 2416 O O . ARG A 1 303 ? 23.289 -3.435 -8.853 1.00 94.00 303 ARG A O 1
ATOM 2423 N N . ASP A 1 304 ? 23.249 -3.788 -11.076 1.00 93.56 304 ASP A N 1
ATOM 2424 C CA . ASP A 1 304 ? 24.420 -4.654 -11.140 1.00 93.56 304 ASP A CA 1
ATOM 2425 C C . ASP A 1 304 ? 25.400 -4.130 -12.195 1.00 93.56 304 ASP A C 1
ATOM 2427 O O . ASP A 1 304 ? 25.323 -4.441 -13.387 1.00 93.56 304 ASP A O 1
ATOM 2431 N N . ASP A 1 305 ? 26.346 -3.307 -11.738 1.00 93.00 305 ASP A N 1
ATOM 2432 C CA . ASP A 1 305 ? 27.376 -2.719 -12.596 1.00 93.00 305 ASP A CA 1
ATOM 2433 C C . ASP A 1 305 ? 28.288 -3.791 -13.216 1.00 93.00 305 ASP A C 1
ATOM 2435 O O . ASP A 1 305 ? 28.853 -3.569 -14.291 1.00 93.00 305 ASP A O 1
ATOM 2439 N N . THR A 1 306 ? 28.437 -4.954 -12.571 1.00 92.94 306 THR A N 1
ATOM 2440 C CA . THR A 1 306 ? 29.256 -6.053 -13.095 1.00 92.94 306 THR A CA 1
ATOM 2441 C C . THR A 1 306 ? 28.546 -6.757 -14.241 1.00 92.94 306 THR A C 1
ATOM 2443 O O . THR A 1 306 ? 29.128 -6.883 -15.319 1.00 92.94 306 THR A O 1
ATOM 2446 N N . LEU A 1 307 ? 27.269 -7.105 -14.068 1.00 93.00 307 LEU A N 1
ATOM 2447 C CA . LEU A 1 307 ? 26.440 -7.695 -15.113 1.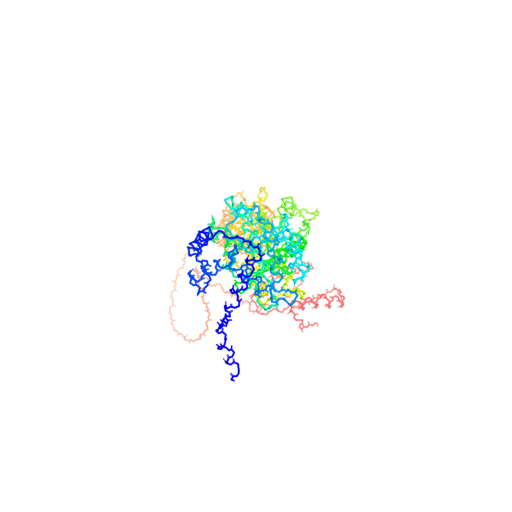00 93.00 307 LEU A CA 1
ATOM 2448 C C . LEU A 1 307 ? 26.306 -6.756 -16.313 1.00 93.00 307 LEU A C 1
ATOM 2450 O O . LEU A 1 307 ? 26.518 -7.192 -17.442 1.00 93.00 307 LEU A O 1
ATOM 2454 N N . MET A 1 308 ? 26.034 -5.464 -16.095 1.00 95.25 308 MET A N 1
ATOM 2455 C CA . MET A 1 308 ? 25.935 -4.490 -17.191 1.00 95.25 308 MET A CA 1
ATOM 2456 C C . MET A 1 308 ? 27.242 -4.400 -17.993 1.00 95.25 308 MET A C 1
ATOM 2458 O O . MET A 1 308 ? 27.218 -4.403 -19.226 1.00 95.25 308 MET A O 1
ATOM 2462 N N . ARG A 1 309 ? 28.402 -4.380 -17.318 1.00 93.56 309 ARG A N 1
ATOM 2463 C CA . ARG A 1 309 ? 29.719 -4.382 -17.982 1.00 93.56 309 ARG A CA 1
ATOM 2464 C C . ARG A 1 309 ? 29.997 -5.688 -18.727 1.00 93.56 309 ARG A C 1
ATOM 2466 O O . ARG A 1 309 ? 30.597 -5.636 -19.801 1.00 93.56 309 ARG A O 1
ATOM 2473 N N . THR A 1 310 ? 29.580 -6.829 -18.185 1.00 93.69 310 THR A N 1
ATOM 2474 C CA . THR A 1 310 ? 29.712 -8.139 -18.841 1.00 93.69 310 THR A CA 1
ATOM 2475 C C . THR A 1 310 ? 28.843 -8.204 -20.091 1.00 93.69 310 THR A C 1
ATOM 2477 O O . THR A 1 310 ? 29.367 -8.468 -21.169 1.00 93.69 310 THR A O 1
ATOM 2480 N N . ILE A 1 311 ? 27.561 -7.838 -19.987 1.00 94.94 311 ILE A N 1
ATOM 2481 C CA . ILE A 1 311 ? 26.626 -7.761 -21.119 1.00 94.94 311 ILE A CA 1
ATOM 2482 C C . ILE A 1 311 ? 27.172 -6.845 -22.220 1.00 94.94 311 ILE A C 1
ATOM 2484 O O . ILE A 1 311 ? 27.084 -7.183 -23.398 1.00 94.94 311 ILE A O 1
ATOM 2488 N N . LEU A 1 312 ? 27.769 -5.706 -21.855 1.00 93.50 312 LEU A N 1
ATOM 2489 C CA . LEU A 1 312 ? 28.362 -4.778 -22.817 1.00 93.50 312 LEU A CA 1
ATOM 2490 C C . LEU A 1 312 ? 29.507 -5.418 -23.622 1.00 93.50 312 LEU A C 1
ATOM 2492 O O . LEU A 1 312 ? 29.646 -5.158 -24.815 1.00 93.50 312 LEU A O 1
ATOM 2496 N N . LYS A 1 313 ? 30.340 -6.238 -22.971 1.00 92.62 313 LYS A N 1
ATOM 2497 C CA . LYS A 1 313 ? 31.584 -6.775 -23.544 1.00 92.62 313 LYS A CA 1
ATOM 2498 C C . LYS A 1 313 ? 31.436 -8.163 -24.164 1.00 92.62 313 LYS A C 1
ATOM 2500 O O . LYS A 1 313 ? 32.242 -8.513 -25.023 1.00 92.62 313 LYS A O 1
ATOM 2505 N N . GLN A 1 314 ? 30.467 -8.960 -23.724 1.00 93.25 314 GLN A N 1
ATOM 2506 C CA . GLN A 1 314 ? 30.371 -10.387 -24.036 1.00 93.25 314 GLN A CA 1
ATOM 2507 C C . GLN A 1 314 ? 28.968 -10.797 -24.506 1.00 93.25 314 GLN A C 1
ATOM 2509 O O . GLN A 1 314 ? 27.952 -10.152 -24.223 1.00 93.25 314 GLN A O 1
ATOM 2514 N N . LYS A 1 315 ? 28.949 -11.879 -25.286 1.00 91.81 315 LYS A N 1
ATOM 2515 C CA . LYS A 1 315 ? 27.781 -12.694 -25.614 1.00 91.81 315 LYS A CA 1
ATOM 2516 C C . LYS A 1 315 ? 28.188 -14.162 -25.457 1.00 91.81 315 LYS A C 1
ATOM 2518 O O . LYS A 1 315 ? 28.732 -14.777 -26.379 1.00 91.81 315 LYS A O 1
ATOM 2523 N N . GLY A 1 316 ? 27.934 -14.723 -24.284 1.00 90.12 316 GLY A N 1
ATOM 2524 C CA . GLY A 1 316 ? 28.470 -16.007 -23.861 1.00 90.12 316 GLY A CA 1
ATOM 2525 C C . GLY A 1 316 ? 29.997 -16.004 -23.946 1.00 90.12 316 GLY A C 1
ATOM 2526 O O . GLY A 1 316 ? 30.674 -15.146 -23.391 1.00 90.12 316 GLY A O 1
ATOM 2527 N N . ALA A 1 317 ? 30.556 -16.951 -24.697 1.00 89.12 317 ALA A N 1
ATOM 2528 C CA . ALA A 1 317 ? 32.004 -17.087 -24.849 1.00 89.12 317 ALA A CA 1
ATOM 2529 C C . ALA A 1 317 ? 32.641 -16.112 -25.861 1.00 89.12 317 ALA A C 1
ATOM 2531 O O . ALA A 1 317 ? 33.863 -16.102 -26.004 1.00 89.12 317 ALA A O 1
ATOM 2532 N N . VAL A 1 318 ? 31.846 -15.326 -26.599 1.00 93.19 318 VAL A N 1
ATOM 2533 C CA . VAL A 1 318 ? 32.342 -14.489 -27.703 1.00 93.19 318 VAL A CA 1
ATOM 2534 C C . VAL A 1 318 ? 32.306 -13.007 -27.309 1.00 93.19 318 VAL A C 1
ATOM 2536 O O . VAL A 1 318 ? 31.312 -12.563 -26.725 1.00 93.19 318 VAL A O 1
ATOM 2539 N N . PRO A 1 319 ? 33.347 -12.211 -27.627 1.00 94.00 319 PRO A N 1
ATOM 2540 C CA . PRO A 1 319 ? 33.296 -10.761 -27.471 1.00 94.00 319 PRO A CA 1
ATOM 2541 C C . PRO A 1 319 ? 32.152 -10.152 -28.286 1.00 94.00 319 PRO A C 1
ATOM 2543 O O . PRO A 1 319 ? 31.946 -10.506 -29.447 1.00 94.00 319 PRO A O 1
ATOM 2546 N N . ARG A 1 320 ? 31.416 -9.222 -27.680 1.00 94.19 320 ARG A N 1
ATOM 2547 C CA . ARG A 1 320 ? 30.296 -8.542 -28.331 1.00 94.19 320 ARG A CA 1
ATOM 2548 C C . ARG A 1 320 ? 30.806 -7.490 -29.311 1.00 94.19 320 ARG A C 1
ATOM 2550 O O . ARG A 1 320 ? 31.635 -6.656 -28.955 1.00 94.19 320 ARG A O 1
ATOM 2557 N N . VAL A 1 321 ? 30.260 -7.501 -30.523 1.00 93.62 321 VAL A N 1
ATOM 2558 C CA . VAL A 1 321 ? 30.599 -6.553 -31.587 1.00 93.62 321 VAL A CA 1
ATOM 2559 C C . VAL A 1 321 ? 29.732 -5.297 -31.494 1.00 93.62 321 VAL A C 1
ATOM 2561 O O . VAL A 1 321 ? 30.267 -4.195 -31.506 1.00 93.62 321 VAL A O 1
ATOM 2564 N N . HIS A 1 322 ? 28.409 -5.424 -31.352 1.00 93.62 322 HIS A N 1
ATOM 2565 C CA . HIS A 1 322 ? 27.474 -4.287 -31.356 1.00 93.62 322 HIS A CA 1
ATOM 2566 C C . HIS A 1 322 ? 27.243 -3.720 -29.947 1.00 93.62 322 HIS A C 1
ATOM 2568 O O . HIS A 1 322 ? 26.106 -3.568 -29.488 1.00 93.62 322 HIS A O 1
ATOM 2574 N N . CYS A 1 323 ? 28.322 -3.441 -29.217 1.00 92.44 323 CYS A N 1
ATOM 2575 C CA . CYS A 1 323 ? 28.255 -3.029 -27.814 1.00 92.44 323 CYS A CA 1
ATOM 2576 C C . CYS A 1 323 ? 27.628 -1.637 -27.607 1.00 92.44 323 CYS A C 1
ATOM 2578 O O . CYS A 1 323 ? 27.093 -1.371 -26.532 1.00 92.44 323 CYS A O 1
ATOM 2580 N N . ASN A 1 324 ? 27.603 -0.779 -28.635 1.00 94.19 324 ASN A N 1
ATOM 2581 C CA . ASN A 1 324 ? 26.985 0.547 -28.555 1.00 94.19 324 ASN A CA 1
ATOM 2582 C C . ASN A 1 324 ? 25.453 0.519 -28.740 1.00 94.19 324 ASN A C 1
ATOM 2584 O O . ASN A 1 324 ? 24.816 1.566 -28.682 1.00 94.19 324 ASN A O 1
ATOM 2588 N N . THR A 1 325 ? 24.851 -0.659 -28.957 1.00 94.12 325 THR A N 1
ATOM 2589 C CA . THR A 1 325 ? 23.398 -0.830 -29.182 1.00 94.12 325 THR A CA 1
ATOM 2590 C C . THR A 1 325 ? 22.599 -1.140 -27.914 1.00 94.12 325 THR A C 1
ATOM 2592 O O . THR A 1 325 ? 21.385 -1.319 -27.986 1.00 94.12 325 THR A O 1
ATOM 2595 N N . LEU A 1 326 ? 23.264 -1.257 -26.765 1.00 95.88 326 LEU A N 1
ATOM 2596 C CA . LEU A 1 326 ? 22.681 -1.738 -25.514 1.00 95.88 326 LEU A CA 1
ATOM 2597 C C . LEU A 1 326 ? 22.396 -0.573 -24.566 1.00 95.88 326 LEU A C 1
ATOM 2599 O O . LEU A 1 326 ? 23.308 0.177 -24.245 1.00 95.88 326 LEU A O 1
ATOM 2603 N N . PHE A 1 327 ? 21.172 -0.468 -24.063 1.00 97.25 327 PHE A N 1
ATOM 2604 C CA . PHE A 1 327 ? 20.786 0.484 -23.019 1.00 97.25 327 PHE A CA 1
ATOM 2605 C C . PHE A 1 327 ? 20.223 -0.276 -21.824 1.00 97.25 327 PHE A C 1
ATOM 2607 O O . PHE A 1 327 ? 19.527 -1.272 -22.016 1.00 97.25 327 PHE A O 1
ATOM 2614 N N . PHE A 1 328 ? 20.479 0.191 -20.603 1.00 98.00 328 PHE A N 1
ATOM 2615 C CA . PHE A 1 328 ? 19.973 -0.464 -19.394 1.00 98.00 328 PHE A CA 1
ATOM 2616 C C . PHE A 1 328 ? 19.031 0.461 -18.638 1.00 98.00 328 PHE A C 1
ATOM 2618 O O . PHE A 1 328 ? 19.430 1.560 -18.274 1.00 98.00 328 PHE A O 1
ATOM 2625 N N . LEU A 1 329 ? 17.805 0.014 -18.379 1.00 97.75 329 LEU A N 1
ATOM 2626 C CA . LEU A 1 329 ? 16.853 0.707 -17.519 1.00 97.75 329 LEU A CA 1
ATOM 2627 C C . LEU A 1 329 ? 16.735 -0.048 -16.197 1.00 97.75 329 LEU A C 1
ATOM 2629 O O . LEU A 1 329 ? 16.287 -1.192 -16.153 1.00 97.75 329 LEU A O 1
ATOM 2633 N N . VAL A 1 330 ? 17.151 0.598 -15.120 1.00 97.12 330 VAL A N 1
ATOM 2634 C CA . VAL A 1 330 ? 17.296 -0.012 -13.803 1.00 97.12 330 VAL A CA 1
ATOM 2635 C C . VAL A 1 330 ? 16.300 0.607 -12.829 1.00 97.12 330 VAL A C 1
ATOM 2637 O O . VAL A 1 330 ? 16.016 1.812 -12.876 1.00 97.12 330 VAL A O 1
ATOM 2640 N N . ALA A 1 331 ? 15.757 -0.234 -11.951 1.00 96.06 331 ALA A N 1
ATOM 2641 C CA . ALA A 1 331 ? 14.947 0.212 -10.829 1.00 96.06 331 ALA A CA 1
ATOM 2642 C C . ALA A 1 331 ? 15.773 1.049 -9.838 1.00 96.06 331 ALA A C 1
ATOM 2644 O O . ALA A 1 331 ? 16.854 0.648 -9.410 1.00 96.06 331 ALA A O 1
ATOM 2645 N N . LEU A 1 332 ? 15.223 2.185 -9.421 1.00 94.69 332 LEU A N 1
ATOM 2646 C CA . LEU A 1 332 ? 15.774 3.015 -8.364 1.00 94.69 332 LEU A CA 1
ATOM 2647 C C . LEU A 1 332 ? 15.475 2.387 -7.001 1.00 94.69 332 LEU A C 1
ATOM 2649 O O . LEU A 1 332 ? 14.316 2.307 -6.595 1.00 94.69 332 LEU A O 1
ATOM 2653 N N . GLU A 1 333 ? 16.526 2.014 -6.272 1.00 92.06 333 GLU A N 1
ATOM 2654 C CA . GLU A 1 333 ? 16.430 1.270 -5.007 1.00 92.06 333 GLU A CA 1
ATOM 2655 C C . GLU A 1 333 ? 15.484 1.925 -3.983 1.00 92.06 333 GLU A C 1
ATOM 2657 O O . GLU A 1 333 ? 14.653 1.253 -3.377 1.00 92.06 333 GLU A O 1
ATOM 2662 N N . GLY A 1 334 ? 15.522 3.257 -3.860 1.00 92.62 334 GLY A N 1
ATOM 2663 C CA . GLY A 1 334 ? 14.675 4.003 -2.922 1.00 92.62 334 GLY A CA 1
ATOM 2664 C C . GLY A 1 334 ? 13.165 3.952 -3.204 1.00 92.62 334 GLY A C 1
ATOM 2665 O O . GLY A 1 334 ? 12.378 4.227 -2.303 1.00 92.62 334 GLY A O 1
ATOM 2666 N N . GLU A 1 335 ? 12.737 3.591 -4.417 1.00 94.25 335 GLU A N 1
ATOM 2667 C CA . GLU A 1 335 ? 11.311 3.513 -4.792 1.00 94.25 335 GLU A CA 1
ATOM 2668 C C . GLU A 1 335 ? 10.771 2.070 -4.744 1.00 94.25 335 GLU A C 1
ATOM 2670 O O . GLU A 1 335 ? 9.555 1.857 -4.747 1.00 94.25 335 GLU A O 1
ATOM 2675 N N . ARG A 1 336 ? 11.648 1.059 -4.638 1.00 93.69 336 ARG A N 1
ATOM 2676 C CA . ARG A 1 336 ? 11.258 -0.360 -4.721 1.00 93.69 336 ARG A CA 1
ATOM 2677 C C . ARG A 1 336 ? 10.343 -0.796 -3.586 1.00 93.69 336 ARG A C 1
ATOM 2679 O O . ARG A 1 336 ? 9.359 -1.484 -3.838 1.00 93.69 336 ARG A O 1
ATOM 2686 N N . SER A 1 337 ? 10.615 -0.358 -2.356 1.00 94.50 337 SER A N 1
ATOM 2687 C CA . SER A 1 337 ? 9.775 -0.698 -1.197 1.00 94.50 337 SER A CA 1
ATOM 2688 C C . SER A 1 337 ? 8.339 -0.179 -1.356 1.00 94.50 337 SER A C 1
ATOM 2690 O O . SER A 1 337 ? 7.381 -0.881 -1.027 1.00 94.50 337 SER A O 1
ATOM 2692 N N . ALA A 1 338 ? 8.173 1.019 -1.928 1.00 94.81 338 ALA A N 1
ATOM 2693 C CA . ALA A 1 338 ? 6.857 1.588 -2.200 1.00 94.81 338 ALA A CA 1
ATOM 2694 C C . ALA A 1 338 ? 6.118 0.808 -3.301 1.00 94.81 338 ALA A C 1
ATOM 2696 O O . ALA A 1 338 ? 4.936 0.494 -3.139 1.00 94.81 338 ALA A O 1
ATOM 2697 N N . LEU A 1 339 ? 6.815 0.442 -4.385 1.00 96.00 339 LEU A N 1
ATOM 2698 C CA . LEU A 1 339 ? 6.260 -0.400 -5.447 1.00 96.00 339 LEU A CA 1
ATOM 2699 C C . LEU A 1 339 ? 5.849 -1.783 -4.909 1.00 96.00 339 LEU A C 1
ATOM 2701 O O . LEU A 1 339 ? 4.735 -2.237 -5.169 1.00 96.00 339 LEU A O 1
ATOM 2705 N N . GLU A 1 340 ? 6.699 -2.427 -4.105 1.00 96.25 340 GLU A N 1
ATOM 2706 C CA . GLU A 1 340 ? 6.393 -3.713 -3.468 1.00 96.25 340 GLU A CA 1
ATOM 2707 C C . GLU A 1 340 ? 5.166 -3.622 -2.556 1.00 96.25 340 GLU A C 1
ATOM 2709 O O . GLU A 1 340 ? 4.279 -4.474 -2.636 1.00 96.25 340 GLU A O 1
ATOM 2714 N N . MET A 1 341 ? 5.069 -2.582 -1.723 1.00 96.00 341 MET A N 1
ATOM 2715 C CA . MET A 1 341 ? 3.912 -2.383 -0.849 1.00 96.00 341 MET A CA 1
ATOM 2716 C C . MET A 1 341 ? 2.610 -2.253 -1.655 1.00 96.00 341 MET A C 1
ATOM 2718 O O . MET A 1 341 ? 1.591 -2.834 -1.270 1.00 96.00 341 MET A O 1
ATOM 2722 N N . LEU A 1 342 ? 2.633 -1.534 -2.783 1.00 96.75 342 LEU A N 1
ATOM 2723 C CA . LEU A 1 342 ? 1.478 -1.410 -3.677 1.00 96.75 342 LEU A CA 1
ATOM 2724 C C . LEU A 1 342 ? 1.111 -2.745 -4.336 1.00 96.75 342 LEU A C 1
ATOM 2726 O O . LEU A 1 342 ? -0.072 -3.091 -4.367 1.00 96.75 342 LEU A O 1
ATOM 2730 N N . MET A 1 343 ? 2.096 -3.526 -4.793 1.00 97.56 343 MET A N 1
ATOM 2731 C CA . MET A 1 343 ? 1.864 -4.862 -5.360 1.00 97.56 343 MET A CA 1
ATOM 2732 C C . MET A 1 343 ? 1.264 -5.816 -4.322 1.00 97.56 343 MET A C 1
ATOM 2734 O O . MET A 1 343 ? 0.246 -6.454 -4.592 1.00 97.56 343 MET A O 1
ATOM 2738 N N . ARG A 1 344 ? 1.820 -5.846 -3.100 1.00 97.94 344 ARG A N 1
ATOM 2739 C CA . ARG A 1 344 ? 1.266 -6.616 -1.973 1.00 97.94 344 ARG A CA 1
ATOM 2740 C C . ARG A 1 344 ? -0.178 -6.230 -1.700 1.00 97.94 344 ARG A C 1
ATOM 2742 O O . ARG A 1 344 ? -1.036 -7.093 -1.554 1.00 97.94 344 ARG A O 1
ATOM 2749 N N . LYS A 1 345 ? -0.467 -4.930 -1.665 1.00 96.81 345 LYS A N 1
ATOM 2750 C CA . LYS A 1 345 ? -1.817 -4.421 -1.421 1.00 96.81 345 LYS A CA 1
ATOM 2751 C C . LYS A 1 345 ? -2.793 -4.820 -2.530 1.00 96.81 345 LYS A C 1
ATOM 2753 O O . LYS A 1 345 ? -3.904 -5.245 -2.223 1.00 96.81 345 LYS A O 1
ATOM 2758 N N . ARG A 1 346 ? -2.388 -4.727 -3.804 1.00 96.81 346 ARG A N 1
ATOM 2759 C CA . ARG A 1 346 ? -3.208 -5.150 -4.952 1.00 96.81 346 ARG A CA 1
ATOM 2760 C C . ARG A 1 346 ? -3.543 -6.640 -4.875 1.00 96.81 346 ARG A C 1
ATOM 2762 O O . ARG A 1 346 ? -4.716 -6.999 -4.941 1.00 96.81 346 ARG A O 1
ATOM 2769 N N . LEU A 1 347 ? -2.524 -7.482 -4.709 1.00 97.19 347 LEU A N 1
ATOM 2770 C CA . LEU A 1 347 ? -2.669 -8.935 -4.600 1.00 97.19 347 LEU A CA 1
ATOM 2771 C C . LEU A 1 347 ? -3.520 -9.322 -3.385 1.00 97.19 347 LEU A C 1
ATOM 2773 O O . LEU A 1 347 ? -4.398 -10.171 -3.491 1.00 97.19 347 LEU A O 1
ATOM 2777 N N . ALA A 1 348 ? -3.335 -8.652 -2.247 1.00 97.25 348 ALA A N 1
ATOM 2778 C CA . ALA A 1 348 ? -4.137 -8.891 -1.055 1.00 97.25 348 ALA A CA 1
ATOM 2779 C C . ALA A 1 348 ? -5.622 -8.561 -1.282 1.00 97.25 348 ALA A C 1
ATOM 2781 O O . ALA A 1 348 ? -6.483 -9.349 -0.893 1.00 97.25 348 ALA A O 1
ATOM 2782 N N . TYR A 1 349 ? -5.942 -7.448 -1.952 1.00 97.19 349 TYR A N 1
ATOM 2783 C CA . TYR A 1 349 ? -7.327 -7.148 -2.326 1.00 97.19 349 TYR A CA 1
ATOM 2784 C C . TYR A 1 349 ? -7.912 -8.168 -3.302 1.00 97.19 349 TYR A C 1
ATOM 2786 O O . TYR A 1 349 ? -9.073 -8.540 -3.154 1.00 97.19 349 TYR A O 1
ATOM 2794 N N . GLU A 1 350 ? -7.128 -8.633 -4.274 1.00 95.81 350 GLU A N 1
ATOM 2795 C CA . GLU A 1 350 ? -7.555 -9.672 -5.214 1.00 95.81 350 GLU A CA 1
ATOM 2796 C C . GLU A 1 350 ? -7.865 -10.990 -4.490 1.00 95.81 350 GLU A C 1
ATOM 2798 O O . GLU A 1 350 ? -8.929 -11.573 -4.699 1.00 95.81 350 GLU A O 1
ATOM 2803 N N . MET A 1 351 ? -7.005 -11.401 -3.552 1.00 95.69 351 MET A N 1
ATOM 2804 C CA . MET A 1 351 ? -7.244 -12.566 -2.696 1.00 95.69 351 MET A CA 1
ATOM 2805 C C . MET A 1 351 ? -8.506 -12.406 -1.844 1.00 95.69 351 MET A C 1
ATOM 2807 O O . MET A 1 351 ? -9.262 -13.358 -1.707 1.00 95.69 351 MET A O 1
ATOM 2811 N N . ILE A 1 352 ? -8.753 -11.219 -1.280 1.00 95.56 352 ILE A N 1
ATOM 2812 C CA . ILE A 1 352 ? -9.957 -10.952 -0.476 1.00 95.56 352 ILE A CA 1
ATOM 2813 C C . ILE A 1 352 ? -11.217 -10.986 -1.344 1.00 95.56 352 ILE A C 1
ATOM 2815 O O . ILE A 1 352 ? -12.218 -11.570 -0.942 1.00 95.56 352 ILE A O 1
ATOM 2819 N N . ALA A 1 353 ? -11.179 -10.371 -2.528 1.00 94.31 353 ALA A N 1
ATOM 2820 C CA . ALA A 1 353 ? -12.310 -10.338 -3.450 1.00 94.31 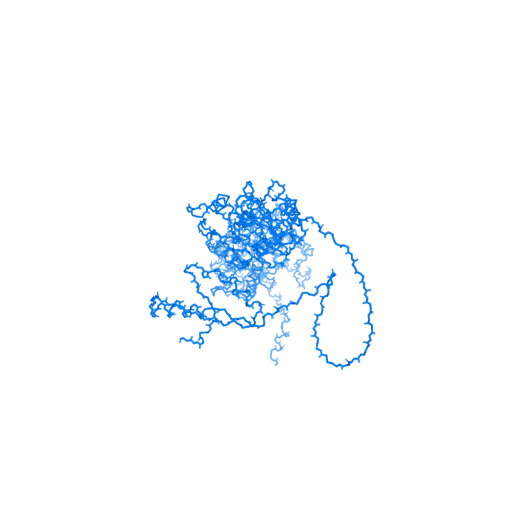353 ALA A CA 1
ATOM 2821 C C . ALA A 1 353 ? -12.673 -11.735 -3.982 1.00 94.31 353 ALA A C 1
ATOM 2823 O O . ALA A 1 353 ? -13.843 -11.999 -4.255 1.00 94.31 353 ALA A O 1
ATOM 2824 N N . GLY A 1 354 ? -11.675 -12.608 -4.136 1.00 93.00 354 GLY A N 1
ATOM 2825 C CA . GLY A 1 354 ? -11.837 -13.976 -4.623 1.00 93.00 354 GLY A CA 1
ATOM 2826 C C . GLY A 1 354 ? -12.123 -15.029 -3.550 1.00 93.00 354 GLY A C 1
ATOM 2827 O O . GLY A 1 354 ? -12.332 -16.183 -3.915 1.00 93.00 354 GLY A O 1
ATOM 2828 N N . ASP A 1 355 ? -12.124 -14.683 -2.258 1.00 92.56 355 ASP A N 1
ATOM 2829 C CA . ASP A 1 355 ? -12.293 -15.651 -1.169 1.00 92.56 355 ASP A CA 1
ATOM 2830 C C . ASP A 1 355 ? -13.772 -15.793 -0.746 1.00 92.56 355 ASP A C 1
ATOM 2832 O O . ASP A 1 355 ? -14.302 -14.922 -0.048 1.00 92.56 355 ASP A O 1
ATOM 2836 N N . PRO A 1 356 ? -14.457 -16.900 -1.103 1.00 89.06 356 PRO A N 1
ATOM 2837 C CA . PRO A 1 356 ? -15.862 -17.106 -0.758 1.00 89.06 356 PRO A CA 1
ATOM 2838 C C . PRO A 1 356 ? -16.080 -17.426 0.728 1.00 89.06 356 PRO A C 1
ATOM 2840 O O . PRO A 1 356 ? -17.222 -17.444 1.182 1.00 89.06 356 PRO A O 1
ATOM 2843 N N . THR A 1 357 ? -15.019 -17.710 1.491 1.00 89.69 357 THR A N 1
ATOM 2844 C CA . THR A 1 357 ? -15.120 -18.002 2.929 1.00 89.69 357 THR A CA 1
ATOM 2845 C C . THR A 1 357 ? -15.269 -16.732 3.769 1.00 89.69 357 THR A C 1
ATOM 2847 O O . THR A 1 357 ? -15.713 -16.793 4.919 1.00 89.69 357 THR A O 1
ATOM 2850 N N . LEU A 1 358 ? -14.943 -15.566 3.196 1.00 87.44 358 LEU A N 1
ATOM 2851 C CA . LEU A 1 358 ? -15.094 -14.272 3.846 1.00 87.44 358 LEU A CA 1
ATOM 2852 C C . LEU A 1 358 ? -16.533 -13.764 3.709 1.00 87.44 358 LEU A C 1
ATOM 2854 O O . LEU A 1 358 ? -16.987 -13.368 2.637 1.00 87.44 358 LEU A O 1
ATOM 2858 N N . ASN A 1 359 ? -17.243 -13.696 4.833 1.00 85.38 359 ASN A N 1
ATOM 2859 C CA . ASN A 1 359 ? -18.590 -13.127 4.907 1.00 85.38 359 ASN A CA 1
ATOM 2860 C C . ASN A 1 359 ? -18.552 -11.587 4.924 1.00 85.38 359 ASN A C 1
ATOM 2862 O O . ASN A 1 359 ? -18.886 -10.955 5.926 1.00 85.38 359 ASN A O 1
ATOM 2866 N N . LEU A 1 360 ? -18.117 -10.977 3.819 1.00 87.06 360 LEU A N 1
ATOM 2867 C CA . LEU A 1 360 ? -18.020 -9.521 3.688 1.00 87.06 360 LEU A CA 1
ATOM 2868 C C . LEU A 1 360 ? -19.403 -8.875 3.543 1.00 87.06 360 LEU A C 1
ATOM 2870 O O . LEU A 1 360 ? -20.231 -9.298 2.735 1.00 87.06 360 LEU A O 1
ATOM 2874 N N . THR A 1 361 ? -19.632 -7.788 4.278 1.00 86.56 361 THR A N 1
ATOM 2875 C CA . THR A 1 361 ? -20.812 -6.929 4.092 1.00 86.56 361 THR A CA 1
ATOM 2876 C C . THR A 1 361 ? -20.763 -6.201 2.743 1.00 86.56 361 THR A C 1
ATOM 2878 O O . THR A 1 361 ? -19.694 -6.022 2.164 1.00 86.56 361 THR A O 1
ATOM 2881 N N . SER A 1 362 ? -21.901 -5.707 2.241 1.00 88.25 362 SER A N 1
ATOM 2882 C CA . SER A 1 362 ? -21.938 -4.947 0.977 1.00 88.25 362 SER A CA 1
ATOM 2883 C C . SER A 1 362 ? -21.060 -3.686 0.997 1.00 88.25 362 SER A C 1
ATOM 2885 O O . SER A 1 362 ? -20.507 -3.308 -0.034 1.00 88.25 362 SER A O 1
ATOM 2887 N N . GLU A 1 363 ? -20.907 -3.048 2.163 1.00 87.25 363 GLU A N 1
ATOM 2888 C CA . GLU A 1 363 ? -19.996 -1.911 2.356 1.00 87.25 363 GLU A CA 1
ATOM 2889 C C . GLU A 1 363 ? -18.530 -2.356 2.227 1.00 87.25 363 GLU A C 1
ATOM 2891 O O . GLU A 1 363 ? -17.786 -1.767 1.447 1.00 87.25 363 GLU A O 1
ATOM 2896 N N . GLN A 1 364 ? -18.142 -3.452 2.888 1.00 89.94 364 GLN A N 1
ATOM 2897 C CA . GLN A 1 364 ? -16.788 -4.018 2.794 1.00 89.94 364 GLN A CA 1
ATOM 2898 C C . GLN A 1 364 ? -16.462 -4.530 1.385 1.00 89.94 364 GLN A C 1
ATOM 2900 O O . GLN A 1 364 ? -15.356 -4.326 0.899 1.00 89.94 364 GLN A O 1
ATOM 2905 N N . GLN A 1 365 ? -17.416 -5.156 0.690 1.00 92.62 365 GLN A N 1
ATOM 2906 C CA . GLN A 1 365 ? -17.234 -5.578 -0.705 1.00 92.62 365 GLN A CA 1
ATOM 2907 C C . GLN A 1 365 ? -16.944 -4.384 -1.620 1.00 92.62 365 GLN A C 1
ATOM 2909 O O . GLN A 1 365 ? -16.081 -4.457 -2.497 1.00 92.62 365 GLN A O 1
ATOM 2914 N N . ARG A 1 366 ? -17.650 -3.266 -1.408 1.00 93.88 366 ARG A N 1
ATOM 2915 C CA . ARG A 1 366 ? -17.393 -2.021 -2.132 1.00 93.88 366 ARG A CA 1
ATOM 2916 C C . ARG A 1 366 ? -16.018 -1.453 -1.788 1.00 93.88 366 ARG A C 1
ATOM 2918 O O . ARG A 1 366 ? -15.293 -1.087 -2.705 1.00 93.88 366 ARG A O 1
ATOM 2925 N N . GLU A 1 367 ? -15.642 -1.439 -0.512 1.00 92.56 367 GLU A N 1
ATOM 2926 C CA . GLU A 1 367 ? -14.324 -0.983 -0.057 1.00 92.56 367 GLU A CA 1
ATOM 2927 C C . GLU A 1 367 ? -13.180 -1.795 -0.686 1.00 92.56 367 GLU A C 1
ATOM 2929 O O . GLU A 1 367 ? -12.232 -1.211 -1.206 1.00 92.56 367 GLU A O 1
ATOM 2934 N N . VAL A 1 368 ? -13.300 -3.128 -0.738 1.00 95.94 368 VAL A N 1
ATOM 2935 C CA . VAL A 1 368 ? -12.332 -4.012 -1.414 1.00 95.94 368 VAL A CA 1
ATOM 2936 C C . VAL A 1 368 ? -12.237 -3.691 -2.902 1.00 95.94 368 VAL A C 1
ATOM 2938 O O . VAL A 1 368 ? -11.137 -3.570 -3.438 1.00 95.94 368 VAL A O 1
ATOM 2941 N N . LYS A 1 369 ? -13.376 -3.524 -3.582 1.00 95.75 369 LYS A N 1
ATOM 2942 C CA . LYS A 1 369 ? -13.411 -3.212 -5.017 1.00 95.75 369 LYS A CA 1
ATOM 2943 C C . LYS A 1 369 ? -12.778 -1.853 -5.326 1.00 95.75 369 LYS A C 1
ATOM 2945 O O . LYS A 1 369 ? -11.986 -1.743 -6.262 1.00 95.75 369 LYS A O 1
ATOM 2950 N N . ASP A 1 370 ? -13.122 -0.832 -4.548 1.00 96.06 370 ASP A N 1
ATOM 2951 C CA . ASP A 1 370 ? -12.587 0.521 -4.701 1.00 96.06 370 ASP A CA 1
ATOM 2952 C C . ASP A 1 370 ? -11.081 0.541 -4.373 1.00 96.06 370 ASP A C 1
ATOM 2954 O O . ASP A 1 370 ? -10.291 1.144 -5.104 1.00 96.06 370 ASP A O 1
ATOM 2958 N N . GLY A 1 371 ? -10.663 -0.195 -3.337 1.00 95.06 371 GLY A N 1
ATOM 2959 C CA . GLY A 1 371 ? -9.265 -0.390 -2.956 1.00 95.06 371 GLY A CA 1
ATOM 2960 C C . GLY A 1 371 ? -8.435 -1.107 -4.023 1.00 95.06 371 GLY A C 1
ATOM 2961 O O . GLY A 1 371 ? -7.332 -0.652 -4.333 1.00 95.06 371 GLY A O 1
ATOM 2962 N N . LEU A 1 372 ? -8.972 -2.170 -4.630 1.00 95.50 372 LEU A N 1
ATOM 2963 C CA . LEU A 1 372 ? -8.338 -2.897 -5.732 1.00 95.50 372 LEU A CA 1
ATOM 2964 C C . LEU A 1 372 ? -8.138 -1.991 -6.948 1.00 95.50 372 LEU A C 1
ATOM 2966 O O . LEU A 1 372 ? -7.029 -1.905 -7.473 1.00 95.50 372 LEU A O 1
ATOM 2970 N N . LYS A 1 373 ? -9.192 -1.274 -7.362 1.00 95.00 373 LYS A N 1
ATOM 2971 C CA . LYS A 1 373 ? -9.133 -0.348 -8.499 1.00 95.00 373 LYS A CA 1
ATOM 2972 C C . LYS A 1 373 ? -8.106 0.760 -8.264 1.00 95.00 373 LYS A C 1
ATOM 2974 O O . LYS A 1 373 ? -7.353 1.100 -9.173 1.00 95.00 373 LYS A O 1
ATOM 2979 N N . LYS A 1 374 ? -8.064 1.312 -7.048 1.00 94.69 374 LYS A N 1
ATOM 2980 C CA . LYS A 1 374 ? -7.079 2.328 -6.669 1.00 94.69 374 LYS A CA 1
ATOM 2981 C C . LYS A 1 374 ? -5.654 1.775 -6.736 1.00 94.69 374 LYS A C 1
ATOM 2983 O O . LYS A 1 374 ? -4.821 2.361 -7.411 1.00 94.69 374 LYS A O 1
ATOM 2988 N N . ALA A 1 375 ? -5.398 0.618 -6.121 1.00 93.81 375 ALA A N 1
ATOM 2989 C CA . ALA A 1 375 ? -4.080 -0.015 -6.154 1.00 93.81 375 ALA A CA 1
ATOM 2990 C C . ALA A 1 375 ? -3.621 -0.328 -7.591 1.00 93.81 375 ALA A C 1
ATOM 2992 O O . ALA A 1 375 ? -2.459 -0.118 -7.917 1.00 93.81 375 ALA A O 1
ATOM 2993 N N . GLN A 1 376 ? -4.527 -0.774 -8.468 1.00 91.19 376 GLN A N 1
ATOM 2994 C CA . GLN A 1 376 ? -4.234 -0.986 -9.891 1.00 91.19 376 GLN A CA 1
ATOM 2995 C C . GLN A 1 376 ? -3.847 0.310 -10.618 1.00 91.19 376 GLN A C 1
ATOM 2997 O O . GLN A 1 376 ? -2.897 0.303 -11.398 1.00 91.19 376 GLN A O 1
ATOM 3002 N N . GLY A 1 377 ? -4.560 1.412 -10.361 1.00 89.19 377 GLY A N 1
ATOM 3003 C CA . GLY A 1 377 ? -4.231 2.722 -10.933 1.00 89.19 377 GLY A CA 1
ATOM 3004 C C . GLY A 1 377 ? -2.870 3.242 -10.466 1.00 89.19 377 GLY A C 1
ATOM 3005 O O . GLY A 1 377 ? -2.065 3.678 -11.287 1.00 89.19 377 GLY A O 1
ATOM 3006 N N . ASP A 1 378 ? -2.585 3.118 -9.168 1.00 91.88 378 ASP A N 1
ATOM 3007 C CA . ASP A 1 378 ? -1.352 3.618 -8.549 1.00 91.88 378 ASP A CA 1
ATOM 3008 C C . ASP A 1 378 ? -0.096 2.849 -9.029 1.00 91.88 378 ASP A C 1
ATOM 3010 O O . ASP A 1 378 ? 0.999 3.411 -9.093 1.00 91.88 378 ASP A O 1
ATOM 3014 N N . LEU A 1 379 ? -0.230 1.571 -9.416 1.00 92.25 379 LEU A N 1
ATOM 3015 C CA . LEU A 1 379 ? 0.899 0.747 -9.876 1.00 92.25 379 LEU A CA 1
ATOM 3016 C C . LEU A 1 379 ? 1.536 1.244 -11.174 1.00 92.25 379 LEU A C 1
ATOM 3018 O O . LEU A 1 379 ? 2.752 1.155 -11.324 1.00 92.25 379 LEU A O 1
ATOM 3022 N N . ALA A 1 380 ? 0.737 1.768 -12.105 1.00 86.31 380 ALA A N 1
ATOM 3023 C CA . ALA A 1 380 ? 1.235 2.276 -13.382 1.00 86.31 380 ALA A CA 1
ATOM 3024 C C . ALA A 1 380 ? 2.280 3.382 -13.177 1.00 86.31 380 ALA A C 1
ATOM 3026 O O . ALA A 1 380 ? 3.369 3.358 -13.754 1.00 86.31 380 ALA A O 1
ATOM 3027 N N . GLU A 1 381 ? 1.946 4.330 -12.306 1.00 89.25 381 GLU A N 1
ATOM 3028 C CA . GLU A 1 381 ? 2.811 5.441 -11.938 1.00 89.25 381 GLU A CA 1
ATOM 3029 C C . GLU A 1 381 ? 4.005 4.964 -11.104 1.00 89.25 381 GLU A C 1
ATOM 3031 O O . GLU A 1 381 ? 5.141 5.370 -11.358 1.00 89.25 381 GLU A O 1
ATOM 3036 N N . ALA A 1 382 ? 3.776 4.057 -10.149 1.00 92.88 382 ALA A N 1
ATOM 3037 C CA . ALA A 1 382 ? 4.833 3.512 -9.303 1.00 92.88 382 ALA A CA 1
ATOM 3038 C C . ALA A 1 382 ? 5.917 2.780 -10.113 1.00 92.88 382 ALA A C 1
ATOM 3040 O O . ALA A 1 382 ? 7.105 2.944 -9.830 1.00 92.88 382 ALA A O 1
ATOM 3041 N N . VAL A 1 383 ? 5.538 2.031 -11.156 1.00 93.50 383 VAL A N 1
ATOM 3042 C CA . VAL A 1 383 ? 6.491 1.372 -12.064 1.00 93.50 383 VAL A CA 1
ATOM 3043 C C . VAL A 1 383 ? 7.362 2.403 -12.784 1.00 93.50 383 VAL A C 1
ATOM 3045 O O . VAL A 1 383 ? 8.583 2.265 -12.761 1.00 93.50 383 VAL A O 1
ATOM 3048 N N . ARG A 1 384 ? 6.774 3.468 -13.349 1.00 91.50 384 ARG A N 1
ATOM 3049 C CA . ARG A 1 384 ? 7.528 4.549 -14.022 1.00 91.50 384 ARG A CA 1
ATOM 3050 C C . ARG A 1 384 ? 8.461 5.290 -13.062 1.00 91.50 384 ARG A C 1
ATOM 3052 O O . ARG A 1 384 ? 9.590 5.615 -13.413 1.00 91.50 384 ARG A O 1
ATOM 3059 N N . ARG A 1 385 ? 8.014 5.541 -11.828 1.00 92.31 385 ARG A N 1
ATOM 3060 C CA . ARG A 1 385 ? 8.845 6.162 -10.782 1.00 92.31 385 ARG A CA 1
ATOM 3061 C C . ARG A 1 385 ? 10.019 5.278 -10.370 1.00 92.31 385 ARG A C 1
ATOM 3063 O O . ARG A 1 385 ? 11.090 5.798 -10.059 1.00 92.31 385 ARG A O 1
ATOM 3070 N N . THR A 1 386 ? 9.810 3.966 -10.378 1.00 95.56 386 THR A N 1
ATOM 3071 C CA . THR A 1 386 ? 10.820 2.980 -9.996 1.00 95.56 386 THR A CA 1
ATOM 3072 C C . THR A 1 386 ? 11.831 2.774 -11.122 1.00 95.56 386 THR A C 1
ATOM 3074 O O . THR A 1 386 ? 13.023 2.958 -10.906 1.00 95.56 386 THR A O 1
ATOM 3077 N N . TYR A 1 387 ? 11.391 2.462 -12.340 1.00 95.62 387 TYR A N 1
ATOM 3078 C CA . TYR A 1 387 ? 12.259 2.166 -13.484 1.00 95.62 387 TYR A CA 1
ATOM 3079 C C . TYR A 1 387 ? 12.622 3.434 -14.261 1.00 95.62 387 TYR A C 1
ATOM 3081 O O . TYR A 1 387 ? 12.019 3.741 -15.286 1.00 95.62 387 TYR A O 1
ATOM 3089 N N . ARG A 1 388 ? 13.622 4.175 -13.767 1.00 94.00 388 ARG A N 1
ATOM 3090 C CA . ARG A 1 388 ? 14.026 5.473 -14.348 1.00 94.00 388 ARG A CA 1
ATOM 3091 C C . ARG A 1 388 ? 15.526 5.762 -14.385 1.00 94.00 388 ARG A C 1
ATOM 3093 O O . ARG A 1 388 ? 15.905 6.848 -14.829 1.00 94.00 388 ARG A O 1
ATOM 3100 N N . GLN A 1 389 ? 16.371 4.849 -13.901 1.00 95.94 389 GLN A N 1
ATOM 3101 C CA . GLN A 1 389 ? 17.826 4.983 -14.019 1.00 95.94 389 GLN A CA 1
ATOM 3102 C C . GLN A 1 389 ? 18.278 4.363 -15.338 1.00 95.94 389 GLN A C 1
ATOM 3104 O O . GLN A 1 389 ? 18.224 3.148 -15.505 1.00 95.94 389 GLN A O 1
ATOM 3109 N N . LEU A 1 390 ? 18.692 5.200 -16.282 1.00 97.31 390 LEU A N 1
ATOM 3110 C CA . LEU A 1 390 ? 19.155 4.792 -17.599 1.00 97.31 390 LEU A CA 1
ATOM 3111 C C . LEU A 1 390 ? 20.687 4.767 -17.631 1.00 97.31 390 LEU A C 1
ATOM 3113 O O . LEU A 1 390 ? 21.333 5.753 -17.284 1.00 97.31 390 LEU A O 1
ATOM 3117 N N . PHE A 1 391 ? 21.269 3.663 -18.090 1.00 97.19 391 PHE A N 1
ATOM 3118 C CA . PHE A 1 391 ? 22.704 3.540 -18.332 1.00 97.19 391 PHE A CA 1
ATOM 3119 C C . PHE A 1 391 ? 22.978 3.358 -19.818 1.00 97.19 391 PHE A C 1
ATOM 3121 O O . PHE A 1 391 ? 22.374 2.514 -20.488 1.00 97.19 391 PHE A O 1
ATOM 3128 N N . ILE A 1 392 ? 23.911 4.165 -20.317 1.00 96.12 392 ILE A N 1
ATOM 3129 C CA . ILE A 1 392 ? 24.196 4.330 -21.739 1.00 96.12 392 ILE A CA 1
ATOM 3130 C C . ILE A 1 392 ? 25.685 4.057 -21.990 1.00 96.12 392 ILE A C 1
ATOM 3132 O O . ILE A 1 392 ? 26.522 4.580 -21.251 1.00 96.12 392 ILE A O 1
ATOM 3136 N N . PRO A 1 393 ? 26.059 3.285 -23.024 1.00 94.19 393 PRO A N 1
ATOM 3137 C CA . PRO A 1 393 ? 27.456 3.080 -23.388 1.00 94.19 393 PRO A CA 1
ATOM 3138 C C . PRO A 1 393 ? 28.153 4.404 -23.725 1.00 94.19 393 PRO A C 1
ATOM 3140 O O . PRO A 1 393 ? 27.693 5.182 -24.555 1.00 94.19 393 PRO A O 1
ATOM 3143 N N . ALA A 1 394 ? 29.296 4.656 -23.111 1.00 92.75 394 ALA A N 1
ATOM 3144 C CA . ALA A 1 394 ? 30.116 5.838 -23.335 1.00 92.75 394 ALA A CA 1
ATOM 3145 C C . ALA A 1 394 ? 31.592 5.437 -23.429 1.00 92.75 394 ALA A C 1
ATOM 3147 O O . ALA A 1 394 ? 31.957 4.309 -23.092 1.00 92.75 394 ALA A O 1
ATOM 3148 N N . ARG A 1 395 ? 32.454 6.363 -23.869 1.00 87.88 395 ARG A N 1
ATOM 3149 C CA . ARG A 1 395 ? 33.898 6.107 -24.030 1.00 87.88 395 ARG A CA 1
ATOM 3150 C C . ARG A 1 395 ? 34.543 5.563 -22.747 1.00 87.88 395 ARG A C 1
ATOM 3152 O O . ARG A 1 395 ? 35.289 4.593 -22.809 1.00 87.88 395 ARG A O 1
ATOM 3159 N N . ASP A 1 396 ? 34.158 6.111 -21.594 1.00 85.25 396 ASP A N 1
ATOM 3160 C CA . ASP A 1 396 ? 34.701 5.745 -20.277 1.00 85.25 396 ASP A CA 1
ATOM 3161 C C . ASP A 1 396 ? 33.845 4.711 -19.510 1.00 85.25 396 ASP A C 1
ATOM 3163 O O . ASP A 1 396 ? 33.986 4.537 -18.297 1.00 85.25 396 ASP A O 1
ATOM 3167 N N . GLY A 1 397 ? 32.948 3.990 -20.198 1.00 88.00 397 GLY A N 1
ATOM 3168 C CA . GLY A 1 397 ? 32.126 2.928 -19.611 1.00 88.00 397 GLY A CA 1
ATOM 3169 C C . GLY A 1 397 ? 30.629 3.157 -19.786 1.00 88.00 397 GLY A C 1
ATOM 3170 O O . GLY A 1 397 ? 30.131 3.149 -20.905 1.00 88.00 397 GLY A O 1
ATOM 3171 N N . LEU A 1 398 ? 29.896 3.292 -18.679 1.00 93.31 398 LEU A N 1
ATOM 3172 C CA . LEU A 1 398 ? 28.453 3.538 -18.689 1.00 93.31 398 LEU A CA 1
ATOM 3173 C C . LEU A 1 398 ? 28.171 4.930 -18.126 1.00 93.31 398 LEU A C 1
ATOM 3175 O O . LEU A 1 398 ? 28.522 5.223 -16.985 1.00 93.31 398 LEU A O 1
ATOM 3179 N N . LYS A 1 399 ? 27.530 5.774 -18.933 1.00 94.50 399 LYS A N 1
ATOM 3180 C CA . LYS A 1 399 ? 26.979 7.065 -18.527 1.00 94.50 399 LYS A CA 1
ATOM 3181 C C . LYS A 1 399 ? 25.625 6.827 -17.862 1.00 94.50 399 LYS A C 1
ATOM 3183 O O . LYS A 1 399 ? 24.755 6.204 -18.465 1.00 94.50 399 LYS A O 1
ATOM 3188 N N . GLU A 1 400 ? 25.461 7.318 -16.638 1.00 94.81 400 GLU A N 1
ATOM 3189 C CA . GLU A 1 400 ? 24.193 7.278 -15.902 1.00 94.81 400 GLU A CA 1
ATOM 3190 C C . GLU A 1 400 ? 23.351 8.520 -16.228 1.00 94.81 400 GLU A C 1
ATOM 3192 O O . GLU A 1 400 ? 23.867 9.639 -16.305 1.00 94.81 400 GLU A O 1
ATOM 3197 N N . LEU A 1 401 ? 22.052 8.317 -16.429 1.00 93.44 401 LEU A N 1
ATOM 3198 C CA . LEU A 1 401 ? 21.089 9.344 -16.795 1.00 93.44 401 LEU A CA 1
ATOM 3199 C C . LEU A 1 401 ? 19.730 9.054 -16.149 1.00 93.44 401 LEU A C 1
ATOM 3201 O O . LEU A 1 401 ? 19.297 7.909 -16.069 1.00 93.44 401 LEU A O 1
ATOM 3205 N N . GLY A 1 402 ? 19.033 10.088 -15.684 1.00 91.50 402 GLY A N 1
ATOM 3206 C CA . GLY A 1 402 ? 17.686 9.949 -15.130 1.00 91.50 402 GLY A CA 1
ATOM 3207 C C . GLY A 1 402 ? 16.613 10.294 -16.158 1.00 91.50 402 GLY A C 1
ATOM 3208 O O . GLY A 1 402 ? 16.707 11.331 -16.814 1.00 91.50 402 GLY A O 1
ATOM 3209 N N . LEU A 1 403 ? 15.548 9.489 -16.239 1.00 90.56 403 LEU A N 1
ATOM 3210 C CA . LEU A 1 403 ? 14.356 9.838 -17.034 1.00 90.56 403 LEU A CA 1
ATOM 3211 C C . LEU A 1 403 ? 13.544 11.001 -16.425 1.00 90.56 403 LEU A C 1
ATOM 3213 O O . LEU A 1 403 ? 12.648 11.537 -17.069 1.00 90.56 403 LEU A O 1
ATOM 3217 N N . GLY A 1 404 ? 13.870 11.425 -15.200 1.00 86.12 404 GLY A N 1
ATOM 3218 C CA . GLY A 1 404 ? 13.177 12.498 -14.486 1.00 86.12 404 GLY A CA 1
ATOM 3219 C C . GLY A 1 404 ? 12.029 11.992 -13.611 1.00 86.12 404 GLY A C 1
ATOM 3220 O O . GLY A 1 404 ? 12.022 10.843 -13.157 1.00 86.12 404 GLY A O 1
ATOM 3221 N N . ILE A 1 405 ? 11.089 12.883 -13.295 1.00 83.00 405 ILE A N 1
ATOM 3222 C CA . ILE A 1 405 ? 9.858 12.537 -12.576 1.00 83.00 405 ILE A CA 1
ATOM 3223 C C . ILE A 1 405 ? 8.758 12.333 -13.626 1.00 83.00 405 ILE A C 1
ATOM 3225 O O . ILE A 1 405 ? 8.546 13.240 -14.432 1.00 83.00 405 ILE A O 1
ATOM 3229 N N . PRO A 1 406 ? 8.067 11.180 -13.627 1.00 80.12 406 PRO A N 1
ATOM 3230 C CA . PRO A 1 406 ? 6.958 10.926 -14.538 1.00 80.12 406 PRO A CA 1
ATOM 3231 C C . PRO A 1 406 ? 5.875 12.007 -14.454 1.00 80.12 406 PRO A C 1
ATOM 3233 O O . PRO A 1 406 ? 5.475 12.408 -13.359 1.00 80.12 406 PRO A O 1
ATOM 3236 N N . THR A 1 407 ? 5.359 12.447 -15.603 1.00 80.25 407 THR A N 1
ATOM 3237 C CA . THR A 1 407 ? 4.179 13.323 -15.631 1.00 80.25 407 THR A CA 1
ATOM 3238 C C . THR A 1 407 ? 2.935 12.501 -15.297 1.00 80.25 407 THR A C 1
ATOM 3240 O O . THR A 1 407 ? 2.732 11.415 -15.854 1.00 80.25 407 THR A O 1
ATOM 3243 N N . TYR A 1 408 ? 2.104 13.015 -14.387 1.00 75.12 408 TYR A N 1
ATOM 3244 C CA . TYR A 1 408 ? 0.876 12.350 -13.950 1.00 75.12 408 TYR A CA 1
ATOM 3245 C C . TYR A 1 408 ? -0.095 12.136 -15.122 1.00 75.12 408 TYR A C 1
ATOM 3247 O O . TYR A 1 408 ? -0.330 13.048 -15.913 1.00 75.12 408 TYR A O 1
ATOM 3255 N N . GLY A 1 409 ? -0.672 10.935 -15.220 1.00 71.88 409 GLY A N 1
ATOM 3256 C CA . GLY A 1 409 ? -1.657 10.579 -16.251 1.00 71.88 409 GLY A CA 1
ATOM 3257 C C . GLY A 1 409 ? -1.085 10.231 -17.631 1.00 71.88 409 GLY A C 1
ATOM 3258 O O . GLY A 1 409 ? -1.852 9.922 -18.538 1.00 71.88 409 GLY A O 1
ATOM 3259 N N . GLU A 1 410 ? 0.236 10.252 -17.813 1.00 75.81 410 GLU A N 1
ATOM 3260 C CA . GLU A 1 410 ? 0.857 9.777 -19.050 1.00 75.81 410 GLU A CA 1
ATOM 3261 C C . GLU A 1 410 ? 0.970 8.242 -19.053 1.00 75.81 410 GLU A C 1
ATOM 3263 O O . GLU A 1 410 ? 1.537 7.643 -18.137 1.00 75.81 410 GLU A O 1
ATOM 3268 N N . GLU A 1 411 ? 0.436 7.610 -20.103 1.00 79.38 411 GLU A N 1
ATOM 3269 C CA . GLU A 1 411 ? 0.394 6.147 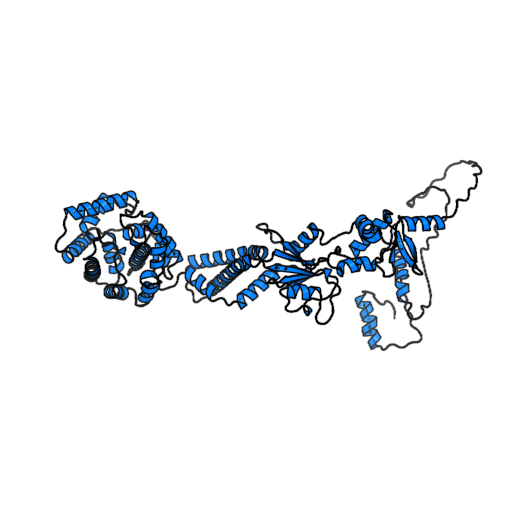-20.275 1.00 79.38 411 GLU A CA 1
ATOM 3270 C C . GLU A 1 411 ? 1.426 5.622 -21.285 1.00 79.38 411 GLU A C 1
ATOM 3272 O O . GLU A 1 411 ? 1.283 4.522 -21.824 1.00 79.38 411 GLU A O 1
ATOM 3277 N N . ARG A 1 412 ? 2.462 6.410 -21.584 1.00 86.56 412 ARG A N 1
ATOM 3278 C CA . ARG A 1 412 ? 3.465 6.027 -22.576 1.00 86.56 412 ARG A CA 1
ATOM 3279 C C . ARG A 1 412 ? 4.230 4.767 -22.117 1.00 86.56 412 ARG A C 1
ATOM 3281 O O . ARG A 1 412 ? 4.540 4.644 -20.932 1.00 86.56 412 ARG A O 1
ATOM 3288 N N . PRO A 1 413 ? 4.531 3.819 -23.026 1.00 92.19 413 PRO A N 1
ATOM 3289 C CA . PRO A 1 413 ? 5.405 2.690 -22.716 1.00 92.19 413 PRO A CA 1
ATOM 3290 C C . PRO A 1 413 ? 6.809 3.144 -22.294 1.00 92.19 413 PRO A C 1
ATOM 3292 O O . PRO A 1 413 ? 7.336 4.120 -22.833 1.00 92.19 413 PRO A O 1
ATOM 3295 N N . LEU A 1 414 ? 7.439 2.408 -21.374 1.00 93.56 414 LEU A N 1
ATOM 3296 C CA . LEU A 1 414 ? 8.762 2.743 -20.830 1.00 93.56 414 LEU A CA 1
ATOM 3297 C C . LEU A 1 414 ? 9.844 2.794 -21.915 1.00 93.56 414 LEU A C 1
ATOM 3299 O O . LEU A 1 414 ? 10.732 3.640 -21.872 1.00 93.56 414 LEU A O 1
ATOM 3303 N N . ASP A 1 415 ? 9.777 1.901 -22.899 1.00 95.31 415 ASP A N 1
ATOM 3304 C CA . ASP A 1 415 ? 10.734 1.850 -24.003 1.00 95.31 415 ASP A CA 1
ATOM 3305 C C . ASP A 1 415 ? 10.626 3.061 -24.938 1.00 95.31 415 ASP A C 1
ATOM 3307 O O . ASP A 1 415 ? 11.646 3.552 -25.420 1.00 95.31 415 ASP A O 1
ATOM 3311 N N . GLU A 1 416 ? 9.420 3.592 -25.138 1.00 93.94 416 GLU A N 1
ATOM 3312 C CA . GLU A 1 416 ? 9.204 4.821 -25.909 1.00 93.94 416 GLU A CA 1
ATOM 3313 C C . GLU A 1 416 ? 9.658 6.065 -25.129 1.00 93.94 416 GLU A C 1
ATOM 3315 O O . GLU A 1 416 ? 10.230 6.984 -25.711 1.00 93.94 416 GLU A O 1
ATOM 3320 N N . GLU A 1 417 ? 9.462 6.097 -23.805 1.00 92.94 417 GLU A N 1
ATOM 3321 C CA . GLU A 1 417 ? 10.007 7.165 -22.950 1.00 92.94 417 GLU A CA 1
ATOM 3322 C C . GLU A 1 417 ? 11.537 7.192 -22.980 1.00 92.94 417 GLU A C 1
ATOM 3324 O O . GLU A 1 417 ? 12.137 8.255 -23.150 1.00 92.94 417 GLU A O 1
ATOM 3329 N N . 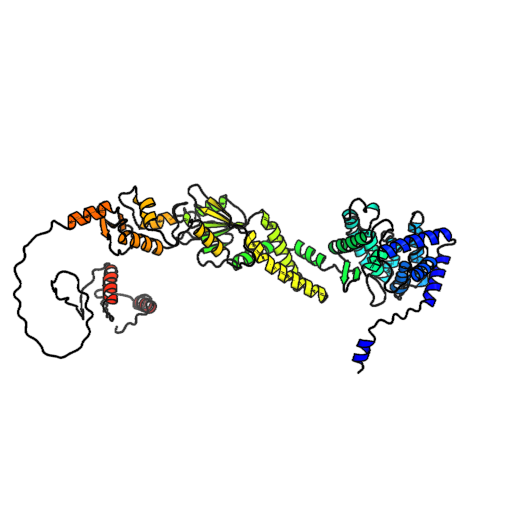VAL A 1 418 ? 12.169 6.020 -22.874 1.00 95.69 418 VAL A N 1
ATOM 3330 C CA . VAL A 1 418 ? 13.624 5.887 -23.001 1.00 95.69 418 VAL A CA 1
ATOM 3331 C C . VAL A 1 418 ? 14.087 6.335 -24.383 1.00 95.69 418 VAL A C 1
ATOM 3333 O O . VAL A 1 418 ? 15.043 7.102 -24.475 1.00 95.69 418 VAL A O 1
ATOM 3336 N N . TYR A 1 419 ? 13.417 5.902 -25.455 1.00 95.38 419 TYR A N 1
ATOM 3337 C CA . TYR A 1 419 ? 13.784 6.293 -26.815 1.00 95.38 419 TYR A CA 1
ATOM 3338 C C . TYR A 1 419 ? 13.725 7.812 -27.010 1.00 95.38 419 TYR A C 1
ATOM 3340 O O . TYR A 1 419 ? 14.686 8.405 -27.496 1.00 95.38 419 TYR A O 1
ATOM 3348 N N . GLU A 1 420 ? 12.634 8.462 -26.597 1.00 92.94 420 GLU A N 1
ATOM 3349 C CA . GLU A 1 420 ? 12.513 9.918 -26.721 1.00 92.94 420 GLU A CA 1
ATOM 3350 C C . GLU A 1 420 ? 13.549 10.648 -25.864 1.00 92.94 420 GLU A C 1
ATOM 3352 O O . GLU A 1 420 ? 14.107 11.649 -26.311 1.00 92.94 420 GLU A O 1
ATOM 3357 N N . LYS A 1 421 ? 13.884 10.131 -24.675 1.00 93.81 421 LYS A N 1
ATOM 3358 C CA . LYS A 1 421 ? 14.950 10.713 -23.853 1.00 93.81 421 LYS A CA 1
ATOM 3359 C C . LYS A 1 421 ? 16.318 10.605 -24.529 1.00 93.81 421 LYS A C 1
ATOM 3361 O O . LYS A 1 421 ? 17.047 11.591 -24.579 1.00 93.81 421 LYS A O 1
ATOM 3366 N N . LEU A 1 422 ? 16.640 9.444 -25.098 1.00 94.12 422 LEU A N 1
ATOM 3367 C CA . LEU A 1 422 ? 17.876 9.233 -25.856 1.00 94.12 422 LEU A CA 1
ATOM 3368 C C . LEU A 1 422 ? 17.949 10.126 -27.103 1.00 94.12 422 LEU A C 1
ATOM 3370 O O . LEU A 1 422 ? 19.027 10.599 -27.451 1.00 94.12 422 LEU A O 1
ATOM 3374 N N . ARG A 1 423 ? 16.812 10.379 -27.757 1.00 93.88 423 ARG A N 1
ATOM 3375 C CA . ARG A 1 423 ? 16.716 11.280 -28.911 1.00 93.88 423 ARG A CA 1
ATOM 3376 C C . ARG A 1 423 ? 16.922 12.744 -28.522 1.00 93.88 423 ARG A C 1
ATOM 3378 O O . ARG A 1 423 ? 17.643 13.455 -29.207 1.00 93.88 423 ARG A O 1
ATOM 3385 N N . LEU A 1 424 ? 16.288 13.191 -27.436 1.00 92.19 424 LEU A N 1
ATOM 3386 C CA . LEU A 1 424 ? 16.386 14.572 -26.948 1.00 92.19 424 LEU A CA 1
ATOM 3387 C C . LEU A 1 424 ? 17.784 14.922 -26.427 1.00 92.19 424 LEU A C 1
ATOM 3389 O O . LEU A 1 424 ? 18.186 16.076 -26.522 1.00 92.19 424 LEU A O 1
ATOM 3393 N N . ASP A 1 425 ? 18.505 13.938 -25.890 1.00 90.81 425 ASP A N 1
ATOM 3394 C CA . ASP A 1 425 ? 19.860 14.115 -25.361 1.00 90.81 425 ASP A CA 1
ATOM 3395 C C . ASP A 1 425 ? 20.957 13.825 -26.415 1.00 90.81 425 ASP A C 1
ATOM 3397 O O . ASP A 1 425 ? 22.124 13.669 -26.054 1.00 90.81 425 ASP A O 1
ATOM 3401 N N . ASP A 1 426 ? 20.591 13.727 -27.704 1.00 89.94 426 ASP A N 1
ATOM 3402 C CA . ASP A 1 426 ? 21.475 13.436 -28.850 1.00 89.94 426 ASP A CA 1
ATOM 3403 C C . ASP A 1 426 ? 22.285 12.119 -28.733 1.00 89.94 426 ASP A C 1
ATOM 3405 O O . ASP A 1 426 ? 23.287 11.907 -29.422 1.00 89.94 426 ASP A O 1
ATOM 3409 N N . GLU A 1 427 ? 21.840 11.185 -27.885 1.00 91.38 427 GLU A N 1
ATOM 3410 C CA . GLU A 1 427 ? 22.435 9.848 -27.725 1.00 91.38 427 GLU A CA 1
ATOM 3411 C C . GLU A 1 427 ? 22.058 8.908 -28.878 1.00 91.38 427 GLU A C 1
ATOM 3413 O O . GLU A 1 427 ? 22.785 7.947 -29.170 1.00 91.38 427 GLU A O 1
ATOM 3418 N N . ILE A 1 428 ? 20.922 9.187 -29.525 1.00 92.75 428 ILE A N 1
ATOM 3419 C CA . ILE A 1 428 ? 20.412 8.528 -30.726 1.00 92.75 428 ILE A CA 1
ATOM 3420 C C . ILE A 1 428 ? 19.967 9.592 -31.736 1.00 92.75 428 ILE A C 1
ATOM 3422 O O . ILE A 1 428 ? 19.203 10.491 -31.397 1.00 92.75 428 ILE A O 1
ATOM 3426 N N . LEU A 1 429 ? 20.361 9.433 -33.002 1.00 91.25 429 LEU A N 1
ATOM 3427 C CA . LEU A 1 429 ? 19.953 10.300 -34.104 1.00 91.25 429 LEU A CA 1
ATOM 3428 C C . LEU A 1 429 ? 19.068 9.563 -35.114 1.00 91.25 429 LEU A C 1
ATOM 3430 O O . LEU A 1 429 ? 19.441 8.518 -35.652 1.00 91.25 429 LEU A O 1
ATOM 3434 N N . GLU A 1 430 ? 17.917 10.157 -35.430 1.00 90.56 430 GLU A N 1
ATOM 3435 C CA . GLU A 1 430 ? 17.024 9.681 -36.498 1.00 90.56 430 GLU A CA 1
ATOM 3436 C C . GLU A 1 430 ? 17.514 10.079 -37.896 1.00 90.56 430 GLU A C 1
ATOM 3438 O O . GLU A 1 430 ? 17.232 9.396 -38.877 1.00 90.56 430 GLU A O 1
ATOM 3443 N N . SER A 1 431 ? 18.293 11.156 -37.974 1.00 90.00 431 SER A N 1
ATOM 3444 C CA . SER A 1 431 ? 18.927 11.667 -39.187 1.00 90.00 431 SER A CA 1
ATOM 3445 C C . SER A 1 431 ? 20.279 12.267 -38.836 1.00 90.00 431 SER A C 1
ATOM 3447 O O . SER A 1 431 ? 20.400 12.930 -37.804 1.00 90.00 431 SER A O 1
ATOM 3449 N N . ILE A 1 432 ? 21.278 12.098 -39.700 1.00 89.38 432 ILE A N 1
ATOM 3450 C CA . ILE A 1 432 ? 22.590 12.715 -39.513 1.00 89.38 432 ILE A CA 1
ATOM 3451 C C . ILE A 1 432 ? 22.762 13.909 -40.451 1.00 89.38 432 ILE A C 1
ATOM 3453 O O . ILE A 1 432 ? 22.580 13.803 -41.662 1.00 89.38 432 ILE A O 1
ATOM 3457 N N . ALA A 1 433 ? 23.124 15.061 -39.886 1.00 90.88 433 ALA A N 1
ATOM 3458 C CA . ALA A 1 433 ? 23.375 16.256 -40.677 1.00 90.88 433 ALA A CA 1
ATOM 3459 C C . ALA A 1 433 ? 24.688 16.110 -41.474 1.00 90.88 433 ALA A C 1
ATOM 3461 O O . ALA A 1 433 ? 25.714 15.746 -40.889 1.00 90.88 433 ALA A O 1
ATOM 3462 N N . PRO A 1 434 ? 24.720 16.489 -42.765 1.00 90.50 434 PRO A N 1
ATOM 3463 C CA . PRO A 1 434 ? 25.932 16.412 -43.579 1.00 90.50 434 PRO A CA 1
ATOM 3464 C C . PRO A 1 434 ? 27.143 17.139 -42.982 1.00 90.50 434 PRO A C 1
ATOM 3466 O O . PRO A 1 434 ? 28.279 16.689 -43.102 1.00 90.50 434 PRO A O 1
ATOM 3469 N N . LEU A 1 435 ? 26.911 18.260 -42.293 1.00 89.69 435 LEU A N 1
ATOM 3470 C CA . LEU A 1 435 ? 27.984 19.018 -41.652 1.00 89.69 435 LEU A CA 1
ATOM 3471 C C . LEU A 1 435 ? 28.665 18.221 -40.529 1.00 89.69 435 LEU A C 1
ATOM 3473 O O . LEU A 1 435 ? 29.877 18.308 -40.378 1.00 89.69 435 LEU A O 1
ATOM 3477 N N . VAL A 1 436 ? 27.911 17.399 -39.788 1.00 88.31 436 VAL A N 1
ATOM 3478 C CA . VAL A 1 436 ? 28.472 16.515 -38.752 1.00 88.31 436 VAL A CA 1
ATOM 3479 C C . VAL A 1 436 ? 29.378 15.468 -39.391 1.00 88.31 436 VAL A C 1
ATOM 3481 O O . VAL A 1 436 ? 30.464 15.218 -38.877 1.00 88.31 436 VAL A O 1
ATOM 3484 N N . ILE A 1 437 ? 28.978 14.909 -40.540 1.00 89.12 437 ILE A N 1
ATOM 3485 C CA . ILE A 1 437 ? 29.805 13.959 -41.298 1.00 89.12 437 ILE A CA 1
ATOM 3486 C C . ILE A 1 437 ? 31.144 14.607 -41.678 1.00 89.12 437 ILE A C 1
ATOM 3488 O O . ILE A 1 437 ? 32.209 14.053 -41.400 1.00 89.12 437 ILE A O 1
ATOM 3492 N N . LYS A 1 438 ? 31.088 15.816 -42.248 1.00 89.44 438 LYS A N 1
ATOM 3493 C CA . LYS A 1 438 ? 32.273 16.573 -42.662 1.00 89.44 438 LYS A CA 1
ATOM 3494 C C . LYS A 1 438 ? 33.202 16.881 -41.483 1.00 89.44 438 LYS A C 1
ATOM 3496 O O . LYS A 1 438 ? 34.376 16.529 -41.515 1.00 89.44 438 LYS A O 1
ATOM 3501 N N . GLU A 1 439 ? 32.679 17.537 -40.452 1.00 89.06 439 GLU A N 1
ATOM 3502 C CA . GLU A 1 439 ? 33.500 18.084 -39.368 1.00 89.06 439 GLU A CA 1
ATOM 3503 C C . GLU A 1 439 ? 34.031 17.008 -38.419 1.00 89.06 439 GLU A C 1
ATOM 3505 O O . GLU A 1 439 ? 35.157 17.125 -37.940 1.00 89.06 439 GLU A O 1
ATOM 3510 N N . ARG A 1 440 ? 33.242 15.962 -38.140 1.00 85.75 440 ARG A N 1
ATOM 3511 C CA . ARG A 1 440 ? 33.603 14.941 -37.146 1.00 85.75 440 ARG A CA 1
ATOM 3512 C C . ARG A 1 440 ? 34.385 13.774 -37.732 1.00 85.75 440 ARG A C 1
ATOM 3514 O O . ARG A 1 440 ? 35.214 13.212 -37.025 1.00 85.75 440 ARG A O 1
ATOM 3521 N N . TYR A 1 441 ? 34.110 13.388 -38.977 1.00 87.56 441 TYR A N 1
ATOM 3522 C CA . TYR A 1 441 ? 34.680 12.166 -39.549 1.00 87.56 441 TYR A CA 1
ATOM 3523 C C . TYR A 1 441 ? 35.682 12.435 -40.673 1.00 87.56 441 TYR A C 1
ATOM 3525 O O . TYR A 1 441 ? 36.679 11.728 -40.762 1.00 87.56 441 TYR A O 1
ATOM 3533 N N . LEU A 1 442 ? 35.452 13.452 -41.510 1.00 89.31 442 LEU A N 1
ATOM 3534 C CA . LEU A 1 442 ? 36.270 13.700 -42.704 1.00 89.31 442 LEU A CA 1
ATOM 3535 C C . LEU A 1 442 ? 37.391 14.731 -42.499 1.00 89.31 442 LEU A C 1
ATOM 3537 O O . LEU A 1 442 ? 38.371 14.714 -43.229 1.00 89.31 442 LEU A O 1
ATOM 3541 N N . ARG A 1 443 ? 37.268 15.635 -41.520 1.00 87.00 443 ARG A N 1
ATOM 3542 C CA . ARG A 1 443 ? 38.147 16.809 -41.357 1.00 87.00 443 ARG A CA 1
ATOM 3543 C C . ARG A 1 443 ? 39.651 16.504 -41.310 1.00 87.00 443 ARG A C 1
ATOM 3545 O O . ARG A 1 443 ? 40.436 17.297 -41.819 1.00 87.00 443 ARG A O 1
ATOM 3552 N N . GLU A 1 444 ? 40.044 15.400 -40.682 1.00 84.75 444 GLU A N 1
ATOM 3553 C CA . GLU A 1 444 ? 41.453 15.001 -40.508 1.00 84.75 444 GLU A CA 1
ATOM 3554 C C . GLU A 1 444 ? 41.838 13.788 -41.371 1.00 84.75 444 GLU A C 1
ATOM 3556 O O . GLU A 1 444 ? 42.907 13.213 -41.185 1.00 84.75 444 GLU A O 1
ATOM 3561 N N . GLN A 1 445 ? 40.965 13.369 -42.291 1.00 85.88 445 GLN A N 1
ATOM 3562 C CA . GLN A 1 445 ? 41.127 12.150 -43.081 1.00 85.88 445 GLN A CA 1
ATOM 3563 C C . GLN A 1 445 ? 41.129 12.470 -44.578 1.00 85.88 445 GLN A C 1
ATOM 3565 O O . GLN A 1 445 ? 40.347 13.291 -45.053 1.00 85.88 445 GLN A O 1
ATOM 3570 N N . GLU A 1 446 ? 41.975 11.783 -45.347 1.00 83.25 446 GLU A N 1
ATOM 3571 C CA . GLU A 1 446 ? 41.978 11.912 -46.813 1.00 83.25 446 GLU A CA 1
ATOM 3572 C C . GLU A 1 446 ? 40.733 11.284 -47.453 1.00 83.25 446 GLU A C 1
ATOM 3574 O O . GLU A 1 446 ? 40.302 11.706 -48.526 1.00 83.25 446 GLU A O 1
ATOM 3579 N N . TYR A 1 447 ? 40.149 10.282 -46.794 1.00 89.06 447 TYR A N 1
ATOM 3580 C CA . TYR A 1 447 ? 38.863 9.685 -47.127 1.00 89.06 447 TYR A CA 1
ATOM 3581 C C . TYR A 1 447 ? 38.321 8.892 -45.932 1.00 89.06 447 TYR A C 1
ATOM 3583 O O . TYR A 1 447 ? 39.067 8.530 -45.023 1.00 89.06 447 TYR A O 1
ATOM 3591 N N . VAL A 1 448 ? 37.025 8.575 -45.942 1.00 90.38 448 VAL A N 1
ATOM 3592 C CA . VAL A 1 448 ? 36.402 7.708 -44.929 1.00 90.38 448 VAL A CA 1
ATOM 3593 C C . VAL A 1 448 ? 35.507 6.671 -45.590 1.00 90.38 448 VAL A C 1
ATOM 3595 O O . VAL A 1 448 ? 34.675 7.012 -46.426 1.00 90.38 448 VAL A O 1
ATOM 3598 N N . LEU A 1 449 ? 35.636 5.403 -45.197 1.00 91.00 449 LEU A N 1
ATOM 3599 C CA . LEU A 1 449 ? 34.773 4.331 -45.691 1.00 91.00 449 LEU A CA 1
ATOM 3600 C C . LEU A 1 449 ? 33.357 4.452 -45.119 1.00 91.00 449 LEU A C 1
ATOM 3602 O O . LEU A 1 449 ? 33.148 4.509 -43.905 1.00 91.00 449 LEU A O 1
ATOM 3606 N N . THR A 1 450 ? 32.370 4.433 -46.006 1.00 88.62 450 THR A N 1
ATOM 3607 C CA . THR A 1 450 ? 30.950 4.558 -45.650 1.00 88.62 450 THR A CA 1
ATOM 3608 C C . THR A 1 450 ? 30.451 3.388 -44.797 1.00 88.62 450 THR A C 1
ATOM 3610 O O . THR A 1 450 ? 29.729 3.597 -43.821 1.00 88.62 450 THR A O 1
ATOM 3613 N N . GLU A 1 451 ? 30.903 2.163 -45.088 1.00 88.00 451 GLU A N 1
ATOM 3614 C CA . GLU A 1 451 ? 30.616 0.984 -44.264 1.00 88.00 451 GLU A CA 1
ATOM 3615 C C . GLU A 1 451 ? 31.180 1.139 -42.841 1.00 88.00 451 GLU A C 1
ATOM 3617 O O . GLU A 1 451 ? 30.497 0.839 -41.858 1.00 88.00 451 GLU A O 1
ATOM 3622 N N . GLN A 1 452 ? 32.412 1.646 -42.713 1.00 87.31 452 GLN A N 1
ATOM 3623 C CA . GLN A 1 452 ? 33.050 1.845 -41.410 1.00 87.31 452 GLN A CA 1
ATOM 3624 C C . GLN A 1 452 ? 32.304 2.882 -40.572 1.00 87.31 452 GLN A C 1
ATOM 3626 O O . GLN A 1 452 ? 32.150 2.674 -39.373 1.00 87.31 452 GLN A O 1
ATOM 3631 N N . LEU A 1 453 ? 31.785 3.949 -41.186 1.00 85.81 453 LEU A N 1
ATOM 3632 C CA . LEU A 1 453 ? 30.955 4.945 -40.499 1.00 85.81 453 LEU A CA 1
ATOM 3633 C C . LEU A 1 453 ? 29.680 4.332 -39.926 1.00 85.81 453 LEU A C 1
ATOM 3635 O O . LEU A 1 453 ? 29.387 4.496 -38.738 1.00 85.81 453 LEU A O 1
ATOM 3639 N N . ALA A 1 454 ? 28.958 3.571 -40.751 1.00 84.81 454 ALA A N 1
ATOM 3640 C CA . ALA A 1 454 ? 27.734 2.906 -40.327 1.00 84.81 454 ALA A CA 1
ATOM 3641 C C . ALA A 1 454 ? 27.997 1.876 -39.211 1.00 84.81 454 ALA A C 1
ATOM 3643 O O . ALA A 1 454 ? 27.200 1.751 -38.281 1.00 84.81 454 ALA A O 1
ATOM 3644 N N . GLN A 1 455 ? 29.131 1.168 -39.262 1.00 87.25 455 GLN A N 1
ATOM 3645 C CA . GLN A 1 455 ? 29.521 0.191 -38.242 1.00 87.25 455 GLN A CA 1
ATOM 3646 C C . GLN A 1 455 ? 30.066 0.840 -36.960 1.00 87.25 455 GLN A C 1
ATOM 3648 O O . GLN A 1 455 ? 29.809 0.326 -35.871 1.00 87.25 455 GLN A O 1
ATOM 3653 N N . ALA A 1 456 ? 30.787 1.960 -37.052 1.00 86.81 456 ALA A N 1
ATOM 3654 C CA . ALA A 1 456 ? 31.400 2.633 -35.906 1.00 86.81 456 ALA A CA 1
ATOM 3655 C C . ALA A 1 456 ? 30.353 3.061 -34.871 1.00 86.81 456 ALA A C 1
ATOM 3657 O O . ALA A 1 456 ? 30.532 2.813 -33.678 1.00 86.81 456 ALA A O 1
ATOM 3658 N N . GLY A 1 457 ? 29.215 3.599 -35.327 1.00 85.88 457 GLY A N 1
ATOM 3659 C CA . GLY A 1 457 ? 28.102 3.980 -34.452 1.00 85.88 457 GLY A CA 1
ATOM 3660 C C . GLY A 1 457 ? 27.475 2.806 -33.689 1.00 85.88 457 GLY A C 1
ATOM 3661 O O . GLY A 1 457 ? 26.881 3.010 -32.636 1.00 85.88 457 GLY A O 1
ATOM 3662 N N . LEU A 1 458 ? 27.637 1.570 -34.169 1.00 89.38 458 LEU A N 1
ATOM 3663 C CA . LEU A 1 458 ? 27.115 0.362 -33.517 1.00 89.38 458 LEU A CA 1
ATOM 3664 C C . LEU A 1 458 ? 28.159 -0.331 -32.627 1.00 89.38 458 LEU A C 1
ATOM 3666 O O . LEU A 1 458 ? 27.796 -0.995 -31.653 1.00 89.38 458 LEU A O 1
ATOM 3670 N N . ARG A 1 459 ? 29.447 -0.192 -32.965 1.00 91.56 459 ARG A N 1
ATOM 3671 C CA . ARG A 1 459 ? 30.561 -0.930 -32.349 1.00 91.56 459 ARG A CA 1
ATOM 3672 C C . ARG A 1 459 ? 31.348 -0.151 -31.306 1.00 91.56 459 ARG A C 1
ATOM 3674 O O . ARG A 1 459 ? 32.009 -0.772 -30.484 1.00 91.56 459 ARG A O 1
ATOM 3681 N N . THR A 1 460 ? 31.318 1.177 -31.338 1.00 90.12 460 THR A N 1
ATOM 3682 C CA . THR A 1 460 ? 32.209 1.994 -30.507 1.00 90.12 460 THR A CA 1
ATOM 3683 C C . THR A 1 460 ? 31.406 2.764 -29.458 1.00 90.12 460 THR A C 1
ATOM 3685 O O . THR A 1 460 ? 30.646 3.663 -29.820 1.00 90.12 460 THR A O 1
ATOM 3688 N N . PRO A 1 461 ? 31.550 2.454 -28.154 1.00 89.06 461 PRO A N 1
ATOM 3689 C CA . PRO A 1 461 ? 30.889 3.196 -27.085 1.00 89.06 461 PRO A CA 1
ATOM 3690 C C . PRO A 1 461 ? 31.198 4.698 -27.131 1.00 89.06 461 PRO A C 1
ATOM 3692 O O . PRO A 1 461 ? 32.353 5.108 -27.236 1.00 89.06 461 PRO A O 1
ATOM 3695 N N . GLY A 1 462 ? 30.155 5.524 -27.036 1.00 84.19 462 GLY A N 1
ATOM 3696 C CA . GLY A 1 462 ? 30.260 6.986 -27.120 1.00 84.19 462 GLY A CA 1
ATOM 3697 C C . GLY A 1 462 ? 30.381 7.555 -28.540 1.00 84.19 462 GLY A C 1
ATOM 3698 O O . GLY A 1 462 ? 30.418 8.777 -28.694 1.00 84.19 462 GLY A O 1
ATOM 3699 N N . GLU A 1 463 ? 30.408 6.717 -29.581 1.00 88.06 463 GLU A N 1
ATOM 3700 C CA . GLU A 1 463 ? 30.126 7.189 -30.936 1.00 88.06 463 GLU A CA 1
ATOM 3701 C C . GLU A 1 463 ? 28.629 7.415 -31.144 1.00 88.06 463 GLU A C 1
ATOM 3703 O O . GLU A 1 463 ? 27.779 6.805 -30.490 1.00 88.06 463 GLU A O 1
ATOM 3708 N N . THR A 1 464 ? 28.315 8.323 -32.065 1.00 84.50 464 THR A N 1
ATOM 3709 C CA . THR A 1 464 ? 26.937 8.699 -32.377 1.00 84.50 464 THR A CA 1
ATOM 3710 C C . THR A 1 464 ? 26.170 7.521 -32.973 1.00 84.50 464 THR A C 1
ATOM 3712 O O . THR A 1 464 ? 26.597 6.914 -33.958 1.00 84.50 464 THR A O 1
ATOM 3715 N N . ARG A 1 465 ? 25.008 7.213 -32.386 1.00 90.69 465 ARG A N 1
ATOM 3716 C CA . ARG A 1 465 ? 24.135 6.115 -32.815 1.00 90.69 465 ARG A CA 1
ATOM 3717 C C . ARG A 1 465 ? 23.093 6.636 -33.785 1.00 90.69 465 ARG A C 1
ATOM 3719 O O . ARG A 1 465 ? 22.135 7.284 -33.382 1.00 90.69 465 ARG A O 1
ATOM 3726 N N . VAL A 1 466 ? 23.259 6.338 -35.063 1.00 87.25 466 VAL A N 1
ATOM 3727 C CA . VAL A 1 466 ? 22.245 6.642 -36.075 1.00 87.25 466 VAL A CA 1
ATOM 3728 C C . VAL A 1 466 ? 21.326 5.427 -36.211 1.00 87.25 466 VAL A C 1
ATOM 3730 O O . VAL A 1 466 ? 21.806 4.323 -36.462 1.00 87.25 466 VAL A O 1
ATOM 3733 N N . VAL A 1 467 ? 20.016 5.615 -36.018 1.00 83.75 467 VAL A N 1
ATOM 3734 C CA . VAL A 1 467 ? 19.038 4.512 -35.851 1.00 83.75 467 VAL A CA 1
ATOM 3735 C C . VAL A 1 467 ? 18.902 3.592 -37.056 1.00 83.75 467 VAL A C 1
ATOM 3737 O O . VAL A 1 467 ? 18.480 2.448 -36.908 1.00 83.75 467 VAL A O 1
ATOM 3740 N N . SER A 1 468 ? 19.189 4.093 -38.257 1.00 83.69 468 SER A N 1
ATOM 3741 C CA . SER A 1 468 ? 18.936 3.355 -39.486 1.00 83.69 468 SER A CA 1
ATOM 3742 C C . SER A 1 468 ? 20.027 3.561 -40.522 1.00 83.69 468 SER A C 1
ATOM 3744 O O . SER A 1 468 ? 20.658 4.614 -40.619 1.00 83.69 468 SER A O 1
ATOM 3746 N N . ARG A 1 469 ? 20.192 2.537 -41.356 1.00 84.75 469 ARG A N 1
ATOM 3747 C CA . ARG A 1 469 ? 21.021 2.587 -42.559 1.00 84.75 469 ARG A CA 1
ATOM 3748 C C . ARG A 1 469 ? 20.579 3.713 -43.504 1.00 84.75 469 ARG A C 1
ATOM 3750 O O . ARG A 1 469 ? 21.408 4.484 -43.970 1.00 84.75 469 ARG A O 1
ATOM 3757 N N . ALA A 1 470 ? 19.267 3.854 -43.691 1.00 86.31 470 ALA A N 1
ATOM 3758 C CA . ALA A 1 470 ? 18.668 4.888 -44.530 1.00 86.31 470 ALA A CA 1
ATOM 3759 C C . ALA A 1 470 ? 19.010 6.311 -44.054 1.00 86.31 470 ALA A C 1
ATOM 3761 O O . ALA A 1 470 ? 19.184 7.210 -44.870 1.00 86.31 470 ALA A O 1
ATOM 3762 N N . ALA A 1 471 ? 19.152 6.525 -42.742 1.00 88.19 471 ALA A N 1
ATOM 3763 C CA . ALA A 1 471 ? 19.553 7.819 -42.200 1.00 88.19 471 ALA A CA 1
ATOM 3764 C C . ALA A 1 471 ? 21.003 8.182 -42.561 1.00 88.19 471 ALA A C 1
ATOM 3766 O O . ALA A 1 471 ? 21.276 9.345 -42.860 1.00 88.19 471 ALA A O 1
ATOM 3767 N N . TRP A 1 472 ? 21.914 7.201 -42.596 1.00 89.44 472 TRP A N 1
ATOM 3768 C CA . TRP A 1 472 ? 23.265 7.397 -43.133 1.00 89.44 472 TRP A CA 1
ATOM 3769 C C . TRP A 1 472 ? 23.240 7.678 -44.636 1.00 89.44 472 TRP A C 1
ATOM 3771 O O . TRP A 1 472 ? 23.860 8.641 -45.079 1.00 89.44 472 TRP A O 1
ATOM 3781 N N . GLU A 1 473 ? 22.496 6.884 -45.409 1.00 90.50 473 GLU A N 1
ATOM 3782 C CA . GLU A 1 473 ? 22.368 7.052 -46.863 1.00 90.50 473 GLU A CA 1
ATOM 3783 C C . GLU A 1 473 ? 21.840 8.448 -47.225 1.00 90.50 473 GLU A C 1
ATOM 3785 O O . GLU A 1 473 ? 22.443 9.146 -48.039 1.00 90.50 473 GLU A O 1
ATOM 3790 N N . ALA A 1 474 ? 20.777 8.903 -46.555 1.00 90.69 474 ALA A N 1
ATOM 3791 C CA . ALA A 1 474 ? 20.195 10.224 -46.769 1.00 90.69 474 ALA A CA 1
ATOM 3792 C C . ALA A 1 474 ? 21.158 11.364 -46.395 1.00 90.69 474 ALA A C 1
ATOM 3794 O O . ALA A 1 474 ? 21.308 12.315 -47.165 1.00 90.69 474 ALA A O 1
ATOM 3795 N N . GLY A 1 475 ? 21.840 11.263 -45.247 1.00 90.94 475 GLY A N 1
ATOM 3796 C CA . GLY A 1 475 ? 22.790 12.284 -44.794 1.00 90.94 475 GLY A CA 1
ATOM 3797 C C . GLY A 1 475 ? 24.028 12.391 -45.690 1.00 90.94 475 GLY A C 1
ATOM 3798 O O . GLY A 1 475 ? 24.490 13.493 -45.993 1.00 90.94 475 GLY A O 1
ATOM 3799 N N . ILE A 1 476 ? 24.545 11.258 -46.177 1.00 91.50 476 ILE A N 1
ATOM 3800 C CA . ILE A 1 476 ? 25.651 11.232 -47.142 1.00 91.50 476 ILE A CA 1
ATOM 3801 C C . ILE A 1 476 ? 25.187 11.815 -48.481 1.00 91.50 476 ILE A C 1
ATOM 3803 O O . ILE A 1 476 ? 25.854 12.701 -49.018 1.00 91.50 476 ILE A O 1
ATOM 3807 N N . ALA A 1 477 ? 24.029 11.384 -48.991 1.00 92.31 477 ALA A N 1
ATOM 3808 C CA . ALA A 1 477 ? 23.501 11.859 -50.267 1.00 92.31 477 ALA A CA 1
ATOM 3809 C C . ALA A 1 477 ? 23.273 13.377 -50.277 1.00 92.31 477 ALA A C 1
ATOM 3811 O O . ALA A 1 477 ? 23.669 14.073 -51.214 1.00 92.31 477 ALA A O 1
ATOM 3812 N N . GLU A 1 478 ? 22.709 13.917 -49.196 1.00 92.56 478 GLU A N 1
ATOM 3813 C CA . GLU A 1 478 ? 22.518 15.356 -49.035 1.00 92.56 478 GLU A CA 1
ATOM 3814 C C . GLU A 1 478 ? 23.853 16.120 -48.980 1.00 92.56 478 GLU A C 1
ATOM 3816 O O . GLU A 1 478 ? 23.969 17.197 -49.571 1.00 92.56 478 GLU A O 1
ATOM 3821 N N . GLY A 1 479 ? 24.875 15.573 -48.314 1.00 91.56 479 GLY A N 1
ATOM 3822 C CA . GLY A 1 479 ? 26.207 16.180 -48.253 1.00 91.56 479 GLY A CA 1
ATOM 3823 C C . GLY A 1 479 ? 26.903 16.274 -49.606 1.00 91.56 479 GLY A C 1
ATOM 3824 O O . GLY A 1 479 ? 27.472 17.321 -49.928 1.00 91.56 479 GLY A O 1
ATOM 3825 N N . VAL A 1 480 ? 26.778 15.227 -50.424 1.00 92.62 480 VAL A N 1
ATOM 3826 C CA . VAL A 1 480 ? 27.309 15.186 -51.795 1.00 92.62 480 VAL A CA 1
ATOM 3827 C C . VAL A 1 480 ? 26.579 16.172 -52.700 1.00 92.62 480 VAL A C 1
ATOM 3829 O O . VAL A 1 480 ? 27.226 16.942 -53.416 1.00 92.62 480 VAL A O 1
ATOM 3832 N N . ARG A 1 481 ? 25.243 16.223 -52.614 1.00 92.25 481 ARG A N 1
ATOM 3833 C CA . ARG A 1 481 ? 24.408 17.166 -53.374 1.00 92.25 481 ARG A CA 1
ATOM 3834 C C . ARG A 1 481 ? 24.767 18.620 -53.065 1.00 92.25 481 ARG A C 1
ATOM 3836 O O . ARG A 1 481 ? 24.861 19.443 -53.969 1.00 92.25 481 ARG A O 1
ATOM 3843 N N . LYS A 1 482 ? 25.011 18.934 -51.788 1.00 90.94 482 LYS A N 1
ATOM 3844 C CA . LYS A 1 482 ? 25.442 20.268 -51.333 1.00 90.94 482 LYS A CA 1
ATOM 3845 C C . LYS A 1 482 ? 26.919 20.569 -51.625 1.00 90.94 482 LYS A C 1
ATOM 3847 O O . LYS A 1 482 ? 27.348 21.702 -51.425 1.00 90.94 482 LYS A O 1
ATOM 3852 N N . GLY A 1 483 ? 27.695 19.585 -52.085 1.00 87.94 483 GLY A N 1
ATOM 3853 C CA . GLY A 1 483 ? 29.124 19.728 -52.361 1.00 87.94 483 GLY A CA 1
ATOM 3854 C C . GLY A 1 483 ? 29.985 19.917 -51.109 1.00 87.94 483 GLY A C 1
ATOM 3855 O O . GLY A 1 483 ? 31.041 20.536 -51.195 1.00 87.94 483 GLY A O 1
ATOM 3856 N N . LEU A 1 484 ? 29.537 19.427 -49.946 1.00 89.75 484 LEU A N 1
ATOM 3857 C CA . LEU A 1 484 ? 30.310 19.485 -48.695 1.00 89.75 484 LEU A CA 1
ATOM 3858 C C . LEU A 1 484 ? 31.472 18.483 -48.681 1.00 89.75 484 LEU A C 1
ATOM 3860 O O . LEU A 1 484 ? 32.495 18.740 -48.049 1.00 89.75 484 LEU A O 1
ATOM 3864 N N . PHE A 1 485 ? 31.284 17.364 -49.375 1.00 93.81 485 PHE A N 1
ATOM 3865 C CA . PHE A 1 485 ? 32.235 16.291 -49.661 1.00 93.81 485 PHE A CA 1
ATOM 3866 C C . PHE A 1 485 ? 31.733 15.536 -50.902 1.00 93.81 485 PHE A C 1
ATOM 3868 O O . PHE A 1 485 ? 30.600 15.757 -51.329 1.00 93.81 485 PHE A O 1
ATOM 3875 N N . GLY A 1 486 ? 32.548 14.675 -51.505 1.00 90.75 486 GLY A N 1
ATOM 3876 C CA . GLY A 1 486 ? 32.114 13.797 -52.597 1.00 90.75 486 GLY A CA 1
ATOM 3877 C C . GLY A 1 486 ? 32.007 12.334 -52.178 1.00 90.75 486 GLY A C 1
ATOM 3878 O O . GLY A 1 486 ? 32.508 11.943 -51.123 1.00 90.75 486 GLY A O 1
ATOM 3879 N N . LEU A 1 487 ? 31.347 11.536 -53.017 1.00 91.88 487 LEU A N 1
ATOM 3880 C CA . LEU A 1 487 ? 31.248 10.083 -52.872 1.00 91.88 487 LEU A CA 1
ATOM 3881 C C . LEU A 1 487 ? 32.048 9.411 -53.984 1.00 91.88 487 LEU A C 1
ATOM 3883 O O . LEU A 1 487 ? 31.945 9.789 -55.153 1.00 91.88 487 LEU A O 1
ATOM 3887 N N . GLY A 1 488 ? 32.838 8.408 -53.634 1.00 90.00 488 GLY A N 1
ATOM 3888 C CA . GLY A 1 488 ? 33.740 7.753 -54.565 1.00 90.00 488 GLY A CA 1
ATOM 3889 C C . GLY A 1 488 ? 33.981 6.287 -54.261 1.00 90.00 488 GLY A C 1
ATOM 3890 O O . GLY A 1 488 ? 33.386 5.708 -53.352 1.00 90.00 488 GLY A O 1
ATOM 3891 N N . SER A 1 489 ? 34.878 5.699 -55.042 1.00 88.94 489 SER A N 1
ATOM 3892 C CA . SER A 1 489 ? 35.391 4.345 -54.851 1.00 88.94 489 SER A CA 1
ATOM 3893 C C . SER A 1 489 ? 36.874 4.389 -54.501 1.00 88.94 489 SER A C 1
ATOM 3895 O O . SER A 1 489 ? 37.604 5.266 -54.962 1.00 88.94 489 SER A O 1
ATOM 3897 N N . LEU A 1 490 ? 37.322 3.441 -53.680 1.00 87.12 490 LEU A N 1
ATOM 3898 C CA . LEU A 1 490 ? 38.745 3.225 -53.443 1.00 87.12 490 LEU A CA 1
ATOM 3899 C C . LEU A 1 490 ? 39.307 2.312 -54.548 1.00 87.12 490 LEU A C 1
ATOM 3901 O O . LEU A 1 490 ? 38.926 1.145 -54.634 1.00 87.12 490 LEU A O 1
ATOM 3905 N N . GLU A 1 491 ? 40.191 2.843 -55.393 1.00 86.00 491 GLU A N 1
ATOM 3906 C CA . GLU A 1 491 ? 40.858 2.123 -56.491 1.00 86.00 491 GLU A CA 1
ATOM 3907 C C . GLU A 1 491 ? 42.374 2.225 -56.304 1.00 86.00 491 GLU A C 1
ATOM 3909 O O . GLU A 1 491 ? 42.897 3.327 -56.160 1.00 86.00 491 GLU A O 1
ATOM 3914 N N . ASP A 1 492 ? 43.080 1.089 -56.257 1.00 76.94 492 ASP A N 1
ATOM 3915 C CA . ASP A 1 492 ? 44.532 1.027 -56.003 1.00 76.94 492 ASP A CA 1
ATOM 3916 C C . ASP A 1 492 ? 44.981 1.882 -54.795 1.00 76.94 492 ASP A C 1
ATOM 3918 O O . ASP A 1 492 ? 45.947 2.642 -54.866 1.00 76.94 492 ASP A O 1
ATOM 3922 N N . GLU A 1 493 ? 44.226 1.792 -53.690 1.00 74.06 493 GLU A N 1
ATOM 3923 C CA . GLU A 1 493 ? 44.417 2.561 -52.443 1.00 74.06 493 GLU A CA 1
ATOM 3924 C C . GLU A 1 493 ? 44.262 4.087 -52.581 1.00 74.06 493 GLU A C 1
ATOM 3926 O O . GLU A 1 493 ? 44.586 4.835 -51.658 1.00 74.06 493 GLU A O 1
ATOM 3931 N N . ARG A 1 494 ? 43.719 4.573 -53.704 1.00 82.12 494 ARG A N 1
ATOM 3932 C CA . ARG A 1 494 ? 43.474 5.997 -53.949 1.00 82.12 494 ARG A CA 1
ATOM 3933 C C . ARG A 1 494 ? 41.977 6.298 -54.057 1.00 82.12 494 ARG A C 1
ATOM 3935 O O . ARG A 1 494 ? 41.245 5.558 -54.717 1.00 82.12 494 ARG A O 1
ATOM 3942 N N . PRO A 1 495 ? 41.497 7.390 -53.437 1.00 86.56 495 PRO A N 1
ATOM 3943 C CA . PRO A 1 495 ? 40.099 7.784 -53.544 1.00 86.56 495 PRO A CA 1
ATOM 3944 C C . PRO A 1 495 ? 39.809 8.385 -54.928 1.00 86.56 495 PRO A C 1
ATOM 3946 O O . PRO A 1 495 ? 40.351 9.435 -55.285 1.00 86.56 495 PRO A O 1
ATOM 3949 N N . VAL A 1 496 ? 38.932 7.740 -55.701 1.00 86.38 496 VAL A N 1
ATOM 3950 C CA . VAL A 1 496 ? 38.444 8.230 -57.000 1.00 86.38 496 VAL A CA 1
ATOM 3951 C C . VAL A 1 496 ? 37.033 8.778 -56.829 1.00 86.38 496 VAL A C 1
ATOM 3953 O O . VAL A 1 496 ? 36.106 8.052 -56.465 1.00 86.38 496 VAL A O 1
ATOM 3956 N N . CYS A 1 497 ? 36.857 10.072 -57.088 1.00 88.38 497 CYS A N 1
ATOM 3957 C CA . CYS A 1 497 ? 35.577 10.747 -56.935 1.00 88.38 497 CYS A CA 1
ATOM 3958 C C . CYS A 1 497 ? 34.607 10.338 -58.049 1.00 88.38 497 CYS A C 1
ATOM 3960 O O . CYS A 1 497 ? 34.898 10.515 -59.229 1.00 88.38 497 CYS A O 1
ATOM 3962 N N . ARG A 1 498 ? 33.435 9.812 -57.680 1.00 87.12 498 ARG A N 1
ATOM 3963 C CA . ARG A 1 498 ? 32.380 9.433 -58.633 1.00 87.12 498 ARG A CA 1
ATOM 3964 C C . ARG A 1 498 ? 31.288 10.495 -58.676 1.00 87.12 498 ARG A C 1
ATOM 3966 O O . ARG A 1 498 ? 30.967 10.977 -59.757 1.00 87.12 498 ARG A O 1
ATOM 3973 N N . TYR A 1 499 ? 30.816 10.927 -57.508 1.00 88.31 499 TYR A N 1
ATOM 3974 C CA . TYR A 1 499 ? 29.725 11.887 -57.361 1.00 88.31 499 TYR A CA 1
ATOM 3975 C C . TYR A 1 499 ? 30.155 13.133 -56.581 1.00 88.31 499 TYR A C 1
ATOM 3977 O O . TYR A 1 499 ? 30.690 13.034 -55.475 1.00 88.31 499 TYR A O 1
ATOM 3985 N N . PHE A 1 500 ? 29.881 14.317 -57.137 1.00 89.44 500 PHE A N 1
ATOM 3986 C CA . PHE A 1 500 ? 30.102 15.611 -56.484 1.00 89.44 500 PHE A CA 1
ATOM 3987 C C . PHE A 1 500 ? 29.137 16.669 -57.039 1.00 89.44 500 PHE A C 1
ATOM 3989 O O . PHE A 1 500 ? 29.107 16.881 -58.249 1.00 89.44 500 PHE A O 1
ATOM 3996 N N . LYS A 1 501 ? 28.371 17.345 -56.164 1.00 88.31 501 LYS A N 1
ATOM 3997 C CA . LYS A 1 501 ? 27.314 18.317 -56.536 1.00 88.31 501 LYS A CA 1
ATOM 3998 C C . LYS A 1 501 ? 26.241 17.749 -57.482 1.00 88.31 501 LYS A C 1
ATOM 4000 O O . LYS A 1 501 ? 25.676 18.461 -58.305 1.00 88.31 501 LYS A O 1
ATOM 4005 N N . GLU A 1 502 ? 25.945 16.466 -57.334 1.00 89.06 502 GLU A N 1
ATOM 4006 C CA . GLU A 1 502 ? 24.925 15.726 -58.081 1.00 89.06 502 GLU A CA 1
ATOM 4007 C C . GLU A 1 502 ? 24.275 14.688 -57.154 1.00 89.06 502 GLU A C 1
ATOM 4009 O O . GLU A 1 502 ? 24.748 14.499 -56.033 1.00 89.06 502 GLU A O 1
ATOM 4014 N N . GLU A 1 503 ? 23.181 14.052 -57.580 1.00 87.56 503 GLU A N 1
ATOM 4015 C CA . GLU A 1 503 ? 22.490 13.044 -56.764 1.00 87.56 503 GLU A CA 1
ATOM 4016 C C . GLU A 1 503 ? 23.279 11.722 -56.775 1.00 87.56 503 GLU A C 1
ATOM 4018 O O . GLU A 1 503 ? 23.389 11.101 -57.838 1.00 87.56 503 GLU A O 1
ATOM 4023 N N . PRO A 1 504 ? 23.843 11.273 -55.638 1.00 88.94 504 PRO A N 1
ATOM 4024 C CA . PRO A 1 504 ? 24.588 10.025 -55.598 1.00 88.94 504 PRO A CA 1
ATOM 4025 C C . PRO A 1 504 ? 23.672 8.830 -55.317 1.00 88.94 504 PRO A C 1
ATOM 4027 O O . PRO A 1 504 ? 22.610 8.955 -54.709 1.00 88.94 504 PRO A O 1
ATOM 4030 N N . PHE A 1 505 ? 24.150 7.638 -55.662 1.00 84.88 505 PHE A N 1
ATOM 4031 C CA . PHE A 1 505 ? 23.632 6.395 -55.100 1.00 84.88 505 PHE A CA 1
ATOM 4032 C C . PHE A 1 505 ? 24.547 5.957 -53.954 1.00 84.88 505 PHE A C 1
ATOM 4034 O O . PHE A 1 505 ? 25.705 5.630 -54.204 1.00 84.88 505 PHE A O 1
ATOM 4041 N N . VAL A 1 506 ? 24.041 5.979 -52.718 1.00 88.31 506 VAL A N 1
ATOM 4042 C CA . VAL A 1 506 ? 24.803 5.585 -51.522 1.00 88.31 506 VAL A CA 1
ATOM 4043 C C . VAL A 1 506 ? 24.493 4.131 -51.194 1.00 88.31 506 VAL A C 1
ATOM 4045 O O . VAL A 1 506 ? 23.355 3.790 -50.878 1.00 88.31 506 VAL A O 1
ATOM 4048 N N . GLY A 1 507 ? 25.506 3.275 -51.286 1.00 82.56 507 GLY A N 1
ATOM 4049 C CA . GLY A 1 507 ? 25.386 1.846 -51.029 1.00 82.56 507 GLY A CA 1
ATOM 4050 C C . GLY A 1 507 ? 25.926 1.406 -49.672 1.00 82.56 507 GLY A C 1
ATOM 4051 O O . GLY A 1 507 ? 25.658 0.271 -49.288 1.00 82.56 507 GLY A O 1
ATOM 4052 N N . LEU A 1 508 ? 26.680 2.245 -48.950 1.00 84.19 508 LEU A N 1
ATOM 4053 C CA . LEU A 1 508 ? 27.424 1.877 -47.734 1.00 84.19 508 LEU A CA 1
ATOM 4054 C C . LEU A 1 508 ? 28.272 0.608 -47.927 1.00 84.19 508 LEU A C 1
ATOM 4056 O O . LEU A 1 508 ? 28.284 -0.293 -47.085 1.00 84.19 508 LEU A O 1
ATOM 4060 N N . ALA A 1 509 ? 28.912 0.499 -49.090 1.00 83.25 509 ALA A N 1
ATOM 4061 C CA . ALA A 1 509 ? 29.714 -0.657 -49.466 1.00 83.25 509 ALA A CA 1
ATOM 4062 C C . ALA A 1 509 ? 31.158 -0.527 -48.955 1.00 83.25 509 ALA A C 1
ATOM 4064 O O . ALA A 1 509 ? 31.686 0.576 -48.831 1.00 83.25 509 ALA A O 1
ATOM 4065 N N . GLY A 1 510 ? 31.839 -1.655 -48.745 1.00 78.50 510 GLY A N 1
ATOM 4066 C CA . GLY A 1 510 ? 33.217 -1.679 -48.234 1.00 78.50 510 GLY A CA 1
ATOM 4067 C C . GLY A 1 510 ? 34.281 -1.046 -49.140 1.00 78.50 510 GLY A C 1
ATOM 4068 O O . GLY A 1 510 ? 35.409 -0.856 -48.703 1.00 78.50 510 GLY A O 1
ATOM 4069 N N . SER A 1 511 ? 33.942 -0.700 -50.385 1.00 84.50 511 SER A N 1
ATOM 4070 C CA . SER A 1 511 ? 34.804 0.057 -51.307 1.00 84.50 511 SER A CA 1
ATOM 4071 C C . SER A 1 511 ? 34.342 1.503 -51.529 1.00 84.50 511 SER A C 1
ATOM 4073 O O . SER A 1 511 ? 34.983 2.228 -52.285 1.00 84.50 511 SER A O 1
ATOM 4075 N N . GLU A 1 512 ? 33.216 1.913 -50.936 1.00 90.19 512 GLU A N 1
ATOM 4076 C CA . GLU A 1 512 ? 32.611 3.238 -51.103 1.00 90.19 512 GLU A CA 1
ATOM 4077 C C . GLU A 1 512 ? 33.153 4.209 -50.045 1.00 90.19 512 GLU A C 1
ATOM 4079 O O . GLU A 1 512 ? 33.056 3.958 -48.838 1.00 90.19 512 GLU A O 1
ATOM 4084 N N . VAL A 1 513 ? 33.701 5.336 -50.499 1.00 92.31 513 VAL A N 1
ATOM 4085 C CA . VAL A 1 513 ? 34.396 6.320 -49.659 1.00 92.31 513 VAL A CA 1
ATOM 4086 C C . VAL A 1 513 ? 33.788 7.714 -49.768 1.00 92.31 513 VAL A C 1
ATOM 4088 O O . VAL A 1 513 ? 33.377 8.156 -50.841 1.00 92.31 513 VAL A O 1
ATOM 4091 N N . ILE A 1 514 ? 33.785 8.430 -48.647 1.00 92.19 514 ILE A N 1
ATOM 4092 C CA . ILE A 1 514 ? 33.553 9.870 -48.570 1.00 92.19 514 ILE A CA 1
ATOM 4093 C C . ILE A 1 514 ? 34.899 10.575 -48.725 1.00 92.19 514 ILE A C 1
ATOM 4095 O O . ILE A 1 514 ? 35.859 10.217 -48.045 1.00 92.19 514 ILE A O 1
ATOM 4099 N N . ILE A 1 515 ? 34.960 11.570 -49.606 1.00 92.06 515 ILE A N 1
ATOM 4100 C CA . ILE A 1 515 ? 36.196 12.248 -50.015 1.00 92.06 515 ILE A CA 1
ATOM 4101 C C . ILE A 1 515 ? 36.056 13.761 -49.764 1.00 92.06 515 ILE A C 1
ATOM 4103 O O . ILE A 1 515 ? 34.989 14.314 -50.058 1.00 92.06 515 ILE A O 1
ATOM 4107 N N . PRO A 1 516 ? 37.093 14.464 -49.264 1.00 92.50 516 PRO A N 1
ATOM 4108 C CA . PRO A 1 516 ? 37.073 15.918 -49.121 1.00 92.50 516 PRO A CA 1
ATOM 4109 C C . PRO A 1 516 ? 36.716 16.628 -50.434 1.00 92.50 516 PRO A C 1
ATOM 4111 O O . PRO A 1 516 ? 37.099 16.195 -51.527 1.00 92.50 516 PRO A O 1
ATOM 4114 N N . ALA A 1 517 ? 35.965 17.726 -50.334 1.00 89.88 517 ALA A N 1
ATOM 4115 C CA . ALA A 1 517 ? 35.454 18.453 -51.497 1.00 89.88 517 ALA A CA 1
ATOM 4116 C C . ALA A 1 517 ? 36.583 18.948 -52.417 1.00 89.88 517 ALA A C 1
ATOM 4118 O O . ALA A 1 517 ? 36.439 18.936 -53.639 1.00 89.88 517 ALA A O 1
ATOM 4119 N N . GLU A 1 518 ? 37.720 19.319 -51.833 1.00 87.00 518 GLU A N 1
ATOM 4120 C CA . GLU A 1 518 ? 38.906 19.834 -52.513 1.00 87.00 518 GLU A CA 1
ATOM 4121 C C . GLU A 1 518 ? 39.510 18.785 -53.460 1.00 87.00 518 GLU A C 1
ATOM 4123 O O . GLU A 1 518 ? 39.890 19.095 -54.590 1.00 87.00 518 GLU A O 1
ATOM 4128 N N . VAL A 1 519 ? 39.545 17.521 -53.025 1.00 85.62 519 VAL A N 1
ATOM 4129 C CA . VAL A 1 519 ? 40.082 16.399 -53.810 1.00 85.62 519 VAL A CA 1
ATOM 4130 C C . VAL A 1 519 ? 39.156 16.078 -54.982 1.00 85.62 519 VAL A C 1
ATOM 4132 O O . VAL A 1 519 ? 39.618 15.914 -56.112 1.00 85.62 519 VAL A O 1
ATOM 4135 N N . CYS A 1 520 ? 37.845 16.047 -54.742 1.00 86.19 520 CYS A N 1
ATOM 4136 C CA . CYS A 1 520 ? 36.851 15.840 -55.796 1.00 86.19 520 CYS A CA 1
ATOM 4137 C C . CYS A 1 520 ? 36.857 16.961 -56.842 1.00 86.19 520 CYS A C 1
ATOM 4139 O O . CYS A 1 520 ? 36.768 16.688 -58.041 1.00 86.19 520 CYS A O 1
ATOM 4141 N N . GLN A 1 521 ? 37.004 18.214 -56.407 1.00 85.62 521 GLN A N 1
ATOM 4142 C CA . GLN A 1 521 ? 37.086 19.357 -57.308 1.00 85.62 521 GLN A CA 1
ATOM 4143 C C . GLN A 1 521 ? 38.335 19.282 -58.198 1.00 85.62 521 GLN A C 1
ATOM 4145 O O . GLN A 1 521 ? 38.222 19.399 -59.418 1.00 85.62 521 GLN A O 1
ATOM 4150 N N . ALA A 1 522 ? 39.501 18.983 -57.619 1.00 83.31 522 ALA A N 1
ATOM 4151 C CA . ALA A 1 522 ? 40.746 18.838 -58.373 1.00 83.31 522 ALA A CA 1
ATOM 4152 C C . ALA A 1 522 ? 40.708 17.684 -59.396 1.00 83.31 522 ALA A C 1
ATOM 4154 O O . ALA A 1 522 ? 41.315 17.786 -60.464 1.00 83.31 522 ALA A O 1
ATOM 4155 N N . GLN A 1 523 ? 40.003 16.586 -59.095 1.00 84.75 523 GLN A N 1
ATOM 4156 C CA . GLN A 1 523 ? 39.822 15.472 -60.035 1.00 84.75 523 GLN A CA 1
ATOM 4157 C C . GLN A 1 523 ? 38.902 15.858 -61.203 1.00 84.75 523 GLN A C 1
ATOM 4159 O O . GLN A 1 523 ? 39.280 15.651 -62.356 1.00 84.75 523 GLN A O 1
ATOM 4164 N N . ARG A 1 524 ? 37.760 16.510 -60.937 1.00 78.62 524 ARG A N 1
ATOM 4165 C CA . ARG A 1 524 ? 36.844 16.963 -62.003 1.00 78.62 524 ARG A CA 1
ATOM 4166 C C . ARG A 1 524 ? 37.455 18.042 -62.899 1.00 78.62 524 ARG A C 1
ATOM 4168 O O . ARG A 1 524 ? 37.245 18.016 -64.108 1.00 78.62 524 ARG A O 1
ATOM 4175 N N . GLU A 1 525 ? 38.246 18.960 -62.345 1.00 77.12 525 GLU A N 1
ATOM 4176 C CA . GLU A 1 525 ? 38.948 19.990 -63.128 1.00 77.12 525 GLU A CA 1
ATOM 4177 C C . GLU A 1 525 ? 40.021 19.393 -64.059 1.00 77.12 525 GLU A C 1
ATOM 4179 O O . GLU A 1 525 ? 40.224 19.892 -65.166 1.00 77.12 525 GLU A O 1
ATOM 4184 N N . ARG A 1 526 ? 40.671 18.287 -63.661 1.00 74.75 526 ARG A N 1
ATOM 4185 C CA . ARG A 1 526 ? 41.610 17.543 -64.522 1.00 74.75 526 ARG A CA 1
ATOM 4186 C C . ARG A 1 526 ? 40.914 16.773 -65.644 1.00 74.75 526 ARG A C 1
ATOM 4188 O O . ARG A 1 526 ? 41.486 16.658 -66.725 1.00 74.75 526 ARG A O 1
ATOM 4195 N N . GLU A 1 527 ? 39.707 16.267 -65.404 1.00 64.75 527 GLU A N 1
ATOM 4196 C CA . GLU A 1 527 ? 38.902 15.565 -66.414 1.00 64.75 527 GLU A CA 1
ATOM 4197 C C . GLU A 1 527 ? 38.231 16.519 -67.418 1.00 64.75 527 GLU A C 1
ATOM 4199 O O . GLU A 1 527 ? 37.999 16.133 -68.563 1.00 64.75 527 GLU A O 1
ATOM 4204 N N . ALA A 1 528 ? 37.956 17.771 -67.030 1.00 57.84 528 ALA A N 1
ATOM 4205 C CA . ALA A 1 528 ? 37.214 18.727 -67.856 1.00 57.84 528 ALA A CA 1
ATOM 4206 C C . ALA A 1 528 ? 37.983 19.291 -69.075 1.00 57.84 528 ALA A C 1
ATOM 4208 O O . ALA A 1 528 ? 37.336 19.700 -70.037 1.00 57.84 528 ALA A O 1
ATOM 4209 N N . GLY A 1 529 ? 39.326 19.286 -69.086 1.00 44.97 529 GLY A N 1
ATOM 4210 C CA . GLY A 1 529 ? 40.159 19.801 -70.195 1.00 44.97 529 GLY A CA 1
ATOM 4211 C C . GLY A 1 529 ? 39.968 21.306 -70.530 1.00 44.97 529 GLY A C 1
ATOM 4212 O O . GLY A 1 529 ? 38.982 21.922 -70.133 1.00 44.97 529 GLY A O 1
ATOM 4213 N N . PRO A 1 530 ? 40.904 21.973 -71.242 1.00 41.91 530 PRO A N 1
ATOM 4214 C CA . PRO A 1 530 ? 40.771 23.401 -71.553 1.00 41.91 530 PRO A CA 1
ATOM 4215 C C . PRO A 1 530 ? 39.746 23.664 -72.681 1.00 41.91 530 PRO A C 1
ATOM 4217 O O . PRO A 1 530 ? 39.661 22.879 -73.630 1.00 41.91 530 PRO A O 1
ATOM 4220 N N . PRO A 1 531 ? 38.988 24.780 -72.636 1.00 44.91 531 PRO A N 1
ATOM 4221 C CA . PRO A 1 531 ? 37.914 25.054 -73.591 1.00 44.91 531 PRO A CA 1
ATOM 4222 C C . PRO A 1 531 ? 38.446 25.393 -74.995 1.00 44.91 531 PRO A C 1
ATOM 4224 O O . PRO A 1 531 ? 39.289 26.273 -75.165 1.00 44.91 531 PRO A O 1
ATOM 4227 N N . ILE A 1 532 ? 37.911 24.726 -76.025 1.00 39.69 532 ILE A N 1
ATOM 4228 C CA . ILE A 1 532 ? 38.191 25.015 -77.442 1.00 39.69 532 ILE A CA 1
ATOM 4229 C C . ILE A 1 532 ? 37.271 26.153 -77.915 1.00 39.69 532 ILE A C 1
ATOM 4231 O O . ILE A 1 532 ? 36.057 25.979 -78.004 1.00 39.69 532 ILE A O 1
ATOM 4235 N N . TYR A 1 533 ? 37.846 27.309 -78.260 1.00 36.50 533 TYR A N 1
ATOM 4236 C CA . TYR A 1 533 ? 37.142 28.451 -78.860 1.00 36.50 533 TYR A CA 1
ATOM 4237 C C . TYR A 1 533 ? 37.031 28.297 -80.391 1.00 36.50 533 TYR A C 1
ATOM 4239 O O . TYR A 1 533 ? 38.036 28.062 -81.064 1.00 36.50 533 TYR A O 1
ATOM 4247 N N . ARG A 1 534 ? 35.832 28.478 -80.966 1.00 32.78 534 ARG A N 1
ATOM 4248 C CA . ARG A 1 534 ? 35.624 28.721 -82.411 1.00 32.78 534 ARG A CA 1
ATOM 4249 C C . ARG A 1 534 ? 34.698 29.936 -82.607 1.00 32.78 534 ARG A C 1
ATOM 4251 O O . ARG A 1 534 ? 33.672 29.982 -81.931 1.00 32.78 534 ARG A O 1
ATOM 4258 N N . PRO A 1 535 ? 35.024 30.896 -83.498 1.00 34.38 535 PRO A N 1
ATOM 4259 C CA . PRO A 1 535 ? 34.223 32.105 -83.702 1.00 34.38 535 PRO A CA 1
ATOM 4260 C C . PRO A 1 535 ? 32.979 31.856 -84.585 1.00 34.38 535 PRO A C 1
ATOM 4262 O O . PRO A 1 535 ? 32.949 30.860 -85.311 1.00 34.38 535 PRO A O 1
ATOM 4265 N N . PRO A 1 536 ? 31.958 32.738 -84.533 1.00 38.44 536 PRO A N 1
ATOM 4266 C CA . PRO A 1 536 ? 30.659 32.516 -85.169 1.00 38.44 536 PRO A CA 1
ATOM 4267 C C . PRO A 1 536 ? 30.601 33.059 -86.607 1.00 38.44 536 PRO A C 1
ATOM 4269 O O . PRO A 1 536 ? 31.024 34.184 -86.864 1.00 38.44 536 PRO A O 1
ATOM 4272 N N . GLU A 1 537 ? 30.008 32.288 -87.523 1.00 32.16 537 GLU A N 1
ATOM 4273 C CA . GLU A 1 537 ? 29.555 32.774 -88.834 1.00 32.16 537 GLU A CA 1
ATOM 4274 C C . GLU A 1 537 ? 28.037 32.993 -88.862 1.00 32.16 537 GLU A C 1
ATOM 4276 O O . GLU A 1 537 ? 27.272 32.388 -88.109 1.00 32.16 537 GLU A O 1
ATOM 4281 N N . ALA A 1 538 ? 27.660 33.948 -89.709 1.00 29.73 538 ALA A N 1
ATOM 4282 C CA . ALA A 1 538 ? 26.448 34.745 -89.683 1.00 29.73 538 ALA A CA 1
ATOM 4283 C C . ALA A 1 538 ? 25.160 34.016 -90.101 1.00 29.73 538 ALA A C 1
ATOM 4285 O O . ALA A 1 538 ? 25.154 33.039 -90.844 1.00 29.73 538 ALA A O 1
ATOM 4286 N N . VAL A 1 539 ? 24.054 34.577 -89.615 1.00 35.16 539 VAL A N 1
ATOM 4287 C CA . VAL A 1 539 ? 22.665 34.195 -89.876 1.00 35.16 539 VAL A CA 1
ATOM 4288 C C . VAL A 1 539 ? 22.200 34.799 -91.203 1.00 35.16 539 VAL A C 1
ATOM 4290 O O . VAL A 1 539 ? 22.304 36.011 -91.379 1.00 35.16 539 VAL A O 1
ATOM 4293 N N . GLU A 1 540 ? 21.584 33.994 -92.072 1.00 29.88 540 GLU A N 1
ATOM 4294 C CA . GLU A 1 540 ? 20.647 34.491 -93.086 1.00 29.88 540 GLU A CA 1
ATOM 4295 C C . GLU A 1 540 ? 19.226 34.013 -92.782 1.00 29.88 540 GLU A C 1
ATOM 4297 O O . GLU A 1 540 ? 18.951 32.839 -92.525 1.00 29.88 540 GLU A O 1
ATOM 4302 N N . THR A 1 541 ? 18.330 34.992 -92.769 1.00 29.50 541 THR A N 1
ATOM 4303 C CA . THR A 1 541 ? 16.905 34.918 -92.483 1.00 29.50 541 THR A CA 1
ATOM 4304 C C . THR A 1 541 ? 16.107 34.680 -93.764 1.00 29.50 541 THR A C 1
ATOM 4306 O O . THR A 1 541 ? 16.346 35.302 -94.795 1.00 29.50 541 THR A O 1
ATOM 4309 N N . GLY A 1 542 ? 15.084 33.830 -93.682 1.00 28.92 542 GLY A N 1
ATOM 4310 C CA . GLY A 1 542 ? 14.086 33.655 -94.734 1.00 28.92 542 GLY A CA 1
ATOM 4311 C C . GLY A 1 542 ? 12.742 33.264 -94.131 1.00 28.92 542 GLY A C 1
ATOM 4312 O O . GLY A 1 542 ? 12.545 32.123 -93.731 1.00 28.92 542 GLY A O 1
ATOM 4313 N N . VAL A 1 543 ? 11.831 34.233 -94.041 1.00 27.98 543 VAL A N 1
ATOM 4314 C CA . VAL A 1 543 ? 10.454 34.090 -93.542 1.00 27.98 543 VAL A CA 1
ATOM 4315 C C . VAL A 1 543 ? 9.503 33.823 -94.713 1.00 27.98 543 VAL A C 1
ATOM 4317 O O . VAL A 1 543 ? 9.548 34.568 -95.692 1.00 27.98 543 VAL A O 1
ATOM 4320 N N . ARG A 1 544 ? 8.590 32.841 -94.585 1.00 25.62 544 ARG A N 1
ATOM 4321 C CA . ARG A 1 544 ? 7.189 32.919 -95.066 1.00 25.62 544 ARG A CA 1
ATOM 4322 C C . ARG A 1 544 ? 6.302 31.797 -94.490 1.00 25.62 544 ARG A C 1
ATOM 4324 O O . ARG A 1 544 ? 6.719 30.651 -94.384 1.00 25.62 544 ARG A O 1
ATOM 4331 N N . GLU A 1 545 ? 5.099 32.216 -94.103 1.00 26.53 545 GLU A N 1
ATOM 4332 C CA . GLU A 1 545 ? 4.002 31.555 -93.367 1.00 26.53 545 GLU A CA 1
ATOM 4333 C C . GLU A 1 545 ? 3.095 30.645 -94.259 1.00 26.53 545 GLU A C 1
ATOM 4335 O O . GLU A 1 545 ? 3.420 30.448 -95.429 1.00 26.53 545 GLU A O 1
ATOM 4340 N N . PRO A 1 546 ? 1.886 30.201 -93.825 1.00 36.66 546 PRO A N 1
ATOM 4341 C CA . PRO A 1 546 ? 1.600 29.173 -92.817 1.00 36.66 546 PRO A CA 1
ATOM 4342 C C . PRO A 1 546 ? 0.654 28.066 -93.361 1.00 36.66 546 PRO A C 1
ATOM 4344 O O . PRO A 1 546 ? -0.061 28.247 -94.344 1.00 36.66 546 PRO A O 1
ATOM 4347 N N . GLY A 1 547 ? 0.578 26.921 -92.677 1.00 25.05 547 GLY A N 1
ATOM 4348 C CA . GLY A 1 547 ? -0.383 25.857 -92.992 1.00 25.05 547 GLY A CA 1
ATOM 4349 C C . GLY A 1 547 ? -0.767 25.055 -91.752 1.00 25.05 547 GLY A C 1
ATOM 4350 O O . GLY A 1 547 ? 0.062 24.360 -91.176 1.00 25.05 547 GLY A O 1
ATOM 4351 N N . PHE A 1 548 ? -2.025 25.195 -91.340 1.00 25.80 548 PHE A N 1
ATOM 4352 C CA . PHE A 1 548 ? -2.681 24.498 -90.232 1.00 25.80 548 PHE A CA 1
ATOM 4353 C C . PHE A 1 548 ? -2.709 22.970 -90.417 1.00 25.80 548 PHE A C 1
ATOM 4355 O O . PHE A 1 548 ? -3.108 22.507 -91.483 1.00 25.80 548 PHE A O 1
ATOM 4362 N N . ALA A 1 549 ? -2.416 22.213 -89.349 1.00 24.80 549 ALA A N 1
ATOM 4363 C CA . ALA A 1 549 ? -3.296 21.196 -88.738 1.00 24.80 549 ALA A CA 1
ATOM 4364 C C . ALA A 1 549 ? -2.500 20.169 -87.906 1.00 24.80 549 ALA A C 1
ATOM 4366 O O . ALA A 1 549 ? -1.521 19.604 -88.382 1.00 24.80 549 ALA A O 1
ATOM 4367 N N . GLY A 1 550 ? -3.002 19.849 -86.707 1.00 28.38 550 GLY A N 1
ATOM 4368 C CA . GLY A 1 550 ? -2.715 18.580 -86.026 1.00 28.38 550 GLY A CA 1
ATOM 4369 C C . GLY A 1 550 ? -2.085 18.717 -84.645 1.00 28.38 550 GLY A C 1
ATOM 4370 O O . GLY A 1 550 ? -0.872 18.789 -84.508 1.00 28.38 550 GLY A O 1
ATOM 4371 N N . ILE A 1 551 ? -2.938 18.717 -83.625 1.00 28.66 551 ILE A N 1
ATOM 4372 C CA . ILE A 1 551 ? -2.609 18.781 -82.200 1.00 28.66 551 ILE A CA 1
ATOM 4373 C C . ILE A 1 551 ? -2.110 17.404 -81.737 1.00 28.66 551 ILE A C 1
ATOM 4375 O O . ILE A 1 551 ? -2.757 16.391 -82.001 1.00 28.66 551 ILE A O 1
ATOM 4379 N N . GLY A 1 552 ? -0.990 17.378 -81.020 1.00 29.34 552 GLY A N 1
ATOM 4380 C CA . GLY A 1 552 ? -0.487 16.213 -80.298 1.00 29.34 552 GLY A CA 1
ATOM 4381 C C . GLY A 1 552 ? 0.600 16.657 -79.328 1.00 29.34 552 GLY A C 1
ATOM 4382 O O . GLY A 1 552 ? 1.735 16.877 -79.738 1.00 29.34 552 GLY A O 1
ATOM 4383 N N . GLU A 1 553 ? 0.219 16.859 -78.068 1.00 28.42 553 GLU A N 1
ATOM 4384 C CA . GLU A 1 553 ? 1.077 17.349 -76.987 1.00 28.42 553 GLU A CA 1
ATOM 4385 C C . GLU A 1 553 ? 2.328 16.475 -76.809 1.00 28.42 553 GLU A C 1
ATOM 4387 O O . GLU A 1 553 ? 2.250 15.285 -76.498 1.00 28.42 553 GLU A O 1
ATOM 4392 N N . VAL A 1 554 ? 3.498 17.095 -76.968 1.00 31.22 554 VAL A N 1
ATOM 4393 C CA . VAL A 1 554 ? 4.775 16.610 -76.443 1.00 31.22 554 VAL A CA 1
ATOM 4394 C C . VAL A 1 554 ? 5.315 17.736 -75.572 1.00 31.22 554 VAL A C 1
ATOM 4396 O O . VAL A 1 554 ? 5.533 18.841 -76.059 1.00 31.22 554 VAL A O 1
ATOM 4399 N N . ALA A 1 555 ? 5.477 17.463 -74.278 1.00 29.64 555 ALA A N 1
ATOM 4400 C CA . ALA A 1 555 ? 6.054 18.402 -73.328 1.00 29.64 555 ALA A CA 1
ATOM 4401 C C . ALA A 1 555 ? 7.522 18.678 -73.693 1.00 29.64 555 ALA A C 1
ATOM 4403 O O . ALA A 1 555 ? 8.354 17.768 -73.718 1.00 29.64 555 ALA A O 1
ATOM 4404 N N . GLU A 1 556 ? 7.807 19.941 -73.997 1.00 28.12 556 GLU A N 1
ATOM 4405 C CA . GLU A 1 556 ? 9.139 20.490 -74.216 1.00 28.12 556 GLU A CA 1
ATOM 4406 C C . GLU A 1 556 ? 9.805 20.830 -72.876 1.00 28.12 556 GLU A C 1
ATOM 4408 O O . GLU A 1 556 ? 9.174 21.392 -71.982 1.00 28.12 556 GLU A O 1
ATOM 4413 N N . VAL A 1 557 ? 11.110 20.569 -72.772 1.00 31.12 557 VAL A N 1
ATOM 4414 C CA . VAL A 1 557 ? 12.015 21.360 -71.930 1.00 31.12 557 VAL A CA 1
ATOM 4415 C C . VAL A 1 557 ? 13.220 21.702 -72.800 1.00 31.12 557 VAL A C 1
ATOM 4417 O O . VAL A 1 557 ? 13.902 20.810 -73.307 1.00 31.12 557 VAL A O 1
ATOM 4420 N N . ALA A 1 558 ? 13.426 22.996 -73.030 1.00 26.28 558 ALA A N 1
ATOM 4421 C CA . ALA A 1 558 ? 14.589 23.546 -73.708 1.00 26.28 558 ALA A CA 1
ATOM 4422 C C . ALA A 1 558 ? 15.685 23.856 -72.680 1.00 26.28 558 ALA A C 1
ATOM 4424 O O . ALA A 1 558 ? 15.370 24.328 -71.590 1.00 26.28 558 ALA A O 1
ATOM 4425 N N . ASP A 1 559 ? 16.947 23.640 -73.054 1.00 32.16 559 ASP A N 1
ATOM 4426 C CA . ASP A 1 559 ? 18.092 24.236 -72.362 1.00 32.16 559 ASP A CA 1
ATOM 4427 C C . ASP A 1 559 ? 19.073 24.857 -73.373 1.00 32.16 559 ASP A C 1
ATOM 4429 O O . ASP A 1 559 ? 19.120 24.490 -74.557 1.00 32.16 559 ASP A O 1
ATOM 4433 N N . GLU A 1 560 ? 19.792 25.868 -72.900 1.00 41.28 560 GLU A N 1
ATOM 4434 C CA . GLU A 1 560 ? 20.538 26.871 -73.654 1.00 41.28 560 GLU A CA 1
ATOM 4435 C C . GLU A 1 560 ? 21.772 26.300 -74.373 1.00 41.28 560 GLU A C 1
ATOM 4437 O O . GLU A 1 560 ? 22.868 26.303 -73.830 1.00 41.28 560 GLU A O 1
ATOM 4442 N N . ALA A 1 561 ? 21.608 25.816 -75.611 1.00 40.75 561 ALA A N 1
ATOM 4443 C CA . ALA A 1 561 ? 22.602 25.906 -76.704 1.00 40.75 561 ALA A CA 1
ATOM 4444 C C . ALA A 1 561 ? 22.219 25.038 -77.922 1.00 40.75 561 ALA A C 1
ATOM 4446 O O . ALA A 1 561 ? 23.015 24.232 -78.394 1.00 40.75 561 ALA A O 1
ATOM 4447 N N . GLY A 1 562 ? 21.002 25.185 -78.457 1.00 40.06 562 GLY A N 1
ATOM 4448 C CA . GLY A 1 562 ? 20.713 25.083 -79.902 1.00 40.06 562 GLY A CA 1
ATOM 4449 C C . GLY A 1 562 ? 21.273 23.925 -80.760 1.00 40.06 562 GLY A C 1
ATOM 4450 O O . GLY A 1 562 ? 21.308 24.075 -81.979 1.00 40.06 562 GLY A O 1
ATOM 4451 N N . LYS A 1 563 ? 21.683 22.772 -80.214 1.00 38.69 563 LYS A N 1
ATOM 4452 C CA . LYS A 1 563 ? 22.052 21.569 -80.984 1.00 38.69 563 LYS A CA 1
ATOM 4453 C C . LYS A 1 563 ? 21.058 20.445 -80.714 1.00 38.69 563 LYS A C 1
ATOM 4455 O O . LYS A 1 563 ? 21.097 19.785 -79.683 1.00 38.69 563 LYS A O 1
ATOM 4460 N N . ARG A 1 564 ? 20.177 20.205 -81.690 1.00 33.12 564 ARG A N 1
ATOM 4461 C CA . ARG A 1 564 ? 19.265 19.053 -81.722 1.00 33.12 564 ARG A CA 1
ATOM 4462 C C . ARG A 1 564 ? 20.070 17.775 -81.966 1.00 33.12 564 ARG A C 1
ATOM 4464 O O . ARG A 1 564 ? 20.454 17.503 -83.100 1.00 33.12 564 ARG A O 1
ATOM 4471 N N . VAL A 1 565 ? 20.300 16.977 -80.927 1.00 37.97 565 VAL A N 1
ATOM 4472 C CA . VAL A 1 565 ? 20.636 15.556 -81.100 1.00 37.97 565 VAL A CA 1
ATOM 4473 C C . VAL A 1 565 ? 19.318 14.778 -81.028 1.00 37.97 565 VAL A C 1
ATOM 4475 O O . VAL A 1 565 ? 18.599 14.923 -80.039 1.00 37.97 565 VAL A O 1
ATOM 4478 N N . PRO A 1 566 ? 18.937 13.988 -82.048 1.00 39.31 566 PRO A N 1
ATOM 4479 C CA . PRO A 1 566 ? 17.721 13.191 -81.970 1.00 39.31 566 PRO A CA 1
ATOM 4480 C C . PRO A 1 566 ? 17.853 12.147 -80.852 1.00 39.31 566 PRO A C 1
ATOM 4482 O O . PRO A 1 566 ? 18.735 11.289 -80.886 1.00 39.31 566 PRO A O 1
ATOM 4485 N N . LEU A 1 567 ? 16.957 12.198 -79.862 1.00 40.28 567 LEU A N 1
ATOM 4486 C CA . LEU A 1 567 ? 16.813 11.137 -78.867 1.00 40.28 567 LEU A CA 1
ATOM 4487 C C . LEU A 1 567 ? 16.217 9.901 -79.559 1.00 40.28 567 LEU A C 1
ATOM 4489 O O . LEU A 1 567 ? 15.005 9.781 -79.743 1.00 40.28 567 LEU A O 1
ATOM 4493 N N . HIS A 1 568 ? 17.072 8.965 -79.968 1.00 51.94 568 HIS A N 1
ATOM 4494 C CA . HIS A 1 568 ? 16.636 7.663 -80.470 1.00 51.94 568 HIS A CA 1
ATOM 4495 C C . HIS A 1 568 ? 16.124 6.793 -79.312 1.00 51.94 568 HIS A C 1
ATOM 4497 O O . HIS A 1 568 ? 16.840 5.960 -78.759 1.00 51.94 568 HIS A O 1
ATOM 4503 N N . LEU A 1 569 ? 14.861 6.984 -78.934 1.00 60.41 569 LEU A N 1
ATOM 4504 C CA . LEU A 1 569 ? 14.185 6.164 -77.929 1.00 60.41 569 LEU A CA 1
ATOM 4505 C C . LEU A 1 569 ? 13.820 4.791 -78.520 1.00 60.41 569 LEU A C 1
ATOM 4507 O O . LEU A 1 569 ? 13.006 4.687 -79.441 1.00 60.41 569 LEU A O 1
ATOM 4511 N N . ARG A 1 570 ? 14.394 3.711 -77.975 1.00 66.06 570 ARG A N 1
ATOM 4512 C CA . ARG A 1 570 ? 14.027 2.333 -78.344 1.00 66.06 570 ARG A CA 1
ATOM 4513 C C . ARG A 1 570 ? 12.752 1.915 -77.611 1.00 66.06 570 ARG A C 1
ATOM 4515 O O . ARG A 1 570 ? 12.789 1.621 -76.424 1.00 66.06 570 ARG A O 1
ATOM 4522 N N . ARG A 1 571 ? 11.630 1.834 -78.334 1.00 75.56 571 ARG A N 1
ATOM 4523 C CA . ARG A 1 571 ? 10.323 1.406 -77.787 1.00 75.56 571 ARG A CA 1
ATOM 4524 C C . ARG A 1 571 ? 10.197 -0.107 -77.570 1.00 75.56 571 ARG A C 1
ATOM 4526 O O . ARG A 1 571 ? 9.294 -0.550 -76.873 1.00 75.56 571 ARG A O 1
ATOM 4533 N N . ARG A 1 572 ? 11.083 -0.903 -78.177 1.00 72.12 572 ARG A N 1
ATOM 4534 C CA . ARG A 1 572 ? 11.132 -2.362 -78.029 1.00 72.12 572 ARG A CA 1
ATOM 4535 C C . ARG A 1 572 ? 12.580 -2.832 -78.023 1.00 72.12 572 ARG A C 1
ATOM 4537 O O . ARG A 1 572 ? 13.367 -2.411 -78.870 1.00 72.12 572 ARG A O 1
ATOM 4544 N N . LEU A 1 573 ? 12.907 -3.724 -77.097 1.00 75.19 573 LEU A N 1
ATOM 4545 C CA . LEU A 1 573 ? 14.231 -4.312 -76.948 1.00 75.19 573 LEU A CA 1
ATOM 4546 C C . LEU A 1 573 ? 14.087 -5.838 -76.884 1.00 75.19 573 LEU A C 1
ATOM 4548 O O . LEU A 1 573 ? 13.301 -6.351 -76.096 1.00 75.19 573 LEU A O 1
ATOM 4552 N N . ARG A 1 574 ? 14.810 -6.561 -77.745 1.00 75.19 574 ARG A N 1
ATOM 4553 C CA . ARG A 1 574 ? 14.934 -8.026 -77.704 1.00 75.19 574 ARG A CA 1
ATOM 4554 C C . ARG A 1 574 ? 16.416 -8.362 -77.717 1.00 75.19 574 ARG A C 1
ATOM 4556 O O . ARG A 1 574 ? 17.111 -7.973 -78.652 1.00 75.19 574 ARG A O 1
ATOM 4563 N N . LEU A 1 575 ? 16.882 -9.045 -76.680 1.00 73.94 575 LEU A N 1
ATOM 4564 C CA . LEU A 1 575 ? 18.278 -9.431 -76.504 1.00 73.94 575 LEU A CA 1
ATOM 4565 C C . LEU A 1 575 ? 18.324 -10.938 -76.245 1.00 73.94 575 LEU A C 1
ATOM 4567 O O . LEU A 1 575 ? 17.577 -11.430 -75.406 1.00 73.94 575 LEU A O 1
ATOM 4571 N N . ARG A 1 576 ? 19.189 -11.659 -76.964 1.00 75.88 576 ARG A N 1
ATOM 4572 C CA . ARG A 1 576 ? 19.501 -13.073 -76.719 1.00 75.88 576 ARG A CA 1
ATOM 4573 C C . ARG A 1 576 ? 20.997 -13.171 -76.455 1.00 75.88 576 ARG A C 1
ATOM 4575 O O . ARG A 1 576 ? 21.784 -12.743 -77.293 1.00 75.88 576 ARG A O 1
ATOM 4582 N N . PHE A 1 577 ? 21.371 -13.685 -75.291 1.00 77.31 577 PHE A N 1
ATOM 4583 C CA . PHE A 1 577 ? 22.759 -13.785 -74.847 1.00 77.31 577 PHE A CA 1
ATOM 4584 C C . PHE A 1 577 ? 22.930 -14.994 -73.920 1.00 77.31 577 PHE A C 1
ATOM 4586 O O . PHE A 1 577 ? 21.981 -15.394 -73.251 1.00 77.31 577 PHE A O 1
ATOM 4593 N N . THR A 1 578 ? 24.135 -15.564 -73.880 1.00 72.38 578 THR A N 1
ATOM 4594 C CA . THR A 1 578 ? 24.486 -16.694 -73.003 1.00 72.38 578 THR A CA 1
ATOM 4595 C C . THR A 1 578 ? 25.228 -16.172 -71.777 1.00 72.38 578 THR A C 1
ATOM 4597 O O . THR A 1 578 ? 26.144 -15.360 -71.907 1.00 72.38 578 THR A O 1
ATOM 4600 N N . VAL A 1 579 ? 24.838 -16.616 -70.581 1.00 76.19 579 VAL A N 1
ATOM 4601 C CA . VAL A 1 579 ? 25.406 -16.136 -69.312 1.00 76.19 579 VAL A CA 1
ATOM 4602 C C . VAL A 1 579 ? 26.471 -17.116 -68.812 1.00 76.19 579 VAL A C 1
ATOM 4604 O O . VAL A 1 579 ? 26.147 -18.280 -68.585 1.00 76.19 579 VAL A O 1
ATOM 4607 N N . PRO A 1 580 ? 27.727 -16.686 -68.587 1.00 74.38 580 PRO A N 1
ATOM 4608 C CA . PRO A 1 580 ? 28.747 -17.548 -67.994 1.00 74.38 580 PRO A CA 1
ATOM 4609 C C . PRO A 1 580 ? 28.389 -17.978 -66.562 1.00 74.38 580 PRO A C 1
ATOM 4611 O O . PRO A 1 580 ? 27.838 -17.194 -65.779 1.00 74.38 580 PRO A O 1
ATOM 4614 N N . LYS A 1 581 ? 28.750 -19.213 -66.189 1.00 69.19 581 LYS A N 1
ATOM 4615 C CA . LYS A 1 581 ? 28.479 -19.788 -64.859 1.00 69.19 581 LYS A CA 1
ATOM 4616 C C . LYS A 1 581 ? 29.006 -18.866 -63.744 1.00 69.19 581 LYS A C 1
ATOM 4618 O O . LYS A 1 581 ? 30.162 -18.456 -63.764 1.00 69.19 581 LYS A O 1
ATOM 4623 N N . GLY A 1 582 ? 28.147 -18.524 -62.779 1.00 70.75 582 GLY A N 1
ATOM 4624 C CA . GLY A 1 582 ? 28.488 -17.667 -61.630 1.00 70.75 582 GLY A CA 1
ATOM 4625 C C . GLY A 1 582 ? 28.338 -16.150 -61.838 1.00 70.75 582 GLY A C 1
ATOM 4626 O O . GLY A 1 582 ? 28.588 -15.396 -60.903 1.00 70.75 582 GLY A O 1
ATOM 4627 N N . LYS A 1 583 ? 27.907 -15.674 -63.019 1.00 73.12 583 LYS A N 1
ATOM 4628 C CA . LYS A 1 583 ? 27.708 -14.232 -63.306 1.00 73.12 583 LYS A CA 1
ATOM 4629 C C . LYS A 1 583 ? 26.245 -13.767 -63.315 1.00 73.12 583 LYS A C 1
ATOM 4631 O O . LYS A 1 583 ? 25.977 -12.608 -63.618 1.00 73.12 583 LYS A O 1
ATOM 4636 N N . VAL A 1 584 ? 25.309 -14.637 -62.930 1.00 72.25 584 VAL A N 1
ATOM 4637 C CA . VAL A 1 584 ? 23.861 -14.349 -62.921 1.00 72.25 584 VAL A CA 1
ATOM 4638 C C . VAL A 1 584 ? 23.507 -13.163 -62.011 1.00 72.25 584 VAL A C 1
ATOM 4640 O O . VAL A 1 584 ? 22.677 -12.341 -62.384 1.00 72.25 584 VAL A O 1
ATOM 4643 N N . SER A 1 585 ? 24.188 -12.992 -60.872 1.00 68.88 585 SER A N 1
ATOM 4644 C CA . SER A 1 585 ? 23.944 -11.869 -59.948 1.00 68.88 585 SER A CA 1
ATOM 4645 C C . SER A 1 585 ? 24.193 -10.492 -60.576 1.00 68.88 585 SER A C 1
ATOM 4647 O O . SER A 1 585 ? 23.510 -9.530 -60.232 1.00 68.88 585 SER A O 1
ATOM 4649 N N . GLY A 1 586 ? 25.106 -10.396 -61.550 1.00 69.25 586 GLY A N 1
ATOM 4650 C CA . GLY A 1 586 ? 25.383 -9.157 -62.282 1.00 69.25 586 GLY A CA 1
ATOM 4651 C C . GLY A 1 586 ? 24.253 -8.721 -63.223 1.00 69.25 586 GLY A C 1
ATOM 4652 O O . GLY A 1 586 ? 24.195 -7.554 -63.601 1.00 69.25 586 GLY A O 1
ATOM 4653 N N . LEU A 1 587 ? 23.329 -9.624 -63.578 1.00 76.81 587 LEU A N 1
ATOM 4654 C CA . LEU A 1 587 ? 22.189 -9.308 -64.446 1.00 76.81 587 LEU A CA 1
ATOM 4655 C C . LEU A 1 587 ? 21.036 -8.639 -63.700 1.00 76.81 587 LEU A C 1
ATOM 4657 O O . LEU A 1 587 ? 20.246 -7.944 -64.336 1.00 76.81 587 LEU A O 1
ATOM 4661 N N . MET A 1 588 ? 20.967 -8.765 -62.370 1.00 71.81 588 MET A N 1
ATOM 4662 C CA . MET A 1 588 ? 19.893 -8.164 -61.565 1.00 71.81 588 MET A CA 1
ATOM 4663 C C . MET A 1 588 ? 19.851 -6.638 -61.723 1.00 71.81 588 MET A C 1
ATOM 4665 O O . MET A 1 588 ? 18.775 -6.056 -61.839 1.00 71.81 588 MET A O 1
ATOM 4669 N N . GLY A 1 589 ? 21.016 -5.988 -61.831 1.00 71.75 589 GLY A N 1
ATOM 4670 C CA . GLY A 1 589 ? 21.096 -4.547 -62.092 1.00 71.75 589 GLY A CA 1
ATOM 4671 C C . GLY A 1 589 ? 20.528 -4.153 -63.461 1.00 71.75 589 GLY A C 1
ATOM 4672 O O . GLY A 1 589 ? 19.801 -3.168 -63.576 1.00 71.75 589 GLY A O 1
ATOM 4673 N N . VAL A 1 590 ? 20.796 -4.958 -64.495 1.00 78.56 590 VAL A N 1
ATOM 4674 C CA . VAL A 1 590 ? 20.274 -4.729 -65.854 1.00 78.56 590 VAL A CA 1
ATOM 4675 C C . VAL A 1 590 ? 18.767 -4.992 -65.908 1.00 78.56 590 VAL A C 1
ATOM 4677 O O . VAL A 1 590 ? 18.032 -4.224 -66.527 1.00 78.56 590 VAL A O 1
ATOM 4680 N N . MET A 1 591 ? 18.288 -6.036 -65.231 1.00 76.56 591 MET A N 1
ATOM 4681 C CA . MET A 1 591 ? 16.863 -6.365 -65.157 1.00 76.56 591 MET A CA 1
ATOM 4682 C C . MET A 1 591 ? 16.060 -5.275 -64.437 1.00 76.56 591 MET A C 1
ATOM 4684 O O . MET A 1 591 ? 15.026 -4.860 -64.958 1.00 76.56 591 MET A O 1
ATOM 4688 N N . ASN A 1 592 ? 16.566 -4.735 -63.322 1.00 70.88 592 ASN A N 1
ATOM 4689 C CA . ASN A 1 592 ? 15.929 -3.620 -62.610 1.00 70.88 592 ASN A CA 1
ATOM 4690 C C . ASN A 1 592 ? 15.865 -2.348 -63.469 1.00 70.88 592 ASN A C 1
ATOM 4692 O O . ASN A 1 592 ? 14.841 -1.664 -63.499 1.00 70.88 592 ASN A O 1
ATOM 4696 N N . LEU A 1 593 ? 16.928 -2.051 -64.226 1.00 74.12 593 LEU A N 1
ATOM 4697 C CA . LEU A 1 593 ? 16.932 -0.928 -65.166 1.00 74.12 593 LEU A CA 1
ATOM 4698 C C . LEU A 1 593 ? 15.863 -1.099 -66.257 1.00 74.12 593 LEU A C 1
ATOM 4700 O O . LEU A 1 593 ? 15.169 -0.139 -66.597 1.00 74.12 593 LEU A O 1
ATOM 4704 N N . LEU A 1 594 ? 15.710 -2.312 -66.800 1.00 78.94 594 LEU A N 1
ATOM 4705 C CA . LEU A 1 594 ? 14.687 -2.606 -67.804 1.00 78.94 594 LEU A CA 1
ATOM 4706 C C . LEU A 1 594 ? 13.270 -2.536 -67.220 1.00 78.94 594 LEU A C 1
ATOM 4708 O O . LEU A 1 594 ? 12.403 -1.968 -67.877 1.00 78.94 594 LEU A O 1
ATOM 4712 N N . GLN A 1 595 ? 13.038 -3.012 -65.992 1.00 73.75 595 GLN A N 1
ATOM 4713 C CA . GLN A 1 595 ? 11.742 -2.889 -65.307 1.00 73.75 595 GLN A CA 1
ATOM 4714 C C . GLN A 1 595 ? 11.342 -1.429 -65.052 1.00 73.75 595 GLN A C 1
ATOM 4716 O O . GLN A 1 595 ? 10.174 -1.079 -65.180 1.00 73.75 595 GLN A O 1
ATOM 4721 N N . HIS A 1 596 ? 12.301 -0.549 -64.752 1.00 73.50 596 HIS A N 1
ATOM 4722 C CA . HIS A 1 596 ? 12.014 0.877 -64.563 1.00 73.50 596 HIS A CA 1
ATOM 4723 C C . HIS A 1 596 ? 11.687 1.596 -65.890 1.00 73.50 596 HIS A C 1
ATOM 4725 O O . HIS A 1 596 ? 11.059 2.658 -65.895 1.00 73.50 596 HIS A O 1
ATOM 4731 N N . LYS A 1 597 ? 12.147 1.076 -67.036 1.00 76.00 597 LYS A N 1
ATOM 4732 C CA . LYS A 1 597 ? 11.975 1.723 -68.352 1.00 76.00 597 LYS A CA 1
ATOM 4733 C C . LYS A 1 597 ? 10.899 1.075 -69.231 1.00 76.00 597 LYS A C 1
ATOM 4735 O O . LYS A 1 597 ? 10.418 1.738 -70.148 1.00 76.00 597 LYS A O 1
ATOM 4740 N N . PHE A 1 598 ? 10.514 -0.175 -68.972 1.00 76.94 598 PHE A N 1
ATOM 4741 C CA . PHE A 1 598 ? 9.531 -0.933 -69.748 1.00 76.94 598 PHE A CA 1
ATOM 4742 C C . PHE A 1 598 ? 8.488 -1.587 -68.833 1.00 76.94 598 PHE A C 1
ATOM 4744 O O . PHE A 1 598 ? 8.831 -2.284 -67.887 1.00 76.94 598 PHE A O 1
ATOM 4751 N N . ASN A 1 599 ? 7.205 -1.442 -69.178 1.00 76.81 599 ASN A N 1
ATOM 4752 C CA . ASN A 1 599 ? 6.088 -1.967 -68.377 1.00 76.81 599 ASN A CA 1
ATOM 4753 C C . ASN A 1 599 ? 5.924 -3.496 -68.445 1.00 76.81 599 ASN A C 1
ATOM 4755 O O . ASN A 1 599 ? 5.167 -4.065 -67.665 1.00 76.81 599 ASN A O 1
ATOM 4759 N N . ARG A 1 600 ? 6.574 -4.163 -69.407 1.00 76.75 600 ARG A N 1
ATOM 4760 C CA . ARG A 1 600 ? 6.523 -5.619 -69.580 1.00 76.75 600 ARG A CA 1
ATOM 4761 C C . ARG A 1 600 ? 7.915 -6.149 -69.895 1.00 76.75 600 ARG A C 1
ATOM 4763 O O . ARG A 1 600 ? 8.540 -5.699 -70.856 1.00 76.75 600 ARG A O 1
ATOM 4770 N N . LEU A 1 601 ? 8.361 -7.118 -69.101 1.00 78.38 601 LEU A N 1
ATOM 4771 C CA . LEU A 1 601 ? 9.629 -7.819 -69.263 1.00 78.38 601 LEU A CA 1
ATOM 4772 C C . LEU A 1 601 ? 9.348 -9.325 -69.294 1.00 78.38 601 LEU A C 1
ATOM 4774 O O . LEU A 1 601 ? 9.022 -9.904 -68.264 1.00 78.38 601 LEU A O 1
ATOM 4778 N N . ASP A 1 602 ? 9.472 -9.943 -70.468 1.00 74.00 602 ASP A N 1
ATOM 4779 C CA . ASP A 1 602 ? 9.364 -11.398 -70.619 1.00 74.00 602 ASP A CA 1
ATOM 4780 C C . ASP A 1 602 ? 10.784 -11.999 -70.543 1.00 74.00 602 ASP A C 1
ATOM 4782 O O . ASP A 1 602 ? 11.659 -11.625 -71.332 1.00 74.00 602 ASP A O 1
ATOM 4786 N N . VAL A 1 603 ? 11.031 -12.900 -69.585 1.00 77.00 603 VAL A N 1
ATOM 4787 C CA . VAL A 1 603 ? 12.334 -13.559 -69.375 1.00 77.00 603 VAL A CA 1
ATOM 4788 C C . VAL A 1 603 ? 12.202 -15.036 -69.722 1.00 77.00 603 VAL A C 1
ATOM 4790 O O . VAL A 1 603 ? 11.365 -15.726 -69.154 1.00 77.00 603 VAL A O 1
ATOM 4793 N N . VAL A 1 604 ? 13.048 -15.522 -70.630 1.00 76.62 604 VAL A N 1
ATOM 4794 C CA . VAL A 1 604 ? 13.127 -16.945 -70.985 1.00 76.62 604 VAL A CA 1
ATOM 4795 C C . VAL A 1 604 ? 14.396 -17.517 -70.365 1.00 76.62 604 VAL A C 1
ATOM 4797 O O . VAL A 1 604 ? 15.498 -17.075 -70.696 1.00 76.62 604 VAL A O 1
ATOM 4800 N N . LEU A 1 605 ? 14.238 -18.472 -69.450 1.00 74.06 605 LEU A N 1
ATOM 4801 C CA . LEU A 1 605 ? 15.343 -19.195 -68.828 1.00 74.06 605 LEU A CA 1
ATOM 4802 C C . LEU A 1 605 ? 15.510 -20.534 -69.545 1.00 74.06 605 LEU A C 1
ATOM 4804 O O . LEU A 1 605 ? 14.638 -21.389 -69.463 1.00 74.06 605 LEU A O 1
ATOM 4808 N N . ALA A 1 606 ? 16.630 -20.706 -70.242 1.00 75.81 606 ALA A N 1
ATOM 4809 C CA . ALA A 1 606 ? 17.019 -21.974 -70.845 1.00 75.81 606 ALA A CA 1
ATOM 4810 C C . ALA A 1 606 ? 18.292 -22.473 -70.154 1.00 75.81 606 ALA A C 1
ATOM 4812 O O . ALA A 1 606 ? 19.286 -21.745 -70.089 1.00 75.81 606 ALA A O 1
ATOM 4813 N N . ALA A 1 607 ? 18.245 -23.691 -69.619 1.00 77.06 607 ALA A N 1
ATOM 4814 C CA . ALA A 1 607 ? 19.397 -24.388 -69.065 1.00 77.06 607 ALA A CA 1
ATOM 4815 C C . ALA A 1 607 ? 19.651 -25.638 -69.914 1.00 77.06 607 ALA A C 1
ATOM 4817 O O . ALA A 1 607 ? 18.795 -26.512 -70.009 1.00 77.06 607 ALA A O 1
ATOM 4818 N N . GLU A 1 608 ? 20.815 -25.695 -70.552 1.00 73.19 608 GLU A N 1
ATOM 4819 C CA . GLU A 1 608 ? 21.258 -26.801 -71.405 1.00 73.19 608 GLU A CA 1
ATOM 4820 C C . GLU A 1 608 ? 22.535 -27.407 -70.789 1.00 73.19 608 GLU A C 1
ATOM 4822 O O . GLU A 1 608 ? 23.232 -26.731 -70.031 1.00 73.19 608 GLU A O 1
ATOM 4827 N N . GLU A 1 609 ? 22.836 -28.676 -71.086 1.00 67.25 609 GLU A N 1
ATOM 4828 C CA . GLU A 1 609 ? 24.041 -29.385 -70.603 1.00 67.25 609 GLU A CA 1
ATOM 4829 C C . GLU A 1 609 ? 24.144 -29.535 -69.061 1.00 67.25 609 GLU A C 1
ATOM 4831 O O . GLU A 1 609 ? 25.186 -29.280 -68.450 1.00 67.25 609 GLU A O 1
ATOM 4836 N N . GLY A 1 610 ? 23.065 -29.995 -68.414 1.00 76.25 610 GLY A N 1
ATOM 4837 C CA . GLY A 1 610 ? 23.035 -30.359 -66.991 1.00 76.25 610 GLY A CA 1
ATOM 4838 C C . GLY A 1 610 ? 21.839 -31.250 -66.632 1.00 76.25 610 GLY A C 1
ATOM 4839 O O . GLY A 1 610 ? 20.967 -31.477 -67.465 1.00 76.25 610 GLY A O 1
ATOM 4840 N N . GLU A 1 611 ? 21.793 -31.747 -65.395 1.00 77.56 611 GLU A N 1
ATOM 4841 C CA . GLU A 1 611 ? 20.679 -32.545 -64.864 1.00 77.56 611 GLU A CA 1
ATOM 4842 C C . GLU A 1 611 ? 20.220 -31.997 -63.504 1.00 77.56 611 GLU A C 1
ATOM 4844 O O . GLU A 1 611 ? 21.031 -31.532 -62.698 1.00 77.56 611 GLU A O 1
ATOM 4849 N N . ILE A 1 612 ? 18.911 -32.023 -63.255 1.00 85.69 612 ILE A N 1
ATOM 4850 C CA . ILE A 1 612 ? 18.291 -31.687 -61.970 1.00 85.69 612 ILE A CA 1
ATOM 4851 C C . ILE A 1 612 ? 17.275 -32.778 -61.637 1.00 85.69 612 ILE A C 1
ATOM 4853 O O . ILE A 1 612 ? 16.624 -33.312 -62.533 1.00 85.69 612 ILE A O 1
ATOM 4857 N N . SER A 1 613 ? 17.160 -33.146 -60.360 1.00 84.06 613 SER A N 1
ATOM 4858 C CA . SER A 1 613 ? 16.137 -34.103 -59.940 1.00 84.06 613 SER A CA 1
ATOM 4859 C C . SER A 1 613 ? 14.749 -33.449 -59.983 1.00 84.06 613 SER A C 1
ATOM 4861 O O . SER A 1 613 ? 14.607 -32.276 -59.637 1.00 84.06 613 SER A O 1
ATOM 4863 N N . GLU A 1 614 ? 13.716 -34.209 -60.358 1.00 81.00 614 GLU A N 1
ATOM 4864 C CA . GLU A 1 614 ? 12.317 -33.736 -60.345 1.00 81.00 614 GLU A CA 1
ATOM 4865 C C . GLU A 1 614 ? 11.908 -33.183 -58.971 1.00 81.00 614 GLU A C 1
ATOM 4867 O O . GLU A 1 614 ? 11.207 -32.179 -58.862 1.00 81.00 614 GLU A O 1
ATOM 4872 N N . GLN A 1 615 ? 12.418 -33.798 -57.902 1.00 77.62 615 GLN A N 1
ATOM 4873 C CA . GLN A 1 615 ? 12.136 -33.371 -56.538 1.00 77.62 615 GLN A CA 1
ATOM 4874 C C . GLN A 1 615 ? 12.792 -32.021 -56.204 1.00 77.62 615 GLN A C 1
ATOM 4876 O O . GLN A 1 615 ? 12.149 -31.160 -55.613 1.00 77.62 615 GLN A O 1
ATOM 4881 N N . ASP A 1 616 ? 14.037 -31.782 -56.633 1.00 79.25 616 ASP A N 1
ATOM 4882 C CA . ASP A 1 616 ? 14.680 -30.473 -56.464 1.00 79.25 616 ASP A CA 1
ATOM 4883 C C . ASP A 1 616 ? 14.021 -29.385 -57.325 1.00 79.25 616 ASP A C 1
ATOM 4885 O O . ASP A 1 616 ? 13.980 -28.222 -56.920 1.00 79.25 616 ASP A O 1
ATOM 4889 N N . TYR A 1 617 ? 13.494 -29.736 -58.498 1.00 83.38 617 TYR A N 1
ATOM 4890 C CA . TYR A 1 617 ? 12.763 -28.793 -59.340 1.00 83.38 617 TYR A CA 1
ATOM 4891 C C . TYR A 1 617 ? 11.449 -28.342 -58.680 1.00 83.38 617 TYR A C 1
ATOM 4893 O O . TYR A 1 617 ? 11.207 -27.137 -58.558 1.00 83.38 617 TYR A O 1
ATOM 4901 N N . GLU A 1 618 ? 10.640 -29.272 -58.169 1.00 78.38 618 GLU A N 1
ATOM 4902 C CA . GLU A 1 618 ? 9.399 -28.942 -57.453 1.00 78.38 618 GLU A CA 1
ATOM 4903 C C . GLU A 1 618 ? 9.672 -28.177 -56.143 1.00 78.38 618 GLU A C 1
ATOM 4905 O O . GLU A 1 618 ? 9.127 -27.087 -55.925 1.00 78.38 618 GLU A O 1
ATOM 4910 N N . ASP A 1 619 ? 10.572 -28.691 -55.299 1.00 76.31 619 ASP A N 1
ATOM 4911 C CA . ASP A 1 619 ? 10.777 -28.161 -53.947 1.00 76.31 619 ASP A CA 1
ATOM 4912 C C . ASP A 1 619 ? 11.618 -26.879 -53.928 1.00 76.31 619 ASP A C 1
ATOM 4914 O O . ASP A 1 619 ? 11.412 -26.019 -53.077 1.00 76.31 619 ASP A O 1
ATOM 4918 N N . LYS A 1 620 ? 12.581 -26.707 -54.844 1.00 75.88 620 LYS A N 1
ATOM 4919 C CA . LYS A 1 620 ? 13.480 -25.536 -54.814 1.00 75.88 620 LYS A CA 1
ATOM 4920 C C . LYS A 1 620 ? 13.157 -24.516 -55.888 1.00 75.88 620 LYS A C 1
ATOM 4922 O O . LYS A 1 620 ? 13.222 -23.323 -55.604 1.00 75.88 620 LYS A O 1
ATOM 4927 N N . ILE A 1 621 ? 12.813 -24.946 -57.102 1.00 79.50 621 ILE A N 1
ATOM 4928 C CA . ILE A 1 621 ? 12.592 -24.019 -58.219 1.00 79.50 621 ILE A CA 1
ATOM 4929 C C . ILE A 1 621 ? 11.140 -23.532 -58.231 1.00 79.50 621 ILE A C 1
ATOM 4931 O O . ILE A 1 621 ? 10.900 -22.330 -58.090 1.00 79.50 621 ILE A O 1
ATOM 4935 N N . LYS A 1 622 ? 10.154 -24.435 -58.309 1.00 79.19 622 LYS A N 1
ATOM 4936 C CA . LYS A 1 622 ? 8.729 -24.051 -58.317 1.00 79.19 622 LYS A CA 1
ATOM 4937 C C . LYS A 1 622 ? 8.300 -23.381 -57.014 1.00 79.19 622 LYS A C 1
ATOM 4939 O O . LYS A 1 622 ? 7.574 -22.385 -57.053 1.00 79.19 622 LYS A O 1
ATOM 4944 N N . GLN A 1 623 ? 8.779 -23.858 -55.862 1.00 75.31 623 GLN A N 1
ATOM 4945 C CA . GLN A 1 623 ? 8.492 -23.202 -54.584 1.00 75.31 623 GLN A CA 1
ATOM 4946 C C . GLN A 1 623 ? 9.075 -21.779 -54.512 1.00 75.31 623 GLN A C 1
ATOM 4948 O O . GLN A 1 623 ? 8.387 -20.874 -54.035 1.00 75.31 623 GLN A O 1
ATOM 4953 N N . ALA A 1 624 ? 10.289 -21.548 -55.029 1.00 75.00 624 ALA A N 1
ATOM 4954 C CA . ALA A 1 624 ? 10.887 -20.213 -55.069 1.00 75.00 624 ALA A CA 1
ATOM 4955 C C . ALA A 1 624 ? 10.107 -19.255 -55.986 1.00 75.00 624 ALA A C 1
ATOM 4957 O O . ALA A 1 624 ? 9.830 -18.126 -55.584 1.00 75.00 624 ALA A O 1
ATOM 4958 N N . PHE A 1 625 ? 9.673 -19.701 -57.171 1.00 78.94 625 PHE A N 1
ATOM 4959 C CA . PHE A 1 625 ? 8.831 -18.878 -58.052 1.00 78.94 625 PHE A CA 1
ATOM 4960 C C . PHE A 1 625 ? 7.480 -18.528 -57.412 1.00 78.94 625 PHE A C 1
ATOM 4962 O O . PHE A 1 625 ? 7.060 -17.371 -57.475 1.00 78.94 625 PHE A O 1
ATOM 4969 N N . ARG A 1 626 ? 6.846 -19.473 -56.698 1.00 77.00 626 ARG A N 1
ATOM 4970 C CA . ARG A 1 626 ? 5.612 -19.206 -55.934 1.00 77.00 626 ARG A CA 1
ATOM 4971 C C . ARG A 1 626 ? 5.821 -18.188 -54.813 1.00 77.00 626 ARG A C 1
ATOM 4973 O O . ARG A 1 626 ? 4.992 -17.299 -54.651 1.00 77.00 626 ARG A O 1
ATOM 4980 N N . GLN A 1 627 ? 6.916 -18.285 -54.053 1.00 71.19 627 GLN A N 1
ATOM 4981 C CA . GLN A 1 627 ? 7.238 -17.320 -52.989 1.00 71.19 627 GLN A CA 1
ATOM 4982 C C . GLN A 1 627 ? 7.501 -15.910 -53.531 1.00 71.19 627 GLN A C 1
ATOM 4984 O O . GLN A 1 627 ? 7.199 -14.927 -52.858 1.00 71.19 627 GLN A O 1
ATOM 4989 N N . LEU A 1 628 ? 8.029 -15.813 -54.752 1.00 69.88 628 LEU A N 1
ATOM 4990 C CA . LEU A 1 628 ? 8.265 -14.549 -55.446 1.00 69.88 628 LEU A CA 1
ATOM 4991 C C . LEU A 1 628 ? 7.029 -14.029 -56.203 1.00 69.88 628 LEU A C 1
ATOM 4993 O O . LEU A 1 628 ? 7.094 -12.945 -56.777 1.00 69.88 628 LEU A O 1
ATOM 4997 N N . GLY A 1 629 ? 5.912 -14.768 -56.199 1.00 70.94 629 GLY A N 1
ATOM 4998 C CA . GLY A 1 629 ? 4.669 -14.378 -56.873 1.00 70.94 629 GLY A CA 1
ATOM 4999 C C . GLY A 1 629 ? 4.761 -14.378 -58.403 1.00 70.94 629 GLY A C 1
ATOM 5000 O O . GLY A 1 629 ? 4.052 -13.614 -59.053 1.00 70.94 629 GLY A O 1
ATOM 5001 N N . ILE A 1 630 ? 5.652 -15.191 -58.978 1.00 77.12 630 ILE A N 1
ATOM 5002 C CA . ILE A 1 630 ? 5.885 -15.280 -60.424 1.00 77.12 630 ILE A CA 1
ATOM 5003 C C . ILE A 1 630 ? 5.201 -16.544 -60.957 1.00 77.12 630 ILE A C 1
ATOM 5005 O O . ILE A 1 630 ? 5.505 -17.651 -60.513 1.00 77.12 630 ILE A O 1
ATOM 5009 N N . GLU A 1 631 ? 4.296 -16.385 -61.924 1.00 73.25 631 GLU A N 1
ATOM 5010 C CA . GLU A 1 631 ? 3.657 -17.506 -62.623 1.00 73.25 631 GLU A CA 1
ATOM 5011 C C . GLU A 1 631 ? 4.516 -17.969 -63.808 1.00 73.25 631 GLU A C 1
ATOM 5013 O O . GLU A 1 631 ? 4.938 -17.163 -64.641 1.00 73.25 631 GLU A O 1
ATOM 5018 N N . VAL A 1 632 ? 4.772 -19.277 -63.891 1.00 73.00 632 VAL A N 1
ATOM 5019 C CA . VAL A 1 632 ? 5.436 -19.898 -65.045 1.00 73.00 632 VAL A CA 1
ATOM 5020 C C . VAL A 1 632 ? 4.387 -20.079 -66.141 1.00 73.00 632 VAL A C 1
ATOM 5022 O O . VAL A 1 632 ? 3.410 -20.797 -65.954 1.00 73.00 632 VAL A O 1
ATOM 5025 N N . VAL A 1 633 ? 4.557 -19.364 -67.255 1.00 66.75 633 VAL A N 1
ATOM 5026 C CA . VAL A 1 633 ? 3.545 -19.261 -68.324 1.00 66.75 633 VAL A CA 1
ATOM 5027 C C . VAL A 1 633 ? 3.662 -20.400 -69.350 1.00 66.75 633 VAL A C 1
ATOM 5029 O O . VAL A 1 633 ? 2.665 -20.760 -69.971 1.00 66.75 633 VAL A O 1
ATOM 5032 N N . GLU A 1 634 ? 4.856 -20.972 -69.522 1.00 63.19 634 GLU A N 1
ATOM 5033 C CA . GLU A 1 634 ? 5.169 -22.053 -70.468 1.00 63.19 634 GLU A CA 1
ATOM 5034 C C . GLU A 1 634 ? 6.368 -22.850 -69.906 1.00 63.19 634 GLU A C 1
ATOM 5036 O O . GLU A 1 634 ? 7.332 -22.226 -69.450 1.00 63.19 634 GLU A O 1
ATOM 5041 N N . GLU A 1 635 ? 6.278 -24.187 -69.872 1.00 57.34 635 GLU A N 1
ATOM 5042 C CA . GLU A 1 635 ? 7.352 -25.117 -69.453 1.00 57.34 635 GLU A CA 1
ATOM 5043 C C . GLU A 1 635 ? 7.932 -25.861 -70.661 1.00 57.34 635 GLU A C 1
ATOM 5045 O O . GLU A 1 635 ? 7.128 -26.368 -71.482 1.00 57.34 635 GLU A O 1
#

Sequence (635 aa):
MFRQLQKVAGRVEKIYTPVQEHEITSVIRRRLFAFIAEQRMREVVGQFLDYAVAESLLPAGVEPSEYRQRFEVSYPFLPEVVDVLYQRWGSFTSFQRTRGVLRLLSLVVHALKDRAIPYISLADFDLTNQEMRRELLKHIGPEYDSVIAADITGEEAGARKVDSELGPSYQGLRLGTRVATTIFLYSFSGGVERGATLSEVKRSATTTGNPASVVAEAVELLGGRLFYLQRQSGKVFFTNQPNLNRILLTRMENIEPSAITAEEKALLKDRVGGRRLKVFLWPTSDADIPDTPELKLILLRERDDTLMRTILKQKGAVPRVHCNTLFFLVALEGERSALEMLMRKRLAYEMIAGDPTLNLTSEQQREVKDGLKKAQGDLAEAVRRTYRQLFIPARDGLKELGLGIPTYGEERPLDEEVYEKLRLDDEILESIAPLVIKERYLREQEYVLTEQLAQAGLRTPGETRVVSRAAWEAGIAEGVRKGLFGLGSLEDERPVCRYFKEEPFVGLAGSEVIIPAEVCQAQREREAGPPIYRPPEAVETGVREPGFAGIGEVAEVADEAGKRVPLHLRRRLRLRFTVPKGKVSGLMGVMNLLQHKFNRLDVVLAAEEGEISEQDYEDKIKQAFRQLGIEVVEE

Foldseek 3Di:
DVVVVVVVCPPDPPPPPPVVLLVLLLVLCVVQDVDDPLVLQLVLLVLLLVLCVVQVLDPPPADSVNLSVQSSSNPLARNVLLCLLQVFVVQQPPQPRSVLSSVLVNVLCVVCVPPDASHAFLLSRPCVDPVNVVSSCVRVHPLCVVLCCQAADPPNHLLLVLLPVLDDVRVVLSLSNSLVSQQASQAGGNDPGGFDALSSSLSRRDDSPDRSVSSVVSVVSSVQRRQFWDDDPRGIHGDSHGDPNNLLVVQLVPDDVVLLVVLLQVLLVVQADCPQANEAEADPALLVDDQDLGAHEYEHAADDLPRLQCNLQDNVPDGRQQSQRYKYFYFDPVLVVVLSSLSSSLVSLVCVQPDPVDPDDPVSNVVSVVSNVVSVLVNQQSSCQGGFWMWGFAQVGTDTDGLDRDDPPDSHRPVVSVVVVCPVVQQEAQADALVCCLPVPPVVHQKAQLLCLQSCLRGHGRPGHYSDPVRSQVNLQVNQLVLQWFKAFQDPNDTDGDTHNDGDGDDSDRGIITGGSVVNVVNVVVVPDDDDDDDDDDDDDDDDDDDDDDDDDDDDDDDPDDDDDDPPDDPDDDDDDDDPPPCVVVCVVVVVVCVVVDVDDDDDDDDPDDDDDPVCCVPPVVVVCVVVVHDDPDD

Radius of gyration: 46.81 Å; chains: 1; bounding box: 96×69×147 Å

pLDDT: mean 84.52, std 17.8, range [24.8, 98.31]

Secondary structure (DSSP, 8-state):
-HHHHHHHTTS------HHHHHHHHHHHHHHH-S---HHHHHHHHHHHHHHHHHTT-SPTT--HHHHHHHHHHHTTB-HHHHHIIIIIGGGSTTS-HHHHHHHHHHHHHHHHTTS--SSB-GGG--TT-HHHHHHHHHHH-TTHHHHHIIIIISTT-HHHHHHHHT-TTTGGGTHHHHHHHHHHHHS--SSS---EEHHHHHHHH--TTS-HHHHHHHHHHHHHH-SSEEEETTEEEE-SS--HHHHHHHHHHT--HHHHHHHHHHHHHHT---SSSEEEES-SSGGGS---SS-EEEEESS--HHHHHHHHHEETTEE-S-GGGEEEEEE-HHHHHHHHHHHHHHHHHHHHHT-TT----HHHHHHHHHHHHHHHHHHHHHHHHHEEEEEEEETTEEEEEE--SPPTT----HHHHHHHHHHHTTSEESS--HHHIIIIIITT-S-EEHHHHHHHHHHSTTS-EES-HHHHHHHHHHHHHTTSEEEEEEETTEEEEEESSS-------TTEEEEEHHHHHHHHHHHH------PPPPP--------------------SS---------S------PPPTT-GGGHHHHHHHHHHH-S---------S----HHHIIIIIIHHHHHTT------